Protein AF-A0A8T2NBW8-F1 (afdb_monomer_lite)

Radius of gyration: 39.58 Å; chains: 1; bounding box: 135×112×109 Å

Structure (mmCIF, N/CA/C/O backbone):
data_AF-A0A8T2NBW8-F1
#
_entry.id   AF-A0A8T2NBW8-F1
#
loop_
_atom_site.group_PDB
_atom_site.id
_atom_site.type_symbol
_atom_site.label_atom_id
_atom_site.label_alt_id
_atom_site.label_comp_id
_atom_site.label_asym_id
_atom_site.label_entity_id
_atom_site.label_seq_id
_atom_site.pdbx_PDB_ins_code
_atom_site.Cartn_x
_atom_site.Cartn_y
_atom_site.Cartn_z
_atom_site.occupancy
_atom_site.B_iso_or_equiv
_atom_site.auth_seq_id
_atom_site.auth_comp_id
_atom_site.auth_asym_id
_atom_site.auth_atom_id
_atom_site.pdbx_PDB_model_num
ATOM 1 N N . MET A 1 1 ? -21.745 1.350 -0.524 1.00 61.09 1 MET A N 1
ATOM 2 C CA . MET A 1 1 ? -22.174 0.102 0.147 1.00 61.09 1 MET A CA 1
ATOM 3 C C . MET A 1 1 ? -22.804 0.370 1.512 1.00 61.09 1 MET A C 1
ATOM 5 O O . MET A 1 1 ? -23.989 0.115 1.633 1.00 61.09 1 MET A O 1
ATOM 9 N N . HIS A 1 2 ? -22.099 0.935 2.504 1.00 76.44 2 HIS A N 1
ATOM 10 C CA . HIS A 1 2 ? -22.668 1.180 3.848 1.00 76.44 2 HIS A CA 1
ATOM 11 C C . HIS A 1 2 ? -23.956 2.030 3.849 1.00 76.44 2 HIS A C 1
ATOM 13 O O . HIS A 1 2 ? -24.942 1.649 4.474 1.00 76.44 2 HIS A O 1
ATOM 19 N N . ASP A 1 3 ? -23.962 3.146 3.118 1.00 80.81 3 ASP A N 1
ATOM 20 C CA . ASP A 1 3 ? -25.103 4.080 3.075 1.00 80.81 3 ASP A CA 1
ATOM 21 C C . ASP A 1 3 ? -26.305 3.464 2.346 1.00 80.81 3 ASP A C 1
ATOM 23 O O . ASP A 1 3 ? -27.450 3.616 2.765 1.00 80.81 3 ASP A O 1
ATOM 27 N N . LEU A 1 4 ? -26.030 2.677 1.301 1.00 83.75 4 LEU A N 1
ATOM 28 C CA . LEU A 1 4 ? -27.041 1.910 0.577 1.00 83.75 4 LEU A CA 1
ATOM 29 C C . LEU A 1 4 ? -27.655 0.824 1.468 1.00 83.75 4 LEU A C 1
ATOM 31 O O . LEU A 1 4 ? -28.872 0.702 1.511 1.00 83.75 4 LEU A O 1
ATOM 35 N N . PHE A 1 5 ? -26.831 0.087 2.222 1.00 83.81 5 PHE A N 1
ATOM 36 C CA . PHE A 1 5 ? -27.301 -0.918 3.177 1.00 83.81 5 PHE A CA 1
ATOM 37 C C . PHE A 1 5 ? -28.220 -0.301 4.234 1.00 83.81 5 PHE A C 1
ATOM 39 O O . PHE A 1 5 ? -29.317 -0.805 4.441 1.00 83.81 5 PHE A O 1
ATOM 46 N N . HIS A 1 6 ? -27.823 0.810 4.866 1.00 81.75 6 HIS A N 1
ATOM 47 C CA . HIS A 1 6 ? -28.651 1.470 5.883 1.00 81.75 6 HIS A CA 1
ATOM 48 C C . HIS A 1 6 ? -29.961 2.005 5.301 1.00 81.75 6 HIS A C 1
ATOM 50 O O . HIS A 1 6 ? -31.013 1.833 5.913 1.00 81.75 6 HIS A O 1
ATOM 56 N N . SER A 1 7 ? -29.914 2.575 4.095 1.00 82.50 7 SER A N 1
ATOM 57 C CA . SER A 1 7 ? -31.115 3.032 3.389 1.00 82.50 7 SER A CA 1
ATOM 58 C C . SER A 1 7 ? -32.060 1.874 3.082 1.00 82.50 7 SER A C 1
ATOM 60 O O . SER A 1 7 ? -33.239 1.938 3.406 1.00 82.50 7 SER A O 1
ATOM 62 N N . ALA A 1 8 ? -31.536 0.784 2.518 1.00 83.62 8 ALA A N 1
ATOM 63 C CA . ALA A 1 8 ? -32.305 -0.402 2.159 1.00 83.62 8 ALA A CA 1
ATOM 64 C C . ALA A 1 8 ? -32.822 -1.172 3.388 1.00 83.62 8 ALA A C 1
ATOM 66 O O . ALA A 1 8 ? -33.899 -1.766 3.333 1.00 83.62 8 ALA A O 1
ATOM 67 N N . LYS A 1 9 ? -32.104 -1.130 4.520 1.00 84.44 9 LYS A N 1
ATOM 68 C CA . LYS A 1 9 ? -32.497 -1.791 5.775 1.00 84.44 9 LYS A CA 1
ATOM 69 C C . LYS A 1 9 ? -33.814 -1.240 6.323 1.00 84.44 9 LYS A C 1
ATOM 71 O O . LYS A 1 9 ? -34.640 -2.028 6.774 1.00 84.44 9 LYS A O 1
ATOM 76 N N . VAL A 1 10 ? -34.059 0.071 6.205 1.00 81.75 10 VAL A N 1
ATOM 77 C CA . VAL A 1 10 ? -35.344 0.704 6.584 1.00 81.75 10 VAL A CA 1
ATOM 78 C C . VAL A 1 10 ? -36.518 0.099 5.807 1.00 81.75 10 VAL A C 1
ATOM 80 O O . VAL A 1 10 ? -37.615 -0.048 6.339 1.00 81.75 10 VAL A O 1
ATOM 83 N N . PHE A 1 11 ? -36.275 -0.314 4.565 1.00 81.88 11 PHE A N 1
ATOM 84 C CA . PHE A 1 11 ? -37.281 -0.908 3.689 1.00 81.88 11 PHE A CA 1
ATOM 85 C C . PHE A 1 11 ? -37.303 -2.441 3.727 1.00 81.88 11 PHE A C 1
ATOM 87 O O . PHE A 1 11 ? -38.035 -3.048 2.953 1.00 81.88 11 PHE A O 1
ATOM 94 N N . LYS A 1 12 ? -36.526 -3.076 4.620 1.00 83.88 12 LYS A N 1
ATOM 95 C CA . LYS A 1 12 ? -36.319 -4.538 4.670 1.00 83.88 12 LYS A CA 1
ATOM 96 C C . LYS A 1 12 ? -35.780 -5.127 3.355 1.00 83.88 12 LYS A C 1
ATOM 98 O O . LYS A 1 12 ? -35.958 -6.308 3.083 1.00 83.88 12 LYS A O 1
ATOM 103 N N . TRP A 1 13 ? -35.091 -4.315 2.554 1.00 84.94 13 TRP A N 1
ATOM 104 C CA . TRP A 1 13 ? -34.434 -4.727 1.304 1.00 84.94 13 TRP A CA 1
ATOM 105 C C . TRP A 1 13 ? -32.957 -5.077 1.497 1.00 84.94 13 TRP A C 1
ATOM 107 O O . TRP A 1 13 ? -32.244 -5.363 0.540 1.00 84.94 13 TRP A O 1
ATOM 117 N N . ALA A 1 14 ? -32.483 -5.034 2.738 1.00 84.62 14 ALA A N 1
ATOM 118 C CA . ALA A 1 14 ? -31.152 -5.464 3.111 1.00 84.62 14 ALA A CA 1
ATOM 119 C C . ALA A 1 14 ? -31.247 -6.557 4.173 1.00 84.62 14 ALA A C 1
ATOM 121 O O . ALA A 1 14 ? -31.994 -6.428 5.145 1.00 84.62 14 ALA A O 1
ATOM 122 N N . VAL A 1 15 ? -30.447 -7.604 3.995 1.00 79.94 15 VAL A N 1
ATOM 123 C CA . VAL A 1 15 ? -30.277 -8.689 4.961 1.00 79.94 15 VAL A CA 1
ATOM 124 C C . VAL A 1 15 ? -28.878 -8.585 5.554 1.00 79.94 15 VAL A C 1
ATOM 126 O O . VAL A 1 15 ? -27.898 -8.378 4.838 1.00 79.94 15 VAL A O 1
ATOM 129 N N . GLU A 1 16 ? -28.788 -8.695 6.876 1.00 77.25 16 GLU A N 1
ATOM 130 C CA . GLU A 1 16 ? -27.517 -8.759 7.594 1.00 77.25 16 GLU A CA 1
ATOM 131 C C . GLU A 1 16 ? -27.131 -10.229 7.765 1.00 77.25 16 GLU A C 1
ATOM 133 O O . GLU A 1 16 ? -27.825 -10.992 8.440 1.00 77.25 16 GLU A O 1
ATOM 138 N N . MET A 1 17 ? -26.040 -10.632 7.119 1.00 69.38 17 MET A N 1
ATOM 139 C CA . MET A 1 17 ? -25.481 -11.973 7.275 1.00 69.38 17 MET A CA 1
ATOM 140 C C . MET A 1 17 ? -24.903 -12.107 8.689 1.00 69.38 17 MET A C 1
ATOM 142 O O . MET A 1 17 ? -24.119 -11.261 9.115 1.00 69.38 17 MET A O 1
ATOM 146 N N . ARG A 1 18 ? -25.297 -13.156 9.423 1.00 59.78 18 ARG A N 1
ATOM 147 C CA . ARG A 1 18 ? -24.882 -13.363 10.825 1.00 59.78 18 ARG A CA 1
ATOM 148 C C . ARG A 1 18 ? -23.520 -14.035 10.971 1.00 5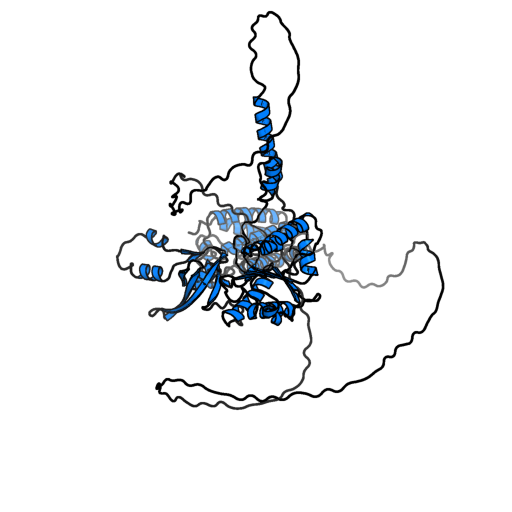9.78 18 ARG A C 1
ATOM 150 O O . ARG A 1 18 ? -22.861 -13.841 11.985 1.00 59.78 18 ARG A O 1
ATOM 157 N N . THR A 1 19 ? -23.112 -14.822 9.983 1.00 58.66 19 THR A N 1
ATOM 158 C CA . THR A 1 19 ? -21.882 -15.612 10.027 1.00 58.66 19 THR A CA 1
ATOM 159 C C . THR A 1 19 ? -20.944 -15.196 8.905 1.00 58.66 19 THR A C 1
ATOM 161 O O . THR A 1 19 ? -21.347 -14.996 7.756 1.00 58.66 19 THR A O 1
ATOM 164 N N . ASN A 1 20 ? -19.670 -15.044 9.254 1.00 58.78 20 ASN A N 1
ATOM 165 C CA . ASN A 1 20 ? -18.609 -14.850 8.285 1.00 58.78 20 ASN A CA 1
ATOM 166 C C . ASN A 1 20 ? -18.087 -16.235 7.884 1.00 58.78 20 ASN A C 1
ATOM 168 O O . ASN A 1 20 ? -17.329 -16.834 8.635 1.00 58.78 20 ASN A O 1
ATOM 172 N N . HIS A 1 21 ? -18.496 -16.745 6.722 1.00 58.62 21 HIS A N 1
ATOM 173 C CA . HIS A 1 21 ? -18.096 -18.060 6.188 1.00 58.62 21 HIS A CA 1
ATOM 174 C C . HIS A 1 21 ? -16.607 -18.150 5.785 1.00 58.62 21 HIS A C 1
ATOM 176 O O . HIS A 1 21 ? -16.237 -19.039 5.030 1.00 58.62 21 HIS A O 1
ATOM 182 N N . ARG A 1 22 ? -15.770 -17.197 6.216 1.00 67.62 22 ARG A N 1
ATOM 183 C CA . ARG A 1 22 ? -14.395 -17.000 5.727 1.00 67.62 22 ARG A CA 1
ATOM 184 C C . ARG A 1 22 ? -13.308 -17.498 6.680 1.00 67.62 22 ARG A C 1
ATOM 186 O O . ARG A 1 22 ? -12.169 -17.612 6.255 1.00 67.62 22 ARG A O 1
ATOM 193 N N . ALA A 1 23 ? -13.628 -17.756 7.947 1.00 77.12 23 ALA A N 1
ATOM 194 C CA . ALA A 1 23 ? -12.656 -18.236 8.928 1.00 77.12 23 ALA A CA 1
ATOM 195 C C . ALA A 1 23 ? -13.002 -19.661 9.368 1.00 77.12 23 ALA A C 1
ATOM 197 O O . ALA A 1 23 ? -14.162 -19.952 9.659 1.00 77.12 23 ALA A O 1
ATOM 198 N N . GLU A 1 24 ? -11.986 -20.519 9.430 1.00 84.44 24 GLU A N 1
ATOM 199 C CA . GLU A 1 24 ? -12.087 -21.900 9.912 1.00 84.44 24 GLU A CA 1
ATOM 200 C C . GLU A 1 24 ? -12.125 -21.947 11.449 1.00 84.44 24 GLU A C 1
ATOM 202 O O . GLU A 1 24 ? -12.728 -22.846 12.030 1.00 84.44 24 GLU A O 1
ATOM 207 N N . SER A 1 25 ? -11.541 -20.944 12.119 1.00 87.25 25 SER A N 1
ATOM 208 C CA . SER A 1 25 ? -11.565 -20.820 13.582 1.00 87.25 25 SER A CA 1
ATOM 209 C C . SER A 1 25 ? -12.805 -20.076 14.089 1.00 87.25 25 SER A C 1
ATOM 211 O O . SER A 1 25 ? -13.038 -18.901 13.780 1.00 87.25 25 SER A O 1
ATOM 213 N N . GLU A 1 26 ? -13.565 -20.736 14.967 1.00 89.25 26 GLU A N 1
ATOM 214 C CA . GLU A 1 26 ? -14.693 -20.130 15.682 1.00 89.25 26 GLU A CA 1
ATOM 215 C C . GLU A 1 26 ? -14.242 -18.945 16.558 1.00 89.25 26 GLU A C 1
ATOM 217 O O . GLU A 1 26 ? -14.968 -17.957 16.692 1.00 89.25 26 GLU A O 1
ATOM 222 N N . LEU A 1 27 ? -13.026 -19.004 17.114 1.00 92.31 27 LEU A N 1
ATOM 223 C CA . LEU A 1 27 ? -12.465 -17.941 17.948 1.00 92.31 27 LEU A CA 1
ATOM 224 C C . LEU A 1 27 ? -12.235 -16.657 17.142 1.00 92.31 27 LEU A C 1
ATOM 226 O O . LEU A 1 27 ? -12.611 -15.571 17.592 1.00 92.31 27 LEU A O 1
ATOM 230 N N . ILE A 1 28 ? -11.709 -16.776 15.916 1.00 93.62 28 ILE A N 1
ATOM 231 C CA . ILE A 1 28 ? -11.565 -15.646 14.983 1.00 93.62 28 ILE A CA 1
ATOM 232 C C . ILE A 1 28 ? -12.935 -15.009 14.713 1.00 93.62 28 ILE A C 1
ATOM 234 O O . ILE A 1 28 ? -13.079 -13.784 14.783 1.00 93.62 28 ILE A O 1
ATOM 238 N N . VAL A 1 29 ? -13.964 -15.823 14.450 1.00 91.81 29 VAL A N 1
ATOM 239 C CA . VAL A 1 29 ? -15.329 -15.338 14.181 1.00 91.81 29 VAL A CA 1
ATOM 240 C C . VAL A 1 29 ? -15.923 -14.630 15.404 1.00 91.81 29 VAL A C 1
ATOM 242 O O . VAL A 1 29 ? -16.459 -13.524 15.271 1.00 91.81 29 VAL A O 1
ATOM 245 N N . LYS A 1 30 ? -15.795 -15.220 16.600 1.00 92.81 30 LYS A N 1
ATOM 246 C CA . LYS A 1 30 ? -16.266 -14.634 17.867 1.00 92.81 30 LYS A CA 1
ATOM 247 C C . LYS A 1 30 ? -15.578 -13.301 18.153 1.00 92.81 30 LYS A C 1
ATOM 249 O O . LYS A 1 30 ? -16.259 -12.310 18.423 1.00 92.81 30 LYS A O 1
ATOM 254 N N . ASN A 1 31 ? -14.254 -13.232 18.023 1.00 94.81 31 ASN A N 1
ATOM 255 C CA . ASN A 1 31 ? -13.513 -11.990 18.230 1.00 94.81 31 ASN A CA 1
ATOM 256 C C . ASN A 1 31 ? -13.845 -10.932 17.180 1.00 94.81 31 ASN A C 1
ATOM 258 O O . ASN A 1 31 ? -14.018 -9.769 17.535 1.00 94.81 31 ASN A O 1
ATOM 262 N N . ALA A 1 32 ? -14.025 -11.301 15.911 1.00 93.38 32 ALA A N 1
ATOM 263 C CA . ALA A 1 32 ? -14.490 -10.365 14.891 1.00 93.38 32 ALA A CA 1
ATOM 264 C C . ALA A 1 32 ? -15.862 -9.762 15.253 1.00 93.38 32 ALA A C 1
ATOM 266 O O . ALA A 1 32 ? -16.064 -8.551 15.122 1.00 93.38 32 ALA A O 1
ATOM 267 N N . ALA A 1 33 ? -16.795 -10.575 15.760 1.00 91.50 33 ALA A N 1
ATOM 268 C CA . ALA A 1 33 ? -18.088 -10.089 16.240 1.00 91.50 33 ALA A CA 1
ATOM 269 C C . ALA A 1 33 ? -17.931 -9.125 17.429 1.00 91.50 33 ALA A C 1
ATOM 271 O O . ALA A 1 33 ? -18.494 -8.027 17.390 1.00 91.50 33 ALA A O 1
ATOM 272 N N . LYS A 1 34 ? -17.099 -9.475 18.426 1.00 93.44 34 LYS A N 1
ATOM 273 C CA . LYS A 1 34 ? -16.772 -8.592 19.560 1.00 93.44 34 LYS A CA 1
ATOM 274 C C . LYS A 1 34 ? -16.175 -7.268 19.091 1.00 93.44 34 LYS A C 1
ATOM 276 O O . LYS A 1 34 ? -16.628 -6.217 19.526 1.00 93.44 34 LYS A O 1
ATOM 281 N N . ILE A 1 35 ? -15.218 -7.288 18.161 1.00 94.12 35 ILE A N 1
ATOM 282 C CA . ILE A 1 35 ? -14.610 -6.077 17.586 1.00 94.12 35 ILE A CA 1
ATOM 283 C C . ILE A 1 35 ? -15.679 -5.184 16.947 1.00 94.12 35 ILE A C 1
ATOM 285 O O . ILE A 1 35 ? -15.682 -3.972 17.163 1.00 94.12 35 ILE A O 1
ATOM 289 N N . SER A 1 36 ? -16.615 -5.764 16.189 1.00 91.25 36 SER A N 1
ATOM 290 C CA . SER A 1 36 ? -17.703 -4.991 15.586 1.00 91.25 36 SER A CA 1
ATOM 291 C C . SER A 1 36 ? -18.650 -4.392 16.632 1.00 91.25 36 SER A C 1
ATOM 293 O O . SER A 1 36 ? -19.055 -3.235 16.498 1.00 91.25 36 SER A O 1
ATOM 295 N N . GLU A 1 37 ? -18.995 -5.141 17.683 1.00 91.31 37 GLU A N 1
ATOM 296 C CA . GLU A 1 37 ? -19.820 -4.647 18.792 1.00 91.31 37 GLU A CA 1
ATOM 297 C C . GLU A 1 37 ? -19.116 -3.523 19.565 1.00 91.31 37 GLU A C 1
ATOM 299 O O . GLU A 1 37 ? -19.725 -2.484 19.837 1.00 91.31 37 GLU A O 1
ATOM 304 N N . MET A 1 38 ? -17.828 -3.689 19.874 1.00 91.44 38 MET A N 1
ATOM 305 C CA . MET A 1 38 ? -17.004 -2.673 20.531 1.00 91.44 38 MET A CA 1
ATOM 306 C C . MET A 1 38 ? -16.923 -1.403 19.692 1.00 91.44 38 MET A C 1
ATOM 308 O O . MET A 1 38 ? -17.158 -0.320 20.214 1.00 91.44 38 MET A O 1
ATOM 312 N N . GLY A 1 39 ? -16.707 -1.521 18.382 1.00 88.12 39 GLY A N 1
ATOM 313 C CA . GLY A 1 39 ? -16.694 -0.376 17.474 1.00 88.12 39 GLY A CA 1
ATOM 314 C C . GLY A 1 39 ? -18.015 0.396 17.416 1.00 88.12 39 GLY A C 1
ATOM 315 O O . GLY A 1 39 ? -18.032 1.628 17.353 1.00 88.12 39 GLY A O 1
ATOM 316 N N . LYS A 1 40 ? -19.147 -0.320 17.481 1.00 87.06 40 LYS A N 1
ATOM 317 C CA . LYS A 1 40 ? -20.496 0.273 17.504 1.00 87.06 40 LYS A CA 1
ATOM 318 C C . LYS A 1 40 ? -20.818 0.923 18.855 1.00 87.06 40 LYS A C 1
ATOM 320 O O . LYS A 1 40 ? -21.363 2.024 18.888 1.00 87.06 40 LYS A O 1
ATOM 325 N N . SER A 1 41 ? -20.490 0.250 19.958 1.00 89.94 41 SER A N 1
ATOM 326 C CA . SER A 1 41 ? -20.800 0.692 21.328 1.00 89.94 41 SER A CA 1
ATOM 327 C C . SER A 1 41 ? -19.776 1.667 21.913 1.00 89.94 41 SER A C 1
ATOM 329 O O . SER A 1 41 ? -20.100 2.397 22.850 1.00 89.94 41 SER A O 1
ATOM 331 N N . ARG A 1 42 ? -18.562 1.698 21.353 1.00 86.00 42 ARG A N 1
ATOM 332 C CA . ARG A 1 42 ? -17.379 2.429 21.838 1.00 86.00 42 ARG A CA 1
ATOM 333 C C . ARG A 1 42 ? -16.991 2.066 23.266 1.00 86.00 42 ARG A C 1
ATOM 335 O O . ARG A 1 42 ? -16.559 2.919 24.034 1.00 86.00 42 ARG A O 1
ATOM 342 N N . ARG A 1 43 ? -17.203 0.807 23.638 1.00 88.69 43 ARG A N 1
ATOM 343 C CA . ARG A 1 43 ? -16.806 0.273 24.939 1.00 88.69 43 ARG A CA 1
ATOM 344 C C . ARG A 1 43 ? -15.810 -0.837 24.707 1.00 88.69 43 ARG A C 1
ATOM 346 O O . ARG A 1 43 ? -16.168 -1.859 24.125 1.00 88.69 43 ARG A O 1
ATOM 353 N N . PHE A 1 44 ? -14.582 -0.627 25.161 1.00 89.81 44 PHE A N 1
ATOM 354 C CA . PHE A 1 44 ? -13.580 -1.670 25.108 1.00 89.81 44 PHE A CA 1
ATOM 355 C C . PHE A 1 44 ? -13.959 -2.834 26.027 1.00 89.81 44 PHE A C 1
ATOM 357 O O . PHE A 1 44 ? -14.395 -2.651 27.165 1.00 89.81 44 PHE A O 1
ATOM 364 N N . ARG A 1 45 ? -13.783 -4.040 25.503 1.00 89.00 45 ARG A N 1
ATOM 365 C CA . ARG A 1 45 ? -13.861 -5.320 26.197 1.00 89.00 45 ARG A CA 1
ATOM 366 C C . ARG A 1 45 ? -12.639 -6.129 25.775 1.00 89.00 45 ARG A C 1
ATOM 368 O O . ARG A 1 45 ? -12.122 -5.942 24.675 1.00 89.00 45 ARG A O 1
ATOM 375 N N . SER A 1 46 ? -12.183 -7.029 26.633 1.00 89.25 46 SER A N 1
ATOM 376 C CA . SER A 1 46 ? -11.096 -7.934 26.270 1.00 89.25 46 SER A CA 1
ATOM 377 C C . SER A 1 46 ? -11.520 -8.856 25.120 1.00 89.25 46 SER A C 1
ATOM 379 O O . SER A 1 46 ? -12.660 -9.333 25.064 1.00 89.25 46 SER A O 1
ATOM 381 N N . LEU A 1 47 ? -10.592 -9.086 24.193 1.00 93.94 47 LEU A N 1
ATOM 382 C CA . LEU A 1 47 ? -10.693 -10.171 23.220 1.00 93.94 47 LEU A CA 1
ATOM 383 C C . LEU A 1 47 ? -10.245 -11.476 23.876 1.00 93.94 47 LEU A C 1
ATOM 385 O O . LEU A 1 47 ? -9.488 -11.455 24.847 1.00 93.94 47 LEU A O 1
ATOM 389 N N . ASP A 1 48 ? -10.719 -12.593 23.337 1.00 95.19 48 ASP A N 1
ATOM 390 C CA . ASP A 1 48 ? -10.310 -13.915 23.805 1.00 95.19 48 ASP A CA 1
ATOM 391 C C . ASP A 1 48 ? -9.088 -14.344 22.990 1.00 95.19 48 ASP A C 1
ATOM 393 O O . ASP A 1 48 ? -9.159 -14.397 21.764 1.00 95.19 48 ASP A O 1
ATOM 397 N N . PHE A 1 49 ? -7.966 -14.621 23.641 1.00 94.56 49 PHE A N 1
ATOM 398 C CA . PHE A 1 49 ? -6.745 -15.065 22.970 1.00 94.56 49 PHE A CA 1
ATOM 399 C C . PHE A 1 49 ? -6.399 -16.477 23.422 1.00 94.56 49 PHE A C 1
ATOM 401 O O . PHE A 1 49 ? -6.502 -16.772 24.612 1.00 94.56 49 PHE A O 1
ATOM 408 N N . ASP A 1 50 ? -5.937 -17.309 22.490 1.00 92.88 50 ASP A N 1
ATOM 409 C CA . ASP A 1 50 ? -5.353 -18.615 22.814 1.00 92.88 50 ASP A CA 1
ATOM 410 C C . ASP A 1 50 ? -4.061 -18.426 23.620 1.00 92.88 50 ASP A C 1
ATOM 412 O O . ASP A 1 50 ? -3.780 -19.159 24.564 1.00 92.88 50 ASP A O 1
ATOM 416 N N . ALA A 1 51 ? -3.300 -17.380 23.282 1.00 91.44 51 ALA A N 1
ATOM 417 C CA . ALA A 1 51 ? -2.098 -16.989 23.998 1.00 91.44 51 ALA A CA 1
ATOM 418 C C . ALA A 1 51 ? -1.852 -15.477 23.921 1.00 91.44 51 ALA A C 1
ATOM 420 O O . ALA A 1 51 ? -2.095 -14.831 22.896 1.00 91.44 51 ALA A O 1
ATOM 421 N N . ILE A 1 52 ? -1.300 -14.931 25.006 1.00 92.50 52 ILE A N 1
ATOM 422 C CA . ILE A 1 52 ? -0.745 -13.577 25.066 1.00 92.50 52 ILE A CA 1
ATOM 423 C C . ILE A 1 52 ? 0.748 -13.712 25.359 1.00 92.50 52 ILE A C 1
ATOM 425 O O . ILE A 1 52 ? 1.138 -14.134 26.446 1.00 92.50 52 ILE A O 1
ATOM 429 N N . VAL A 1 53 ? 1.580 -13.354 24.387 1.00 90.94 53 VAL A N 1
ATOM 430 C CA . VAL A 1 53 ? 3.039 -13.475 24.456 1.00 90.94 53 VAL A CA 1
ATOM 431 C C . VAL A 1 53 ? 3.634 -12.084 24.591 1.00 90.94 53 VAL A C 1
ATOM 433 O O . VAL A 1 53 ? 3.411 -11.224 23.742 1.00 90.94 53 VAL A O 1
ATOM 436 N N . LYS A 1 54 ? 4.377 -11.842 25.670 1.00 90.12 54 LYS A N 1
ATOM 437 C CA . LYS A 1 54 ? 5.017 -10.547 25.921 1.00 90.12 54 LYS A CA 1
ATOM 438 C C . LYS A 1 54 ? 6.339 -10.468 25.165 1.00 90.12 54 LYS A C 1
ATOM 440 O O . LYS A 1 54 ? 7.192 -11.333 25.334 1.00 90.12 54 LYS A O 1
ATOM 445 N N . ALA A 1 55 ? 6.532 -9.423 24.367 1.00 83.12 55 ALA A N 1
ATOM 446 C CA . ALA A 1 55 ? 7.841 -9.137 23.789 1.00 83.12 55 ALA A CA 1
ATOM 447 C C . ALA A 1 55 ? 8.831 -8.696 24.893 1.00 83.12 55 ALA A C 1
ATOM 449 O O . ALA A 1 55 ? 8.408 -8.005 25.824 1.00 83.12 55 ALA A O 1
ATOM 450 N N . PRO A 1 56 ? 10.123 -9.083 24.833 1.00 67.19 56 PRO A N 1
ATOM 451 C CA . PRO A 1 56 ? 10.800 -9.794 23.743 1.00 67.19 56 PRO A CA 1
ATOM 452 C C . PRO A 1 56 ? 10.835 -11.331 23.876 1.00 67.19 56 PRO A C 1
ATOM 454 O O . PRO A 1 56 ? 11.461 -11.969 23.036 1.00 67.19 56 PRO A O 1
ATOM 457 N N . ASP A 1 57 ? 10.160 -11.948 24.857 1.00 68.75 57 ASP A N 1
ATOM 458 C CA . ASP A 1 57 ? 10.146 -13.415 25.106 1.00 68.75 57 ASP A CA 1
ATOM 459 C C . ASP A 1 57 ? 9.306 -14.206 24.075 1.00 68.75 57 ASP A C 1
ATOM 461 O O . ASP A 1 57 ? 8.562 -15.145 24.352 1.00 68.75 57 ASP A O 1
ATOM 465 N N . VAL A 1 58 ? 9.411 -13.780 22.824 1.00 64.81 58 VAL A N 1
ATOM 466 C CA . VAL A 1 58 ? 8.750 -14.340 21.652 1.00 64.81 58 VAL A CA 1
ATOM 467 C C . VAL A 1 58 ? 9.499 -15.599 21.177 1.00 64.81 58 VAL A C 1
ATOM 469 O O . VAL A 1 58 ? 8.942 -16.419 20.459 1.00 64.81 58 VAL A O 1
ATOM 472 N N . SER A 1 59 ? 10.732 -15.823 21.639 1.00 63.25 59 SER A N 1
ATOM 473 C CA . SER A 1 59 ? 11.518 -17.039 21.373 1.00 63.25 59 SER A CA 1
ATOM 474 C C . SER A 1 59 ? 10.886 -18.311 21.954 1.00 63.25 59 SER A C 1
ATOM 476 O O . SER A 1 59 ? 11.116 -19.405 21.444 1.00 63.25 59 SER A O 1
ATOM 478 N N . SER A 1 60 ? 10.046 -18.171 22.983 1.00 65.88 60 SER A N 1
ATOM 479 C CA . SER A 1 60 ? 9.305 -19.272 23.612 1.00 65.88 60 SER A CA 1
ATOM 480 C C . SER A 1 60 ? 7.992 -19.615 22.882 1.00 65.88 60 SER A C 1
ATOM 482 O O . SER A 1 60 ? 7.256 -20.500 23.324 1.00 65.88 60 SER A O 1
ATOM 484 N N . LEU A 1 61 ? 7.684 -18.949 21.753 1.00 71.44 61 LEU A N 1
ATOM 485 C CA . LEU A 1 61 ? 6.448 -19.141 20.979 1.00 71.44 61 LEU A CA 1
ATOM 486 C C . LEU A 1 61 ? 6.193 -20.598 20.603 1.00 71.44 61 LEU A C 1
ATOM 488 O O . LEU A 1 61 ? 5.061 -21.047 20.718 1.00 71.44 61 LEU A O 1
ATOM 492 N N . SER A 1 62 ? 7.212 -21.339 20.161 1.00 66.75 62 SER A N 1
ATOM 493 C CA . SER A 1 62 ? 7.029 -22.732 19.728 1.00 66.75 62 SER A CA 1
ATOM 494 C C . SER A 1 62 ? 6.655 -23.677 20.876 1.00 66.75 62 SER A C 1
ATOM 496 O O . SER A 1 62 ? 6.118 -24.747 20.622 1.00 66.75 62 SER A O 1
ATOM 498 N N . THR A 1 63 ? 6.932 -23.290 22.124 1.00 71.12 63 THR A N 1
ATOM 499 C CA . THR A 1 63 ? 6.557 -24.057 23.322 1.00 71.12 63 THR A CA 1
ATOM 500 C C . THR A 1 63 ? 5.193 -23.624 23.860 1.00 71.12 63 THR A C 1
ATOM 502 O O . THR A 1 63 ? 4.471 -24.435 24.432 1.00 71.12 63 THR A O 1
ATOM 505 N N . LEU A 1 64 ? 4.848 -22.342 23.700 1.00 73.50 64 LEU A N 1
ATOM 506 C CA . LEU A 1 64 ? 3.592 -21.760 24.185 1.00 73.50 64 LEU A CA 1
ATOM 507 C C . LEU A 1 64 ? 2.421 -21.959 23.221 1.00 73.50 64 LEU A C 1
ATOM 509 O O . LEU A 1 64 ? 1.275 -21.985 23.661 1.00 73.50 64 LEU A O 1
ATOM 513 N N . LEU A 1 65 ? 2.697 -22.051 21.920 1.00 80.44 65 LEU A N 1
ATOM 514 C CA . LEU A 1 65 ? 1.683 -22.187 20.886 1.00 80.44 65 LEU A CA 1
ATOM 515 C C . LEU A 1 65 ? 1.583 -23.627 20.415 1.00 80.44 65 LEU A C 1
ATOM 517 O O . LEU A 1 65 ? 2.553 -24.228 19.959 1.00 80.44 65 LEU A O 1
ATOM 521 N N . THR A 1 66 ? 0.367 -24.137 20.460 1.00 77.19 66 THR A N 1
ATOM 522 C CA . THR A 1 66 ? -0.030 -25.380 19.815 1.00 77.19 66 THR A CA 1
ATOM 523 C C . THR A 1 66 ? -0.428 -25.120 18.357 1.00 77.19 66 THR A C 1
ATOM 525 O O . THR A 1 66 ? -0.738 -23.989 17.969 1.00 77.19 66 THR A O 1
ATOM 528 N N . ASP A 1 67 ? -0.444 -26.160 17.520 1.00 75.75 67 ASP A N 1
ATOM 529 C CA . ASP A 1 67 ? -0.817 -26.020 16.104 1.00 75.75 67 ASP A CA 1
ATOM 530 C C . ASP A 1 67 ? -2.272 -25.551 15.901 1.00 75.75 67 ASP A C 1
ATOM 532 O O . ASP A 1 67 ? -2.582 -24.936 14.881 1.00 75.75 67 ASP A O 1
ATOM 536 N N . ASP A 1 68 ? -3.151 -25.757 16.882 1.00 83.56 68 ASP A N 1
ATOM 537 C CA . ASP A 1 68 ? -4.544 -25.296 16.898 1.00 83.56 68 ASP A CA 1
ATOM 538 C C . ASP A 1 68 ? -4.725 -23.860 17.424 1.00 83.56 68 ASP A C 1
ATOM 540 O O . ASP A 1 68 ? -5.808 -23.292 17.280 1.00 83.56 68 ASP A O 1
ATOM 544 N N . SER A 1 69 ? -3.671 -23.227 17.957 1.00 90.25 69 SER A N 1
ATOM 545 C CA . SER A 1 69 ? -3.723 -21.821 18.371 1.00 90.25 69 SER A CA 1
ATOM 546 C C . SER A 1 69 ? -4.033 -20.930 17.163 1.00 90.25 69 SER A C 1
ATOM 548 O O . SER A 1 69 ? -3.264 -20.862 16.201 1.00 90.25 69 SER A O 1
ATOM 550 N N . SER A 1 70 ? -5.158 -20.226 17.205 1.00 92.88 70 SER A N 1
ATOM 551 C CA . SER A 1 70 ? -5.747 -19.503 16.075 1.00 92.88 70 SER A CA 1
ATOM 552 C C . SER A 1 70 ? -5.788 -17.987 16.276 1.00 92.88 70 SER A C 1
ATOM 554 O O . SER A 1 70 ? -5.785 -17.245 15.294 1.00 92.88 70 SER A O 1
ATOM 556 N N . PHE A 1 71 ? -5.792 -17.494 17.517 1.00 95.31 71 PHE A N 1
ATOM 557 C CA . PHE A 1 71 ? -5.865 -16.064 17.812 1.00 95.31 71 PHE A CA 1
ATOM 558 C C . PHE A 1 71 ? -4.901 -15.661 18.930 1.00 95.31 71 PHE A C 1
ATOM 560 O O . PHE A 1 71 ? -5.134 -15.938 20.105 1.00 95.31 71 PHE A O 1
ATOM 567 N N . ILE A 1 72 ? -3.804 -14.997 18.564 1.00 95.62 72 ILE A N 1
ATOM 568 C CA . ILE A 1 72 ? -2.645 -14.789 19.443 1.00 95.62 72 ILE A CA 1
ATOM 569 C C . ILE A 1 72 ? -2.315 -13.299 19.536 1.00 95.62 72 ILE A C 1
ATOM 571 O O . ILE A 1 72 ? -2.231 -12.608 18.517 1.00 95.62 72 ILE A O 1
ATOM 575 N N . HIS A 1 73 ? -2.087 -12.797 20.751 1.00 96.06 73 HIS A N 1
ATOM 576 C CA . HIS A 1 73 ? -1.626 -11.425 20.983 1.00 96.06 73 HIS A CA 1
ATOM 577 C C . HIS A 1 73 ? -0.135 -11.415 21.302 1.00 96.06 73 HIS A C 1
ATOM 579 O O . HIS A 1 73 ? 0.295 -11.978 22.302 1.00 96.06 73 HIS A O 1
ATOM 585 N N . ILE A 1 74 ? 0.651 -10.735 20.478 1.00 95.69 74 ILE A N 1
ATOM 586 C CA . ILE A 1 74 ? 2.028 -10.361 20.785 1.00 95.69 74 ILE A CA 1
ATOM 587 C C . ILE A 1 74 ? 1.994 -8.974 21.427 1.00 95.69 74 ILE A C 1
ATOM 589 O O . ILE A 1 74 ? 1.809 -7.958 20.748 1.00 95.69 74 ILE A O 1
ATOM 593 N N . LEU A 1 75 ? 2.104 -8.953 22.752 1.00 95.19 75 LEU A N 1
ATOM 594 C CA . LEU A 1 75 ? 2.004 -7.752 23.566 1.00 95.19 75 LEU A CA 1
ATOM 595 C C . LEU A 1 75 ? 3.358 -7.041 23.618 1.00 95.19 75 LEU A C 1
ATOM 597 O O . LEU A 1 75 ? 4.320 -7.557 24.191 1.00 95.19 75 LEU A O 1
ATOM 601 N N . LEU A 1 76 ? 3.410 -5.847 23.035 1.00 95.06 76 LEU A N 1
ATOM 602 C CA . LEU A 1 76 ? 4.557 -4.947 23.130 1.00 95.06 76 LEU A CA 1
ATOM 603 C C . LEU A 1 76 ? 4.559 -4.212 24.484 1.00 95.06 76 LEU A C 1
ATOM 605 O O . LEU A 1 76 ? 3.484 -4.001 25.062 1.00 95.06 76 LEU A O 1
ATOM 609 N N . PRO A 1 77 ? 5.738 -3.817 25.001 1.00 92.69 77 PRO A N 1
ATOM 610 C CA . PRO A 1 77 ? 5.831 -3.013 26.219 1.00 92.69 77 PRO A CA 1
ATOM 611 C C . PRO A 1 77 ? 5.081 -1.680 26.068 1.00 92.69 77 PRO A C 1
ATOM 613 O O . PRO A 1 77 ? 4.950 -1.156 24.965 1.00 92.69 77 PRO A O 1
ATOM 616 N N . SER A 1 78 ? 4.586 -1.116 27.176 1.00 88.31 78 SER A N 1
ATOM 617 C CA . SER A 1 78 ? 3.779 0.118 27.149 1.00 88.31 78 SER A CA 1
ATOM 618 C C . SER A 1 78 ? 4.506 1.294 26.485 1.00 88.31 78 SER A C 1
ATOM 620 O O . SER A 1 78 ? 3.907 2.013 25.686 1.00 88.31 78 SER A O 1
ATOM 622 N N . GLU A 1 79 ? 5.802 1.442 26.765 1.00 86.62 79 GLU A N 1
ATOM 623 C CA . GLU A 1 79 ? 6.691 2.433 26.150 1.00 86.62 79 GLU A CA 1
ATOM 624 C C . GLU A 1 79 ? 7.403 1.830 24.930 1.00 86.62 79 GLU A C 1
ATOM 626 O O . GLU A 1 79 ? 8.623 1.686 24.917 1.00 86.62 79 GLU A O 1
ATOM 631 N N . GLU A 1 80 ? 6.635 1.412 23.917 1.00 85.88 80 GLU A N 1
ATOM 632 C CA . GLU A 1 80 ? 7.216 0.724 22.759 1.00 85.88 80 GLU A CA 1
ATOM 633 C C . GLU A 1 80 ? 8.166 1.626 21.949 1.00 85.88 80 GLU A C 1
ATOM 635 O O . GLU A 1 80 ? 7.825 2.746 21.521 1.00 85.88 80 GLU A O 1
ATOM 640 N N . THR A 1 81 ? 9.334 1.072 21.650 1.00 87.88 81 THR A N 1
ATOM 641 C CA . THR A 1 81 ? 10.297 1.603 20.688 1.00 87.88 81 THR A CA 1
ATOM 642 C C . THR A 1 81 ? 10.137 0.919 19.327 1.00 87.88 81 THR A C 1
ATOM 644 O O . THR A 1 81 ? 9.522 -0.143 19.207 1.00 87.88 81 THR A O 1
ATOM 647 N N . ASP A 1 82 ? 10.684 1.529 18.268 1.00 87.56 82 ASP A N 1
ATOM 648 C CA . ASP A 1 82 ? 10.722 0.878 16.950 1.00 87.56 82 ASP A CA 1
ATOM 649 C C . ASP A 1 82 ? 11.540 -0.439 17.020 1.00 87.56 82 ASP A C 1
ATOM 651 O O . ASP A 1 82 ? 11.220 -1.389 16.305 1.00 87.56 82 ASP A O 1
ATOM 655 N N . ASP A 1 83 ? 12.520 -0.536 17.931 1.00 90.38 83 ASP A N 1
ATOM 656 C CA . ASP A 1 83 ? 13.340 -1.736 18.147 1.00 90.38 83 ASP A CA 1
ATOM 657 C C . ASP A 1 83 ? 12.536 -2.897 18.751 1.00 90.38 83 ASP A C 1
ATOM 659 O O . ASP A 1 83 ? 12.678 -4.030 18.290 1.00 90.38 83 ASP A O 1
ATOM 663 N N . ASP A 1 84 ? 11.629 -2.629 19.698 1.00 92.19 84 ASP A N 1
ATOM 664 C CA . ASP A 1 84 ? 10.765 -3.661 20.297 1.00 92.19 84 ASP A CA 1
ATOM 665 C C . ASP A 1 84 ? 9.868 -4.329 19.247 1.00 92.19 84 ASP A C 1
ATOM 667 O O . ASP A 1 84 ? 9.710 -5.552 19.217 1.00 92.19 84 ASP A O 1
ATOM 671 N N . LEU A 1 85 ? 9.288 -3.523 18.351 1.00 93.56 85 LEU A N 1
ATOM 672 C CA . LEU A 1 85 ? 8.455 -4.019 17.257 1.00 93.56 85 LEU A CA 1
ATOM 673 C C . LEU A 1 85 ? 9.282 -4.833 16.257 1.00 93.56 85 LEU A C 1
ATOM 675 O O . LEU A 1 85 ? 8.852 -5.898 15.810 1.00 93.56 85 LEU A O 1
ATOM 679 N N . VAL A 1 86 ? 10.456 -4.325 15.887 1.00 94.69 86 VAL A N 1
ATOM 680 C CA . VAL A 1 86 ? 11.371 -5.011 14.975 1.00 94.69 86 VAL A CA 1
ATOM 681 C C . VAL A 1 86 ? 11.787 -6.367 15.553 1.00 94.69 86 VAL A C 1
ATOM 683 O O . VAL A 1 86 ? 11.754 -7.368 14.835 1.00 94.69 86 VAL A O 1
ATOM 686 N N . GLU A 1 87 ? 12.118 -6.420 16.840 1.00 93.56 87 GLU A N 1
ATOM 687 C CA . GLU A 1 87 ? 12.526 -7.643 17.526 1.00 93.56 87 GLU A CA 1
ATOM 688 C C . GLU 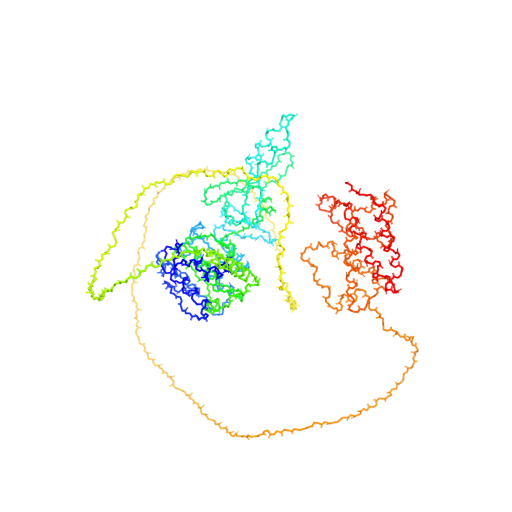A 1 87 ? 11.374 -8.648 17.653 1.00 93.56 87 GLU A C 1
ATOM 690 O O . GLU A 1 87 ? 11.533 -9.823 17.320 1.00 93.56 87 GLU A O 1
ATOM 695 N N . ALA A 1 88 ? 10.170 -8.187 18.006 1.00 94.19 88 ALA A N 1
ATOM 696 C CA . ALA A 1 88 ? 8.977 -9.031 18.021 1.00 94.19 88 ALA A CA 1
ATOM 697 C C . ALA A 1 88 ? 8.704 -9.674 16.648 1.00 94.19 88 ALA A C 1
ATOM 699 O O . ALA A 1 88 ? 8.372 -10.858 16.567 1.00 94.19 88 ALA A O 1
ATOM 700 N N . ILE A 1 89 ? 8.885 -8.922 15.557 1.00 95.69 89 ILE A N 1
ATOM 701 C CA . ILE A 1 89 ? 8.710 -9.438 14.193 1.00 95.69 89 ILE A CA 1
ATOM 702 C C . ILE A 1 89 ? 9.805 -10.440 13.823 1.00 95.69 89 ILE A C 1
ATOM 704 O O . ILE A 1 89 ? 9.489 -11.468 13.227 1.00 95.69 89 ILE A O 1
ATOM 708 N N . ARG A 1 90 ? 11.072 -10.188 14.177 1.00 94.44 90 ARG A N 1
ATOM 709 C CA . ARG A 1 90 ? 12.164 -11.148 13.933 1.00 94.44 90 ARG A CA 1
ATOM 710 C C . ARG A 1 90 ? 11.912 -12.474 14.639 1.00 94.44 90 ARG A C 1
ATOM 712 O O . ARG A 1 90 ? 12.035 -13.524 14.012 1.00 94.44 90 ARG A O 1
ATOM 719 N N . ASN A 1 91 ? 11.492 -12.422 15.898 1.00 92.06 91 ASN A N 1
ATOM 720 C CA . ASN A 1 91 ? 11.213 -13.622 16.679 1.00 92.06 91 ASN A CA 1
ATOM 721 C C . ASN A 1 91 ? 9.994 -14.387 16.149 1.00 92.06 91 ASN A C 1
ATOM 723 O O . ASN A 1 91 ? 10.032 -15.618 16.068 1.00 92.06 91 ASN A O 1
ATOM 727 N N . LEU A 1 92 ? 8.953 -13.676 15.694 1.00 93.62 92 LEU A N 1
ATOM 728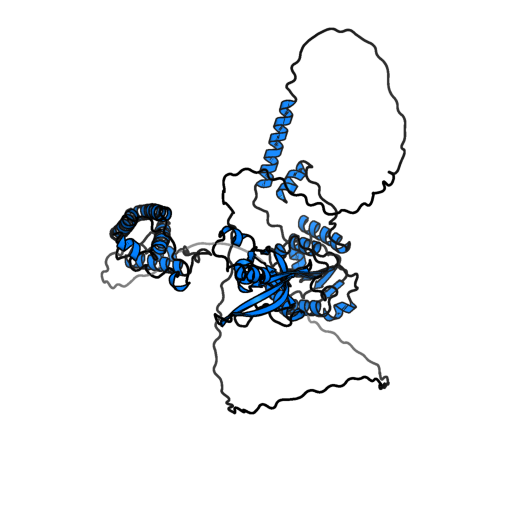 C CA . LEU A 1 92 ? 7.833 -14.289 14.978 1.00 93.62 92 LEU A CA 1
ATOM 729 C C . LEU A 1 92 ? 8.295 -14.993 13.698 1.00 93.62 92 LEU A C 1
ATOM 731 O O . LEU A 1 92 ? 7.969 -16.157 13.498 1.00 93.62 92 LEU A O 1
ATOM 735 N N . LEU A 1 93 ? 9.064 -14.317 12.842 1.00 94.50 93 LEU A N 1
ATOM 736 C CA . LEU A 1 93 ? 9.571 -14.904 11.598 1.00 94.50 93 LEU A CA 1
ATOM 737 C C . LEU A 1 93 ? 10.422 -16.157 11.863 1.00 94.50 93 LEU A C 1
ATOM 739 O O . LEU A 1 93 ? 10.323 -17.134 11.129 1.00 94.50 93 LEU A O 1
ATOM 743 N N . ALA A 1 94 ? 11.217 -16.157 12.936 1.00 91.06 94 ALA A N 1
ATOM 744 C CA . ALA A 1 94 ? 12.085 -17.276 13.286 1.00 91.06 94 ALA A CA 1
ATOM 745 C C . ALA A 1 94 ? 11.334 -18.525 13.783 1.00 91.06 94 ALA A C 1
ATOM 747 O O . ALA A 1 94 ? 11.769 -19.643 13.509 1.00 91.06 94 ALA A O 1
ATOM 748 N N . SER A 1 95 ? 10.241 -18.356 14.536 1.00 86.44 95 SER A N 1
ATOM 749 C CA . SER A 1 95 ? 9.688 -19.442 15.367 1.00 86.44 95 SER A CA 1
ATOM 750 C C . SER A 1 95 ? 8.167 -19.612 15.316 1.00 86.44 95 SER A C 1
ATOM 752 O O . SER A 1 95 ? 7.659 -20.661 15.724 1.00 86.44 95 SER A O 1
ATOM 754 N N . ALA A 1 96 ? 7.421 -18.626 14.809 1.00 89.88 96 ALA A N 1
ATOM 755 C CA . ALA A 1 96 ? 5.967 -18.663 14.855 1.00 89.88 96 ALA A CA 1
ATOM 756 C C . ALA A 1 96 ? 5.392 -19.699 13.878 1.00 89.88 96 ALA A C 1
ATOM 758 O O . ALA A 1 96 ? 5.743 -19.719 12.688 1.00 89.88 96 ALA A O 1
ATOM 759 N N . PRO A 1 97 ? 4.455 -20.542 14.338 1.00 90.88 97 PRO A N 1
ATOM 760 C CA . PRO A 1 97 ? 3.801 -21.489 13.459 1.00 90.88 97 PRO A CA 1
ATOM 761 C C . PRO A 1 97 ? 2.996 -20.740 12.383 1.00 90.88 97 PRO A C 1
ATOM 763 O O . PRO A 1 97 ? 2.364 -19.711 12.624 1.00 90.88 97 PRO A O 1
ATOM 766 N N . GLY A 1 98 ? 2.980 -21.280 11.164 1.00 90.75 98 GLY A N 1
ATOM 767 C CA . GLY A 1 98 ? 2.258 -20.687 10.031 1.00 90.75 98 GLY A CA 1
ATOM 768 C C . GLY A 1 98 ? 2.983 -19.542 9.313 1.00 90.75 98 GLY A C 1
ATOM 769 O O . GLY A 1 98 ? 2.453 -19.052 8.325 1.00 90.75 98 GLY A O 1
ATOM 770 N N . LEU A 1 99 ? 4.190 -19.141 9.745 1.00 93.56 99 LEU A N 1
ATOM 771 C CA . LEU A 1 99 ? 5.023 -18.149 9.034 1.00 93.56 99 LEU A CA 1
ATOM 772 C C . LEU A 1 99 ? 6.197 -18.753 8.251 1.00 93.56 99 LEU A C 1
ATOM 774 O O . LEU A 1 99 ? 6.880 -18.034 7.523 1.00 93.56 99 LEU A O 1
ATOM 778 N N . LYS A 1 100 ? 6.428 -20.067 8.365 1.00 91.25 100 LYS A N 1
ATOM 779 C CA . LYS A 1 100 ? 7.473 -20.769 7.599 1.00 91.25 100 LYS A CA 1
ATOM 780 C C . LYS A 1 100 ? 7.198 -20.736 6.098 1.00 91.25 100 LYS A C 1
ATOM 782 O O . LYS A 1 100 ? 8.120 -20.560 5.309 1.00 91.25 100 LYS A O 1
ATOM 787 N N . ASP A 1 101 ? 5.932 -20.903 5.719 1.00 91.62 101 ASP A N 1
ATOM 788 C CA . ASP A 1 101 ? 5.507 -20.806 4.331 1.00 91.62 101 ASP A CA 1
ATOM 789 C C . ASP A 1 101 ? 4.989 -19.395 4.023 1.00 91.62 101 ASP A C 1
ATOM 791 O O . ASP A 1 101 ? 4.025 -18.881 4.595 1.00 91.62 101 ASP A O 1
ATOM 795 N N . VAL A 1 102 ? 5.665 -18.756 3.078 1.00 91.75 102 VAL A N 1
ATOM 796 C CA . VAL A 1 102 ? 5.381 -17.400 2.615 1.00 91.75 102 VAL A CA 1
ATOM 797 C C . VAL A 1 102 ? 4.149 -17.313 1.720 1.00 91.75 102 VAL A C 1
ATOM 799 O O . VAL A 1 102 ? 3.615 -16.217 1.498 1.00 91.75 102 VAL A O 1
ATOM 802 N N . ARG A 1 103 ? 3.713 -18.446 1.157 1.00 93.88 103 ARG A N 1
ATOM 803 C CA . ARG A 1 103 ? 2.526 -18.517 0.305 1.00 93.88 103 ARG A CA 1
ATOM 804 C C . ARG A 1 103 ? 1.258 -18.434 1.147 1.00 93.88 103 ARG A C 1
ATOM 806 O O . ARG A 1 103 ? 0.355 -17.686 0.780 1.00 93.88 103 ARG A O 1
ATOM 813 N N . THR A 1 104 ? 1.243 -19.095 2.300 1.00 94.56 104 THR A N 1
ATOM 814 C CA . THR A 1 104 ? 0.086 -19.192 3.207 1.00 94.56 104 THR A CA 1
ATOM 815 C C . THR A 1 104 ? 0.011 -18.074 4.249 1.00 94.56 104 THR A C 1
ATOM 817 O O . THR A 1 104 ? -0.996 -17.955 4.952 1.00 94.56 104 THR A O 1
ATOM 820 N N . SER A 1 105 ? 1.032 -17.214 4.330 1.00 96.56 105 SER A N 1
ATOM 821 C CA . SER A 1 105 ? 1.107 -16.128 5.308 1.00 96.56 105 SER A CA 1
ATOM 822 C C . SER A 1 105 ? 1.148 -14.725 4.694 1.00 96.56 105 SER A C 1
ATOM 824 O O . SER A 1 105 ? 1.640 -14.490 3.581 1.00 96.56 105 SER A O 1
ATOM 826 N N . GLN A 1 106 ? 0.621 -13.749 5.438 1.00 97.75 106 GLN A N 1
ATOM 827 C CA . GLN A 1 106 ? 0.681 -12.340 5.060 1.00 97.75 106 GLN A CA 1
ATOM 828 C C . GLN A 1 106 ? 0.786 -11.420 6.280 1.00 97.75 106 GLN A C 1
ATOM 830 O O . GLN A 1 106 ? -0.079 -11.407 7.158 1.00 97.75 106 GLN A O 1
ATOM 835 N N . PHE A 1 107 ? 1.791 -10.541 6.263 1.00 98.38 107 PHE A N 1
ATOM 836 C CA . PHE A 1 107 ? 1.841 -9.402 7.174 1.00 98.38 107 PHE A CA 1
ATOM 837 C C . PHE A 1 107 ? 0.949 -8.268 6.672 1.00 98.38 107 PHE A C 1
ATOM 839 O O . PHE A 1 107 ? 0.977 -7.906 5.488 1.00 98.38 107 PHE A O 1
ATOM 846 N N . ILE A 1 108 ? 0.203 -7.660 7.589 1.00 98.06 108 ILE A N 1
ATOM 847 C CA . ILE A 1 108 ? -0.677 -6.527 7.334 1.00 98.06 108 ILE A CA 1
ATOM 848 C C . ILE A 1 108 ? -0.405 -5.422 8.352 1.00 98.06 108 ILE A C 1
ATOM 850 O O . ILE A 1 108 ? -0.282 -5.658 9.549 1.00 98.06 108 ILE A O 1
ATOM 854 N N . THR A 1 109 ? -0.385 -4.177 7.888 1.00 97.44 109 THR A N 1
ATOM 855 C CA . THR A 1 109 ? -0.347 -3.002 8.767 1.00 97.44 109 THR A CA 1
ATOM 856 C C . THR A 1 109 ? -1.249 -1.887 8.246 1.00 97.44 109 THR A C 1
ATOM 858 O O . THR A 1 109 ? -1.720 -1.908 7.108 1.00 97.44 109 THR A O 1
ATOM 861 N N . TYR A 1 110 ? -1.517 -0.882 9.073 1.00 96.12 110 TYR A N 1
ATOM 862 C CA . TYR A 1 110 ? -2.283 0.288 8.657 1.00 96.12 110 TYR A CA 1
ATOM 863 C C . TYR A 1 110 ? -1.462 1.260 7.789 1.00 96.12 110 TYR A C 1
ATOM 865 O O . TYR A 1 110 ? -1.979 1.810 6.813 1.00 96.12 110 TYR A O 1
ATOM 873 N N . THR A 1 111 ? -0.178 1.463 8.106 1.00 94.81 111 THR A N 1
ATOM 874 C CA . THR A 1 111 ? 0.635 2.537 7.507 1.00 94.81 111 THR A CA 1
ATOM 875 C C . THR A 1 111 ? 1.605 2.036 6.440 1.00 94.81 111 THR A C 1
ATOM 877 O O . THR A 1 111 ? 2.111 0.918 6.495 1.00 94.81 111 THR A O 1
ATOM 880 N N . ARG A 1 112 ? 1.938 2.899 5.473 1.00 93.94 112 ARG A N 1
ATOM 881 C CA . ARG A 1 112 ? 2.974 2.585 4.474 1.00 93.94 112 ARG A CA 1
ATOM 882 C C . ARG A 1 112 ? 4.372 2.481 5.089 1.00 93.94 112 ARG A C 1
ATOM 884 O O . ARG A 1 112 ? 5.115 1.608 4.672 1.00 93.94 112 ARG A O 1
ATOM 891 N N . LYS A 1 113 ? 4.702 3.311 6.090 1.00 93.81 113 LYS A N 1
ATOM 892 C CA . LYS A 1 113 ? 6.004 3.261 6.785 1.00 93.81 113 LYS A CA 1
ATOM 893 C C . LYS A 1 113 ? 6.214 1.902 7.459 1.00 93.81 113 LYS A C 1
ATOM 895 O O . LYS A 1 113 ? 7.239 1.272 7.235 1.00 93.81 113 LYS A O 1
ATOM 900 N N . GLY A 1 114 ? 5.215 1.428 8.212 1.00 94.50 114 GLY A N 1
ATOM 901 C CA . GLY A 1 114 ? 5.262 0.088 8.803 1.00 94.50 114 GLY A CA 1
ATOM 902 C C . GLY A 1 114 ? 5.399 -0.991 7.728 1.00 94.50 114 GLY A C 1
ATOM 903 O O . GLY A 1 114 ? 6.198 -1.903 7.863 1.00 94.50 114 GLY A O 1
ATOM 904 N N . CYS A 1 115 ? 4.690 -0.841 6.608 1.00 96.00 115 CYS A N 1
ATOM 905 C CA . CYS A 1 115 ? 4.746 -1.798 5.510 1.00 96.00 115 CYS A CA 1
ATOM 906 C C . CYS A 1 115 ? 6.146 -1.881 4.883 1.00 96.00 115 CYS A C 1
ATOM 908 O O . CYS A 1 115 ? 6.596 -2.977 4.571 1.00 96.00 115 CYS A O 1
ATOM 910 N N . GLU A 1 116 ? 6.839 -0.754 4.700 1.00 95.62 116 GLU A N 1
ATOM 911 C CA . GLU A 1 116 ? 8.216 -0.725 4.186 1.00 95.62 116 GLU A CA 1
ATOM 912 C C . GLU A 1 116 ? 9.194 -1.400 5.157 1.00 95.62 116 GLU A C 1
ATOM 914 O O . GLU A 1 116 ? 9.916 -2.300 4.743 1.00 95.62 116 GLU A O 1
ATOM 919 N N . MET A 1 117 ? 9.135 -1.057 6.448 1.00 96.25 117 MET A N 1
ATOM 920 C CA . MET A 1 117 ? 9.983 -1.660 7.484 1.00 96.25 117 MET A CA 1
ATOM 921 C C . MET A 1 117 ? 9.800 -3.183 7.577 1.00 96.25 117 MET A C 1
ATOM 923 O O . MET A 1 117 ? 10.772 -3.930 7.608 1.00 96.25 117 MET A O 1
ATOM 927 N N . ILE A 1 118 ? 8.553 -3.665 7.592 1.00 97.75 118 ILE A N 1
ATOM 928 C CA . ILE A 1 118 ? 8.275 -5.106 7.680 1.00 97.75 118 ILE A CA 1
ATOM 929 C C . ILE A 1 118 ? 8.693 -5.816 6.391 1.00 97.75 118 ILE A C 1
ATOM 931 O O . ILE A 1 118 ? 9.210 -6.929 6.454 1.00 97.75 118 ILE A O 1
ATOM 935 N N . ASN A 1 119 ? 8.511 -5.180 5.227 1.00 98.06 119 ASN A N 1
ATOM 936 C CA . ASN A 1 119 ? 9.028 -5.716 3.971 1.00 98.06 119 ASN A CA 1
ATOM 937 C C . ASN A 1 119 ? 10.551 -5.880 4.019 1.00 98.06 119 ASN A C 1
ATOM 939 O O . ASN A 1 119 ? 11.021 -6.915 3.567 1.00 98.06 119 ASN A O 1
ATOM 943 N N . ASP A 1 120 ? 11.302 -4.933 4.591 1.00 97.25 120 ASP A N 1
ATOM 944 C CA . ASP A 1 120 ? 12.755 -5.066 4.779 1.00 97.25 120 ASP A CA 1
ATOM 945 C C . ASP A 1 120 ? 13.127 -6.259 5.669 1.00 97.25 120 ASP A C 1
ATOM 947 O O . ASP A 1 120 ? 13.979 -7.061 5.287 1.00 97.25 120 ASP A O 1
ATOM 951 N N . LEU A 1 121 ? 12.451 -6.429 6.810 1.00 97.75 121 LEU A N 1
ATOM 952 C CA . LEU A 1 121 ? 12.693 -7.560 7.716 1.00 97.75 121 LEU A CA 1
ATOM 953 C C . LEU A 1 121 ? 12.372 -8.908 7.061 1.00 97.75 121 LEU A C 1
ATOM 955 O O . LEU A 1 121 ? 13.166 -9.842 7.141 1.00 97.75 121 LEU A O 1
ATOM 959 N N . CYS A 1 122 ? 11.229 -9.002 6.380 1.00 97.88 122 CYS A N 1
ATOM 960 C CA . CYS A 1 122 ? 10.820 -10.225 5.695 1.00 97.88 122 CYS A CA 1
ATOM 961 C C . CYS A 1 122 ? 11.731 -10.539 4.507 1.00 97.88 122 CYS A C 1
ATOM 963 O O . CYS A 1 122 ? 12.086 -11.691 4.303 1.00 97.88 122 CYS A O 1
ATOM 965 N N . CYS A 1 123 ? 12.142 -9.526 3.743 1.00 97.38 123 CYS A N 1
ATOM 966 C CA . CYS A 1 123 ? 13.071 -9.695 2.629 1.00 97.38 123 CYS A CA 1
ATOM 967 C C . CYS A 1 123 ? 14.409 -10.250 3.123 1.00 97.38 123 CYS A C 1
ATOM 969 O O . CYS A 1 123 ? 14.923 -11.218 2.563 1.00 97.38 123 CYS A O 1
ATOM 971 N N . LYS A 1 124 ? 14.917 -9.716 4.243 1.00 96.94 124 LYS A N 1
ATOM 972 C CA . LYS A 1 124 ? 16.142 -10.228 4.855 1.00 96.94 124 LYS A CA 1
ATOM 973 C C . LYS A 1 124 ? 15.974 -11.653 5.382 1.00 96.94 124 LYS A C 1
ATOM 975 O O . LYS A 1 124 ? 16.908 -12.435 5.298 1.00 96.94 124 LYS A O 1
ATOM 980 N N . HIS A 1 125 ? 14.800 -12.002 5.899 1.00 96.81 125 HIS A N 1
ATOM 981 C CA . HIS A 1 125 ? 14.538 -13.337 6.432 1.00 96.81 125 HIS A CA 1
ATOM 982 C C . HIS A 1 125 ? 14.324 -14.401 5.336 1.00 96.81 125 HIS A C 1
ATOM 984 O O . HIS A 1 125 ? 14.910 -15.477 5.406 1.00 96.81 125 HIS A O 1
ATOM 990 N N . TYR A 1 126 ? 13.511 -14.116 4.314 1.00 96.31 126 TYR A N 1
ATOM 991 C CA . TYR A 1 126 ? 13.106 -15.101 3.300 1.00 96.31 126 TYR A CA 1
ATOM 992 C C . TYR A 1 126 ? 14.005 -15.131 2.051 1.00 96.31 126 TYR A C 1
ATOM 994 O O . TYR A 1 126 ? 14.151 -16.198 1.436 1.00 96.31 126 TYR A O 1
ATOM 1002 N N . SER A 1 127 ? 14.604 -13.989 1.689 1.00 95.62 127 SER A N 1
ATOM 1003 C CA . SER A 1 127 ? 15.446 -13.816 0.491 1.00 95.62 127 SER A CA 1
ATOM 1004 C C . SER A 1 127 ? 16.911 -13.469 0.806 1.00 95.62 127 SER A C 1
ATOM 1006 O O . SER A 1 127 ? 17.711 -13.367 -0.114 1.00 95.62 127 SER A O 1
ATOM 1008 N N . ASP A 1 128 ? 17.284 -13.279 2.078 1.00 95.94 128 ASP A N 1
ATOM 1009 C CA . ASP A 1 128 ? 18.640 -12.916 2.538 1.00 95.94 128 ASP A CA 1
ATOM 1010 C C . ASP A 1 128 ? 19.203 -11.565 2.028 1.00 95.94 128 ASP A C 1
ATOM 1012 O O . ASP A 1 128 ? 20.381 -11.247 2.209 1.00 95.94 128 ASP A O 1
ATOM 1016 N N . HIS A 1 129 ? 18.353 -10.678 1.502 1.00 95.81 129 HIS A N 1
ATOM 1017 C CA . HIS A 1 129 ? 18.752 -9.330 1.075 1.00 95.81 129 HIS A CA 1
ATOM 1018 C C . HIS A 1 129 ? 17.804 -8.233 1.581 1.00 95.81 129 HIS A C 1
ATOM 1020 O O . HIS A 1 129 ? 16.721 -8.488 2.101 1.00 95.81 129 HIS A O 1
ATOM 1026 N N . ILE A 1 130 ? 18.228 -6.976 1.445 1.00 94.75 130 ILE A N 1
ATOM 1027 C CA . ILE A 1 130 ? 17.439 -5.785 1.801 1.00 94.75 130 ILE A CA 1
ATOM 1028 C C . ILE A 1 130 ? 16.586 -5.321 0.613 1.00 94.75 130 ILE A C 1
ATOM 1030 O O . ILE A 1 130 ? 16.971 -5.526 -0.539 1.00 94.75 130 ILE A O 1
ATOM 1034 N N . THR A 1 131 ? 15.449 -4.652 0.848 1.00 96.12 131 THR A N 1
ATOM 1035 C CA . THR A 1 131 ? 14.571 -4.242 -0.271 1.00 96.12 131 THR A CA 1
ATOM 1036 C C . THR A 1 131 ? 15.110 -3.045 -1.044 1.00 96.12 131 THR A C 1
ATOM 1038 O O . THR A 1 131 ? 14.645 -2.760 -2.155 1.00 96.12 131 THR A O 1
ATOM 1041 N N . ARG A 1 132 ? 16.069 -2.305 -0.472 1.00 95.44 132 ARG A N 1
ATOM 1042 C CA . ARG A 1 132 ? 16.652 -1.099 -1.063 1.00 95.44 132 ARG A CA 1
ATOM 1043 C C . ARG A 1 132 ? 18.163 -1.055 -0.901 1.00 95.44 132 ARG A C 1
ATOM 1045 O O . ARG A 1 132 ? 18.666 -1.335 0.174 1.00 95.44 132 ARG A O 1
ATOM 1052 N N . ASP A 1 133 ? 18.858 -0.622 -1.947 1.00 94.12 133 ASP A N 1
ATOM 1053 C CA . ASP A 1 133 ? 20.301 -0.380 -1.905 1.00 94.12 133 ASP A CA 1
ATOM 1054 C C . ASP A 1 133 ? 20.662 0.917 -1.149 1.00 94.12 133 ASP A C 1
ATOM 1056 O O . ASP A 1 133 ? 19.798 1.715 -0.765 1.00 94.12 133 ASP A O 1
ATOM 1060 N N . ASP A 1 134 ? 21.964 1.155 -0.990 1.00 93.19 134 ASP A N 1
ATOM 1061 C CA . ASP A 1 134 ? 22.576 2.380 -0.451 1.00 93.19 134 ASP A CA 1
ATOM 1062 C C . ASP A 1 134 ? 22.062 3.667 -1.130 1.00 93.19 134 ASP A C 1
ATOM 1064 O O . ASP A 1 134 ? 22.000 4.741 -0.529 1.00 93.19 134 ASP A O 1
ATOM 1068 N N . ARG A 1 135 ? 21.606 3.555 -2.382 1.00 94.12 135 ARG A N 1
ATOM 1069 C CA . ARG A 1 135 ? 21.034 4.643 -3.190 1.00 94.12 135 ARG A CA 1
ATOM 1070 C C . ARG A 1 135 ? 19.509 4.732 -3.094 1.00 94.12 135 ARG A C 1
ATOM 1072 O O . ARG A 1 135 ? 18.887 5.445 -3.888 1.00 94.12 135 ARG A O 1
ATOM 1079 N N . LYS A 1 136 ? 18.885 4.036 -2.138 1.00 92.19 136 LYS A N 1
ATOM 1080 C CA . LYS A 1 136 ? 17.428 3.966 -1.912 1.00 92.19 136 LYS A CA 1
ATOM 1081 C C . LYS A 1 136 ? 16.639 3.405 -3.103 1.00 92.19 136 LYS A C 1
ATOM 1083 O O . LYS A 1 136 ? 15.420 3.621 -3.192 1.00 92.19 136 LYS A O 1
ATOM 1088 N N . ARG A 1 137 ? 17.297 2.708 -4.033 1.00 93.25 137 ARG A N 1
ATOM 1089 C CA . ARG A 1 137 ? 16.671 2.043 -5.182 1.00 93.25 137 ARG A CA 1
ATOM 1090 C C . ARG A 1 137 ? 16.234 0.651 -4.767 1.00 93.25 137 ARG A C 1
ATOM 1092 O O . ARG A 1 137 ? 16.931 -0.024 -4.030 1.00 93.25 137 ARG A O 1
ATOM 1099 N N . PHE A 1 138 ? 15.085 0.224 -5.273 1.00 95.06 138 PHE A N 1
ATOM 1100 C CA . PHE A 1 138 ? 14.549 -1.091 -4.945 1.00 95.06 138 PHE A CA 1
ATOM 1101 C C . PHE A 1 138 ? 15.383 -2.200 -5.584 1.00 95.06 138 PHE A C 1
ATOM 1103 O O . PHE A 1 138 ? 15.617 -2.156 -6.798 1.00 95.06 138 PHE A O 1
ATOM 1110 N N . VAL A 1 139 ? 15.762 -3.176 -4.769 1.00 96.56 139 VAL A N 1
ATOM 1111 C CA . VAL A 1 139 ? 16.478 -4.394 -5.148 1.00 96.56 139 VAL A CA 1
ATOM 1112 C C . VAL A 1 139 ? 15.463 -5.524 -5.185 1.00 96.56 139 VAL A C 1
ATOM 1114 O O . VAL A 1 139 ? 14.740 -5.722 -4.222 1.00 96.56 139 VAL A O 1
ATOM 1117 N N . PHE A 1 140 ? 15.363 -6.202 -6.320 1.00 97.56 140 PHE A N 1
ATOM 1118 C CA . PHE A 1 140 ? 14.440 -7.318 -6.517 1.00 97.56 140 PHE A CA 1
ATOM 1119 C C . PHE A 1 140 ? 15.265 -8.517 -6.929 1.00 97.56 140 PHE A C 1
ATOM 1121 O O . PHE A 1 140 ? 16.021 -8.372 -7.889 1.00 97.56 140 PHE A O 1
ATOM 1128 N N . GLU A 1 141 ? 15.121 -9.648 -6.260 1.00 97.12 141 GLU A N 1
ATOM 1129 C CA . GLU A 1 141 ? 15.904 -10.855 -6.539 1.00 97.12 141 GLU A CA 1
ATOM 1130 C C . GLU A 1 141 ? 14.994 -12.086 -6.627 1.00 97.12 141 GLU A C 1
ATOM 1132 O O . GLU A 1 141 ? 13.820 -12.020 -6.246 1.00 97.12 141 GLU A O 1
ATOM 1137 N N . PRO A 1 142 ? 15.478 -13.213 -7.180 1.00 97.31 142 PRO A N 1
ATOM 1138 C CA . PRO A 1 142 ? 14.753 -14.472 -7.088 1.00 97.31 142 PRO A CA 1
ATOM 1139 C C . PRO A 1 142 ? 14.358 -14.788 -5.639 1.00 97.31 142 PRO A C 1
ATOM 1141 O O . PRO A 1 142 ? 15.119 -14.518 -4.716 1.00 97.31 142 PRO A O 1
ATOM 1144 N N . ARG A 1 143 ? 13.187 -15.408 -5.465 1.00 96.12 143 ARG A N 1
ATOM 1145 C CA . ARG A 1 143 ? 12.476 -15.702 -4.204 1.00 96.12 143 ARG A CA 1
ATOM 1146 C C . ARG A 1 143 ? 11.702 -14.534 -3.592 1.00 96.12 143 ARG A C 1
ATOM 1148 O O . ARG A 1 143 ? 10.913 -14.766 -2.678 1.00 96.12 143 ARG A O 1
ATOM 1155 N N . ASP A 1 144 ? 11.821 -13.321 -4.128 1.00 98.12 144 ASP A N 1
ATOM 1156 C CA . ASP A 1 144 ? 11.040 -12.191 -3.629 1.00 98.12 144 ASP A CA 1
ATOM 1157 C C . ASP A 1 144 ? 9.540 -12.331 -3.889 1.00 98.12 144 ASP A C 1
ATOM 1159 O O . ASP A 1 144 ? 9.099 -12.525 -5.025 1.00 98.12 144 ASP A O 1
ATOM 1163 N N . LYS A 1 145 ? 8.747 -12.103 -2.836 1.00 97.94 145 LYS A N 1
ATOM 1164 C CA . LYS A 1 145 ? 7.303 -11.865 -2.925 1.00 97.94 145 LYS A CA 1
ATOM 1165 C C . LYS A 1 145 ? 7.048 -10.409 -3.304 1.00 97.94 145 LYS A C 1
ATOM 1167 O O . LYS A 1 145 ? 7.347 -9.484 -2.541 1.00 97.94 145 LYS A O 1
ATOM 1172 N N . VAL A 1 146 ? 6.456 -10.188 -4.471 1.00 97.88 146 VAL A N 1
ATOM 1173 C CA . VAL A 1 146 ? 6.212 -8.862 -5.052 1.00 97.88 146 VAL A CA 1
ATOM 1174 C C . VAL A 1 146 ? 4.749 -8.660 -5.437 1.00 97.88 146 VAL A C 1
ATOM 1176 O O . VAL A 1 146 ? 3.970 -9.599 -5.560 1.00 97.88 146 VAL A O 1
ATOM 1179 N N . CYS A 1 147 ? 4.357 -7.403 -5.628 1.00 97.06 147 CYS A N 1
ATOM 1180 C CA . CYS A 1 147 ? 3.055 -7.035 -6.165 1.00 97.06 147 CYS A CA 1
ATOM 1181 C C . CYS A 1 147 ? 3.144 -5.863 -7.141 1.00 97.06 147 CYS A C 1
ATOM 1183 O O . CYS A 1 147 ? 4.036 -5.009 -7.060 1.00 97.06 147 CYS A O 1
ATOM 1185 N N . CYS A 1 148 ? 2.167 -5.788 -8.041 1.00 96.06 148 CYS A N 1
ATOM 1186 C CA . CYS A 1 148 ? 1.952 -4.613 -8.877 1.00 96.06 148 CYS A CA 1
ATOM 1187 C C . CYS A 1 148 ? 1.108 -3.586 -8.113 1.00 96.06 148 CYS A C 1
ATOM 1189 O O . CYS A 1 148 ? 0.042 -3.918 -7.607 1.00 96.06 148 CYS A O 1
ATOM 1191 N N . THR A 1 149 ? 1.544 -2.324 -8.055 1.00 94.62 149 THR A N 1
ATOM 1192 C CA . THR A 1 149 ? 0.760 -1.240 -7.413 1.00 94.62 149 THR A CA 1
ATOM 1193 C C . THR A 1 149 ? -0.020 -0.388 -8.415 1.00 94.62 149 THR A C 1
ATOM 1195 O O . THR A 1 149 ? -0.709 0.567 -8.049 1.00 94.62 149 THR A O 1
ATOM 1198 N N . LYS A 1 150 ? 0.105 -0.714 -9.703 1.00 95.56 150 LYS A N 1
ATOM 1199 C CA . LYS A 1 150 ? -0.643 -0.128 -10.808 1.00 95.56 150 LYS A CA 1
ATOM 1200 C C . LYS A 1 150 ? -0.913 -1.221 -11.837 1.00 95.56 150 LYS A C 1
ATOM 1202 O O . LYS A 1 150 ? -0.009 -1.984 -12.157 1.00 95.56 150 LYS A O 1
ATOM 1207 N N . SER A 1 151 ? -2.131 -1.266 -12.373 1.00 95.88 151 SER A N 1
ATOM 1208 C CA . SER A 1 151 ? -2.433 -2.153 -13.496 1.00 95.88 151 SER A CA 1
ATOM 1209 C C . SER A 1 151 ? -1.647 -1.707 -14.729 1.00 95.88 151 SER A C 1
ATOM 1211 O O . SER A 1 151 ? -1.658 -0.520 -15.073 1.00 95.88 151 SER A O 1
ATOM 1213 N N . GLY A 1 152 ? -0.966 -2.638 -15.383 1.00 94.62 152 GLY A N 1
ATOM 1214 C CA . GLY A 1 152 ? -0.100 -2.351 -16.518 1.00 94.62 152 GLY A CA 1
ATOM 1215 C C . GLY A 1 152 ? -0.142 -3.457 -17.559 1.00 94.62 152 GLY A C 1
ATOM 1216 O O . GLY A 1 152 ? -0.464 -4.600 -17.253 1.00 94.62 152 GLY A O 1
ATOM 1217 N N . TYR A 1 153 ? 0.178 -3.086 -18.795 1.00 94.12 153 TYR A N 1
ATOM 1218 C CA . TYR A 1 153 ? 0.305 -4.013 -19.911 1.00 94.12 153 TYR A CA 1
ATOM 1219 C C . TYR A 1 153 ? 1.783 -4.258 -20.186 1.00 94.12 153 TYR A C 1
ATOM 1221 O O . TYR A 1 153 ? 2.547 -3.299 -20.347 1.00 94.12 153 TYR A O 1
ATOM 1229 N N . VAL A 1 154 ? 2.170 -5.523 -20.231 1.00 93.62 154 VAL A N 1
ATOM 1230 C CA . VAL A 1 154 ? 3.546 -5.980 -20.418 1.00 93.62 154 VAL A CA 1
ATOM 1231 C C . VAL A 1 154 ? 3.607 -7.008 -21.540 1.00 93.62 154 VAL A C 1
ATOM 1233 O O . VAL A 1 154 ? 2.592 -7.593 -21.899 1.00 93.62 154 VAL A O 1
ATOM 1236 N N . ILE A 1 155 ? 4.778 -7.186 -22.137 1.00 91.94 155 ILE A N 1
ATOM 1237 C CA . ILE A 1 155 ? 4.996 -8.187 -23.183 1.00 91.94 155 ILE A CA 1
ATOM 1238 C C . ILE A 1 155 ? 5.803 -9.315 -22.547 1.00 91.94 155 ILE A C 1
ATOM 1240 O O . ILE A 1 155 ? 6.812 -9.042 -21.891 1.00 91.94 155 ILE A O 1
ATOM 1244 N N . ASP A 1 156 ? 5.338 -10.551 -22.714 1.00 92.06 156 ASP A N 1
ATOM 1245 C CA . ASP A 1 156 ? 6.108 -11.726 -22.316 1.00 92.06 156 ASP A CA 1
ATOM 1246 C C . ASP A 1 156 ? 7.310 -11.903 -23.259 1.00 92.06 156 ASP A C 1
ATOM 1248 O O . ASP A 1 156 ? 7.180 -11.738 -24.473 1.00 92.06 156 ASP A O 1
ATOM 1252 N N . ARG A 1 157 ? 8.480 -12.240 -22.712 1.00 90.31 157 ARG A N 1
ATOM 1253 C CA . ARG A 1 157 ? 9.728 -12.478 -23.448 1.00 90.31 157 ARG A CA 1
ATOM 1254 C C . ARG A 1 157 ? 9.589 -13.535 -24.545 1.00 90.31 157 ARG A C 1
ATOM 1256 O O . ARG A 1 157 ? 10.212 -13.372 -25.591 1.00 90.31 157 ARG A O 1
ATOM 1263 N N . GLU A 1 158 ? 8.834 -14.609 -24.332 1.00 86.75 158 GLU A N 1
ATOM 1264 C CA . GLU A 1 158 ? 8.633 -15.642 -25.359 1.00 86.75 158 GLU A CA 1
ATOM 1265 C C . GLU A 1 158 ? 7.871 -15.067 -26.552 1.00 86.75 158 GLU A C 1
ATOM 1267 O O . GLU A 1 158 ? 8.314 -15.174 -27.697 1.00 86.75 158 GLU A O 1
ATOM 1272 N N . LYS A 1 159 ? 6.811 -14.313 -26.262 1.00 86.31 159 LYS A N 1
ATOM 1273 C CA . LYS A 1 159 ? 6.001 -13.642 -27.277 1.00 86.31 159 LYS A CA 1
ATOM 1274 C C . LYS A 1 159 ? 6.750 -12.485 -27.960 1.00 86.31 159 LYS A C 1
ATOM 1276 O O . LYS A 1 159 ? 6.560 -12.237 -29.150 1.00 86.31 159 LYS A O 1
ATOM 1281 N N . GLU A 1 160 ? 7.639 -11.790 -27.239 1.00 83.12 160 GLU A N 1
ATOM 1282 C CA . GLU A 1 160 ? 8.557 -10.785 -27.807 1.00 83.12 160 GLU A CA 1
ATOM 1283 C C . GLU A 1 160 ? 9.448 -11.442 -28.878 1.00 83.12 160 GLU A C 1
ATOM 1285 O O . GLU A 1 160 ? 9.510 -10.950 -30.006 1.00 83.12 160 GLU A O 1
ATOM 1290 N N . LYS A 1 161 ? 10.046 -12.604 -28.577 1.00 82.19 161 LYS A N 1
ATOM 1291 C CA . LYS A 1 161 ? 10.915 -13.350 -29.507 1.00 82.19 161 LYS A CA 1
ATOM 1292 C C . LYS A 1 161 ? 10.179 -13.887 -30.733 1.00 82.19 161 LYS A C 1
ATOM 1294 O O . LYS A 1 161 ? 10.738 -13.859 -31.827 1.00 82.19 161 LYS A O 1
ATOM 1299 N N . GLU A 1 162 ? 8.951 -14.372 -30.577 1.00 81.12 162 GLU A N 1
ATOM 1300 C CA . GLU A 1 162 ? 8.116 -14.801 -31.709 1.00 81.12 162 GLU A CA 1
ATOM 1301 C C . GLU A 1 162 ? 7.813 -13.634 -32.650 1.00 81.12 162 GLU A C 1
ATOM 1303 O O . GLU A 1 162 ? 7.961 -13.756 -33.867 1.00 81.12 162 GLU A O 1
ATOM 1308 N N . SER A 1 163 ? 7.479 -12.469 -32.085 1.00 72.06 163 SER A N 1
ATOM 1309 C CA . SER A 1 163 ? 7.201 -11.276 -32.881 1.00 72.06 163 SER A CA 1
ATOM 1310 C C . SER A 1 163 ? 8.423 -10.806 -33.678 1.00 72.06 163 SER A C 1
ATOM 1312 O O . SER A 1 163 ? 8.279 -10.446 -34.845 1.00 72.06 163 SER A O 1
ATOM 1314 N N . GLU A 1 164 ? 9.631 -10.884 -33.107 1.00 71.12 164 GLU A N 1
ATOM 1315 C CA . GLU A 1 164 ? 10.880 -10.515 -33.789 1.00 71.12 164 GLU A CA 1
ATOM 1316 C C . GLU A 1 164 ? 11.236 -11.473 -34.941 1.00 71.12 164 GLU A C 1
ATOM 1318 O O . GLU A 1 164 ? 11.809 -11.032 -35.933 1.00 71.12 164 GLU A O 1
ATOM 1323 N N . ARG A 1 165 ? 10.862 -12.758 -34.851 1.00 68.69 165 ARG A N 1
ATOM 1324 C CA . ARG A 1 165 ? 11.109 -13.766 -35.904 1.00 68.69 165 ARG A CA 1
ATOM 1325 C C . ARG A 1 165 ? 10.139 -13.686 -37.085 1.00 68.69 165 ARG A C 1
ATOM 1327 O O . ARG A 1 165 ? 10.435 -14.222 -38.142 1.00 68.69 165 ARG A O 1
ATOM 1334 N N . SER A 1 166 ? 8.987 -13.043 -36.911 1.00 63.22 166 SER A N 1
ATOM 1335 C CA . SER A 1 166 ? 7.921 -12.974 -37.928 1.00 63.22 166 SER A CA 1
ATOM 1336 C C . SER A 1 166 ? 8.028 -11.789 -38.904 1.00 63.22 166 SER A C 1
ATOM 1338 O O . SER A 1 166 ? 7.099 -11.542 -39.666 1.00 63.22 166 SER A O 1
ATOM 1340 N N . CYS A 1 167 ? 9.128 -11.028 -38.877 1.00 50.25 167 CYS A N 1
ATOM 1341 C CA . CYS A 1 167 ? 9.252 -9.741 -39.578 1.00 50.25 167 CYS A CA 1
ATOM 1342 C C . CYS A 1 167 ? 9.947 -9.795 -40.955 1.00 50.25 167 CYS A C 1
ATOM 1344 O O . CYS A 1 167 ? 10.294 -8.733 -41.466 1.00 50.25 167 CYS A O 1
ATOM 1346 N N . ASP A 1 168 ? 10.157 -10.973 -41.547 1.00 53.38 168 ASP A N 1
ATOM 1347 C CA . ASP A 1 168 ? 10.869 -11.107 -42.833 1.00 53.38 168 ASP A CA 1
ATOM 1348 C C . ASP A 1 168 ? 9.944 -11.126 -44.072 1.00 53.38 168 ASP A C 1
ATOM 1350 O O . ASP A 1 168 ? 10.432 -11.309 -45.184 1.00 53.38 168 ASP A O 1
ATOM 1354 N N . ASP A 1 169 ? 8.630 -10.913 -43.911 1.00 53.47 169 ASP A N 1
ATOM 1355 C CA . ASP A 1 169 ? 7.675 -10.841 -45.030 1.00 53.47 169 ASP A CA 1
ATOM 1356 C C . ASP A 1 169 ? 7.147 -9.406 -45.225 1.00 53.47 169 ASP A C 1
ATOM 1358 O O . ASP A 1 169 ? 6.601 -8.782 -44.306 1.00 53.47 169 ASP A O 1
ATOM 1362 N N . ASP A 1 170 ? 7.363 -8.872 -46.428 1.00 51.81 170 ASP A N 1
ATOM 1363 C CA . ASP A 1 170 ? 7.316 -7.453 -46.821 1.00 51.81 170 ASP A CA 1
ATOM 1364 C C . ASP A 1 170 ? 5.884 -6.907 -47.006 1.00 51.81 170 ASP A C 1
ATOM 1366 O O . ASP A 1 170 ? 5.546 -6.240 -47.984 1.00 51.81 170 ASP A O 1
ATOM 1370 N N . GLY A 1 171 ? 4.992 -7.200 -46.056 1.00 60.22 171 GLY A N 1
ATOM 1371 C CA . GLY A 1 171 ? 3.628 -6.684 -46.106 1.00 60.22 171 GLY A CA 1
ATOM 1372 C C . GLY A 1 171 ? 2.692 -7.254 -45.051 1.00 60.22 171 GLY A C 1
ATOM 1373 O O . GLY A 1 171 ? 1.882 -8.124 -45.349 1.00 60.22 171 GLY A O 1
ATOM 1374 N N . CYS A 1 172 ? 2.701 -6.724 -43.823 1.00 43.72 172 CYS A N 1
ATOM 1375 C CA . CYS A 1 172 ? 1.588 -6.984 -42.908 1.00 43.72 172 CYS A CA 1
ATOM 1376 C C . CYS A 1 172 ? 1.284 -5.817 -41.960 1.00 43.72 172 CYS A C 1
ATOM 1378 O O . CYS A 1 172 ? 2.030 -5.493 -41.038 1.00 43.72 172 CYS A O 1
ATOM 1380 N N . ASP A 1 173 ? 0.117 -5.234 -42.223 1.00 46.56 173 ASP A N 1
ATOM 1381 C CA . ASP A 1 173 ? -0.805 -4.496 -41.364 1.00 46.56 173 ASP A CA 1
ATOM 1382 C C . ASP A 1 173 ? -0.410 -4.332 -39.874 1.00 46.56 173 ASP A C 1
ATOM 1384 O O . ASP A 1 173 ? -0.351 -5.278 -39.080 1.00 46.56 173 ASP A O 1
ATOM 1388 N N . THR A 1 174 ? -0.202 -3.074 -39.474 1.00 50.12 174 THR A N 1
ATOM 1389 C CA . THR A 1 174 ? 0.191 -2.633 -38.120 1.00 50.12 174 THR A CA 1
ATOM 1390 C C . THR A 1 174 ? -0.847 -2.929 -37.029 1.00 50.12 174 THR A C 1
ATOM 1392 O O . THR A 1 174 ? -0.566 -2.753 -35.838 1.00 50.12 174 THR A O 1
ATOM 1395 N N . THR A 1 175 ? -2.030 -3.420 -37.397 1.00 49.09 175 THR A N 1
ATOM 1396 C CA . THR A 1 175 ? -3.118 -3.764 -36.475 1.00 49.09 175 THR A CA 1
ATOM 1397 C C . THR A 1 175 ? -2.879 -5.061 -35.687 1.00 49.09 175 THR A C 1
ATOM 1399 O O . THR A 1 175 ? -3.267 -5.117 -34.518 1.00 49.09 175 THR A O 1
ATOM 1402 N N . LYS A 1 176 ? -2.139 -6.049 -36.220 1.00 47.69 176 LYS A N 1
ATOM 1403 C CA . LYS A 1 176 ? -1.857 -7.328 -35.519 1.00 47.69 176 LYS A CA 1
ATOM 1404 C C . LYS A 1 176 ? -0.850 -7.222 -34.361 1.00 47.69 176 LYS A C 1
ATOM 1406 O O . LYS A 1 176 ? -0.830 -8.067 -33.473 1.00 47.69 176 LYS A O 1
ATOM 1411 N N . LYS A 1 177 ? -0.050 -6.149 -34.286 1.00 49.19 177 LYS A N 1
ATOM 1412 C CA . LYS A 1 177 ? 0.935 -5.939 -33.197 1.00 49.19 177 LYS A CA 1
ATOM 1413 C C . LYS A 1 177 ? 0.308 -5.560 -31.844 1.00 49.19 177 LYS A C 1
ATOM 1415 O O . LYS A 1 177 ? 1.020 -5.483 -30.841 1.00 49.19 177 LYS A O 1
ATOM 1420 N N . ARG A 1 178 ? -1.000 -5.273 -31.792 1.00 50.72 178 ARG A N 1
ATOM 1421 C CA . ARG A 1 178 ? -1.690 -4.819 -30.569 1.00 50.72 178 ARG A CA 1
ATOM 1422 C C . ARG A 1 178 ? -2.133 -5.945 -29.627 1.00 50.72 178 ARG A C 1
ATOM 1424 O O . ARG A 1 178 ? -2.372 -5.643 -28.461 1.00 50.72 178 ARG A O 1
ATOM 1431 N N . GLU A 1 179 ? -2.193 -7.199 -30.072 1.00 56.84 179 GLU A N 1
ATOM 1432 C CA . GLU A 1 179 ? -2.824 -8.290 -29.300 1.00 56.84 179 GLU A CA 1
ATOM 1433 C C . GLU A 1 179 ? -1.908 -8.994 -28.286 1.00 56.84 179 GLU A C 1
ATOM 1435 O O . GLU A 1 179 ? -2.380 -9.730 -27.425 1.00 56.84 179 GLU A O 1
ATOM 1440 N N . VAL A 1 180 ? -0.603 -8.727 -28.300 1.00 73.62 180 VAL A N 1
ATOM 1441 C CA . VAL A 1 180 ? 0.378 -9.513 -27.532 1.00 73.62 180 VAL A CA 1
ATOM 1442 C C . VAL A 1 180 ? 0.815 -8.794 -26.251 1.00 73.62 180 VAL A C 1
ATOM 1444 O O . VAL A 1 180 ? 2.002 -8.640 -25.968 1.00 73.62 180 VAL A O 1
ATOM 1447 N N . LYS A 1 181 ? -0.137 -8.263 -25.480 1.00 86.50 181 LYS A N 1
ATOM 1448 C CA . LYS A 1 181 ? 0.171 -7.652 -24.180 1.00 86.50 181 LYS A CA 1
ATOM 1449 C C . LYS A 1 181 ? -0.613 -8.311 -23.067 1.00 86.50 181 LYS A C 1
ATOM 1451 O O . LYS A 1 181 ? -1.838 -8.308 -23.064 1.00 86.50 181 LYS A O 1
ATOM 1456 N N . GLU A 1 182 ? 0.118 -8.799 -22.083 1.00 90.12 182 GLU A N 1
ATOM 1457 C CA . GLU A 1 182 ? -0.429 -9.357 -20.865 1.00 90.12 182 GLU A CA 1
ATOM 1458 C C . GLU A 1 182 ? -0.730 -8.251 -19.860 1.00 90.12 182 GLU A C 1
ATOM 1460 O O . GLU A 1 182 ? 0.049 -7.309 -19.687 1.00 90.12 182 GLU A O 1
ATOM 1465 N N . ARG A 1 183 ? -1.892 -8.331 -19.213 1.00 94.00 183 ARG A N 1
ATOM 1466 C CA . ARG A 1 183 ? -2.327 -7.332 -18.240 1.00 94.00 183 ARG A CA 1
ATOM 1467 C C . ARG A 1 183 ? -2.023 -7.823 -16.832 1.00 94.00 183 ARG A C 1
ATOM 1469 O O . ARG A 1 183 ? -2.739 -8.669 -16.313 1.00 94.00 183 ARG A O 1
ATOM 1476 N N . LEU A 1 184 ? -1.048 -7.199 -16.181 1.00 95.25 184 LEU A N 1
ATOM 1477 C CA . LEU A 1 184 ? -0.808 -7.394 -14.753 1.00 95.25 184 LEU A CA 1
ATOM 1478 C C . LEU A 1 184 ? -1.696 -6.434 -13.964 1.00 95.25 184 LEU A C 1
ATOM 1480 O O . LEU A 1 184 ? -1.696 -5.221 -14.214 1.00 95.25 184 LEU A O 1
ATOM 1484 N N . CYS A 1 185 ? -2.480 -6.962 -13.028 1.00 94.75 185 CYS A N 1
ATOM 1485 C CA . CYS A 1 185 ? -3.458 -6.176 -12.281 1.00 94.75 185 CYS A CA 1
ATOM 1486 C C . CYS A 1 185 ? -2.871 -5.578 -10.995 1.00 94.75 185 CYS A C 1
ATOM 1488 O O . CYS A 1 185 ? -2.000 -6.151 -10.343 1.00 94.75 185 CYS A O 1
ATOM 1490 N N . ASN A 1 186 ? -3.380 -4.407 -10.599 1.00 95.44 186 ASN A N 1
ATOM 1491 C CA . ASN A 1 186 ? -3.059 -3.817 -9.302 1.00 95.44 186 ASN A CA 1
ATOM 1492 C C . ASN A 1 186 ? -3.450 -4.769 -8.159 1.00 95.44 186 ASN A C 1
ATOM 1494 O O . ASN A 1 186 ? -4.594 -5.208 -8.081 1.00 95.44 186 ASN A O 1
ATOM 1498 N N . GLY A 1 187 ? -2.510 -5.037 -7.258 1.00 92.56 187 GLY A N 1
ATOM 1499 C CA . GLY A 1 187 ? -2.693 -5.888 -6.091 1.00 92.56 187 GLY A CA 1
ATOM 1500 C C . GLY A 1 187 ? -2.445 -7.378 -6.325 1.00 92.56 187 GLY A C 1
ATOM 1501 O O . GLY A 1 187 ? -2.473 -8.112 -5.335 1.00 92.56 187 GLY A O 1
ATOM 1502 N N . GLN A 1 188 ? -2.179 -7.803 -7.569 1.00 94.06 188 GLN A N 1
ATOM 1503 C CA . GLN A 1 188 ? -1.781 -9.175 -7.896 1.00 94.06 188 GLN A CA 1
ATOM 1504 C C . GLN A 1 188 ? -0.392 -9.473 -7.318 1.00 94.06 188 GLN A C 1
ATOM 1506 O O . GLN A 1 188 ? 0.491 -8.606 -7.348 1.00 94.06 188 GLN A O 1
ATOM 1511 N N . ILE A 1 189 ? -0.241 -10.673 -6.754 1.00 95.94 189 ILE A N 1
ATOM 1512 C CA . ILE A 1 189 ? 0.961 -11.141 -6.059 1.00 95.94 189 ILE A CA 1
ATOM 1513 C C . ILE A 1 189 ? 1.716 -12.102 -6.964 1.00 95.94 189 ILE A C 1
ATOM 1515 O O . ILE A 1 189 ? 1.100 -12.947 -7.605 1.00 95.94 189 ILE A O 1
ATOM 1519 N N . PHE A 1 190 ? 3.036 -11.967 -6.970 1.00 97.62 190 PHE A N 1
ATOM 1520 C CA . PHE A 1 190 ? 3.943 -12.848 -7.686 1.00 97.62 190 PHE A CA 1
ATOM 1521 C C . PHE A 1 190 ? 5.154 -13.182 -6.819 1.00 97.62 190 PHE A C 1
ATOM 1523 O O . PHE A 1 190 ? 5.540 -12.400 -5.946 1.00 97.62 190 PHE A O 1
ATOM 1530 N N . PHE A 1 191 ? 5.787 -14.303 -7.120 1.00 98.00 191 PHE A N 1
ATOM 1531 C CA . PHE A 1 191 ? 7.106 -14.694 -6.661 1.00 98.00 191 PHE A CA 1
ATOM 1532 C C . PHE A 1 191 ? 8.073 -14.574 -7.835 1.00 98.00 191 PHE A C 1
ATOM 1534 O O . PHE A 1 191 ? 7.786 -15.046 -8.934 1.00 98.00 191 PHE A O 1
ATOM 1541 N N . ILE A 1 192 ? 9.213 -13.918 -7.627 1.00 98.12 192 ILE A N 1
ATOM 1542 C CA . ILE A 1 192 ? 10.260 -13.872 -8.650 1.00 98.12 192 ILE A CA 1
ATOM 1543 C C . ILE A 1 192 ? 10.949 -15.236 -8.661 1.00 98.12 192 ILE A C 1
ATOM 1545 O O . ILE A 1 192 ? 11.600 -15.603 -7.688 1.00 98.12 192 ILE A O 1
ATOM 1549 N N . THR A 1 193 ? 10.840 -15.995 -9.745 1.00 97.56 193 THR A N 1
ATOM 1550 C CA . THR A 1 193 ? 11.469 -17.322 -9.850 1.00 97.56 193 THR A CA 1
ATOM 1551 C C . THR A 1 193 ? 12.848 -17.249 -10.494 1.00 97.56 193 THR A C 1
ATOM 1553 O O . THR A 1 193 ? 13.747 -17.996 -10.107 1.00 97.56 193 THR A O 1
ATOM 1556 N N . LYS A 1 194 ? 13.050 -16.337 -11.455 1.00 97.38 194 LYS A N 1
ATOM 1557 C CA . LYS A 1 194 ? 14.330 -16.154 -12.161 1.00 97.38 194 LYS A CA 1
ATOM 1558 C C . LYS A 1 194 ? 14.607 -14.689 -12.477 1.00 97.38 194 LYS A C 1
ATOM 1560 O O . LYS A 1 194 ? 13.693 -13.921 -12.772 1.00 97.38 194 LYS A O 1
ATOM 1565 N N . ASP A 1 195 ? 15.889 -14.337 -12.504 1.00 96.94 195 ASP A N 1
ATOM 1566 C CA . ASP A 1 195 ? 16.396 -13.051 -12.987 1.00 96.94 195 ASP A CA 1
ATOM 1567 C C . ASP A 1 195 ? 17.404 -13.293 -14.111 1.00 96.94 195 ASP A C 1
ATOM 1569 O O . ASP A 1 195 ? 18.465 -13.883 -13.909 1.00 96.94 195 ASP A O 1
ATOM 1573 N N . VAL A 1 196 ? 17.046 -12.873 -15.322 1.00 94.75 196 VAL A N 1
ATOM 1574 C CA . VAL A 1 196 ? 17.812 -13.136 -16.539 1.00 94.75 196 VAL A CA 1
ATOM 1575 C C . VAL A 1 196 ? 18.274 -11.813 -17.126 1.00 94.75 196 VAL A C 1
ATOM 1577 O O . VAL A 1 196 ? 17.467 -10.967 -17.512 1.00 94.75 196 VAL A O 1
ATOM 1580 N N . THR A 1 197 ? 19.588 -11.638 -17.256 1.00 94.81 197 THR A N 1
ATOM 1581 C CA . THR A 1 197 ? 20.163 -10.505 -17.989 1.00 94.81 197 THR A CA 1
ATOM 1582 C C . THR A 1 197 ? 20.691 -10.972 -19.337 1.00 94.81 197 THR A C 1
ATOM 1584 O O . THR A 1 197 ? 21.678 -11.695 -19.415 1.00 94.81 197 THR A O 1
ATOM 1587 N N . GLU A 1 198 ? 20.052 -10.519 -20.409 1.00 91.88 198 GLU A N 1
ATOM 1588 C CA . GLU A 1 198 ? 20.501 -10.745 -21.779 1.00 91.88 198 GLU A CA 1
ATOM 1589 C C . GLU A 1 198 ? 21.358 -9.572 -22.259 1.00 91.88 198 GLU A C 1
ATOM 1591 O O . GLU A 1 198 ? 21.093 -8.408 -21.938 1.00 91.88 198 GLU A O 1
ATOM 1596 N N . ILE A 1 199 ? 22.378 -9.868 -23.061 1.00 89.38 199 ILE A N 1
ATOM 1597 C CA . ILE A 1 199 ? 23.181 -8.861 -23.753 1.00 89.38 199 ILE A CA 1
ATOM 1598 C C . ILE A 1 199 ? 22.842 -8.954 -25.233 1.00 89.38 199 ILE A C 1
ATOM 1600 O O . ILE A 1 199 ? 23.083 -9.973 -25.872 1.00 89.38 199 ILE A O 1
ATOM 1604 N N . ASP A 1 200 ? 22.282 -7.880 -25.775 1.00 83.00 200 ASP A N 1
ATOM 1605 C CA . ASP A 1 200 ? 22.037 -7.763 -27.207 1.00 83.00 200 ASP A CA 1
ATOM 1606 C C . ASP A 1 200 ? 23.384 -7.767 -27.947 1.00 83.00 200 ASP A C 1
ATOM 1608 O O . ASP A 1 200 ? 24.206 -6.872 -27.748 1.00 83.00 200 ASP A O 1
ATOM 1612 N N . VAL A 1 201 ? 23.618 -8.780 -28.784 1.00 83.25 201 VAL A N 1
ATOM 1613 C CA . VAL A 1 201 ? 24.897 -8.982 -29.487 1.00 83.25 201 VAL A CA 1
ATOM 1614 C C . VAL A 1 201 ? 25.215 -7.814 -30.425 1.00 83.25 201 VAL A C 1
ATOM 1616 O O . VAL A 1 201 ? 26.375 -7.426 -30.556 1.00 83.25 201 VAL A O 1
ATOM 1619 N N . ARG A 1 202 ? 24.191 -7.206 -31.041 1.00 81.56 202 ARG A N 1
ATOM 1620 C CA . ARG A 1 202 ? 24.354 -6.112 -32.008 1.00 81.56 202 ARG A CA 1
ATOM 1621 C C . ARG A 1 202 ? 24.567 -4.776 -31.310 1.00 81.56 202 ARG A C 1
ATOM 1623 O O . ARG A 1 202 ? 25.440 -4.006 -31.696 1.00 81.56 202 ARG A O 1
ATOM 1630 N N . THR A 1 203 ? 23.776 -4.483 -30.278 1.00 84.62 203 THR A N 1
ATOM 1631 C CA . THR A 1 203 ? 23.801 -3.166 -29.616 1.00 84.62 203 THR A CA 1
ATOM 1632 C C . THR A 1 203 ? 24.648 -3.123 -28.345 1.00 84.62 203 THR A C 1
ATOM 1634 O O . THR A 1 203 ? 24.825 -2.047 -27.771 1.00 84.62 203 THR A O 1
ATOM 1637 N N . ARG A 1 204 ? 25.142 -4.277 -27.873 1.00 85.12 204 ARG A N 1
ATOM 1638 C CA . 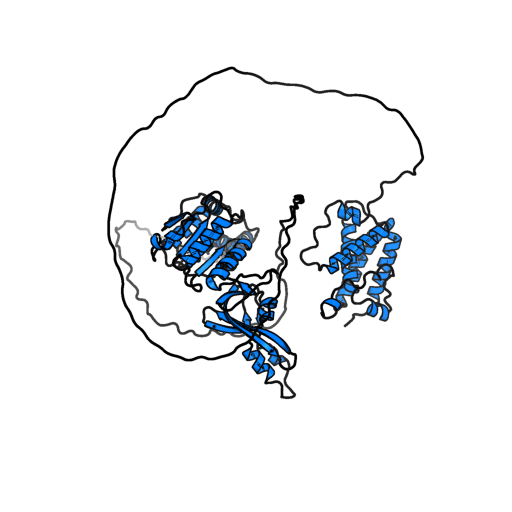ARG A 1 204 ? 25.793 -4.492 -26.564 1.00 85.12 204 ARG A CA 1
ATOM 1639 C C . ARG A 1 204 ? 24.965 -4.007 -25.367 1.00 85.12 204 ARG A C 1
ATOM 1641 O O . ARG A 1 204 ? 25.483 -3.855 -24.259 1.00 85.12 204 ARG A O 1
ATOM 1648 N N . LYS A 1 205 ? 23.667 -3.744 -25.558 1.00 88.81 205 LYS A N 1
ATOM 1649 C CA . LYS A 1 205 ? 22.777 -3.272 -24.494 1.00 88.81 205 LYS A CA 1
ATOM 1650 C C . LYS A 1 205 ? 22.352 -4.445 -23.625 1.00 88.81 205 LYS A C 1
ATOM 1652 O O . LYS A 1 205 ? 21.847 -5.446 -24.124 1.00 88.81 205 LYS A O 1
ATOM 1657 N N . LYS A 1 206 ? 22.489 -4.276 -22.312 1.00 92.31 206 LYS A N 1
ATOM 1658 C CA . LYS A 1 206 ? 21.990 -5.235 -21.324 1.00 92.31 206 LYS A CA 1
ATOM 1659 C C . LYS A 1 206 ? 20.490 -5.029 -21.100 1.00 92.31 206 LYS A C 1
ATOM 1661 O O . LYS A 1 206 ? 20.046 -3.900 -20.861 1.00 92.31 206 LYS A O 1
ATOM 1666 N N . ARG A 1 207 ? 19.705 -6.102 -21.164 1.00 93.44 207 ARG A N 1
ATOM 1667 C CA . ARG A 1 207 ? 18.273 -6.130 -20.842 1.00 93.44 207 ARG A CA 1
ATOM 1668 C C . ARG A 1 207 ? 18.045 -7.124 -19.708 1.00 93.44 207 ARG A C 1
ATOM 1670 O O . ARG A 1 207 ? 18.419 -8.280 -19.823 1.00 93.44 207 ARG A O 1
ATOM 1677 N N . ARG A 1 208 ? 17.434 -6.656 -18.621 1.00 96.12 208 ARG A N 1
ATOM 1678 C CA . ARG A 1 208 ? 17.067 -7.480 -17.464 1.00 96.12 208 ARG A CA 1
ATOM 1679 C C . ARG A 1 208 ? 15.602 -7.899 -17.563 1.00 96.12 208 ARG A C 1
ATOM 1681 O O . ARG A 1 208 ? 14.744 -7.032 -17.766 1.00 96.12 208 ARG A O 1
ATOM 1688 N N . TYR A 1 209 ? 15.339 -9.183 -17.382 1.00 97.19 209 TYR A N 1
ATOM 1689 C CA . TYR A 1 209 ? 14.031 -9.826 -17.389 1.00 97.19 209 TYR A CA 1
ATOM 1690 C C . TYR A 1 209 ? 13.831 -10.575 -16.074 1.00 97.19 209 TYR A C 1
ATOM 1692 O O . TYR A 1 209 ? 14.773 -11.168 -15.561 1.00 97.19 209 TYR A O 1
ATOM 1700 N N . LEU A 1 210 ? 12.610 -10.549 -15.551 1.00 98.06 210 LEU A N 1
ATOM 1701 C CA . LEU A 1 210 ? 12.215 -11.318 -14.379 1.00 98.06 210 LEU A CA 1
ATOM 1702 C C . LEU A 1 210 ? 11.128 -12.311 -14.782 1.00 98.06 210 LEU A C 1
ATOM 1704 O O . LEU A 1 210 ? 10.172 -11.923 -15.453 1.00 98.06 210 LEU A O 1
ATOM 1708 N N . GLU A 1 211 ? 11.281 -13.563 -14.370 1.00 97.88 211 GLU A N 1
ATOM 1709 C CA . GLU A 1 211 ? 10.221 -14.571 -14.427 1.00 97.88 211 GLU A CA 1
ATOM 1710 C C . GLU A 1 211 ? 9.392 -14.439 -13.144 1.00 97.88 211 GLU A C 1
ATOM 1712 O O . GLU A 1 211 ? 9.939 -14.477 -12.039 1.00 97.88 211 GLU A O 1
ATOM 1717 N N . LEU A 1 212 ? 8.096 -14.182 -13.304 1.00 97.69 212 LEU A N 1
ATOM 1718 C CA . LEU A 1 212 ? 7.129 -14.006 -12.227 1.00 97.69 212 LEU A CA 1
ATOM 1719 C C . LEU A 1 212 ? 6.175 -15.195 -12.223 1.00 97.69 212 LEU A C 1
ATOM 1721 O O . LEU A 1 212 ? 5.609 -15.509 -13.265 1.00 97.69 212 LEU A O 1
ATOM 1725 N N . GLU A 1 213 ? 5.972 -15.806 -11.063 1.00 97.31 213 GLU A N 1
ATOM 1726 C CA . GLU A 1 213 ? 5.014 -16.891 -10.842 1.00 97.31 213 GLU A CA 1
ATOM 1727 C C . GLU A 1 213 ? 3.958 -16.446 -9.829 1.00 97.31 213 GLU A C 1
ATOM 1729 O O . GLU A 1 213 ? 4.307 -15.886 -8.790 1.00 97.31 213 GLU A O 1
ATOM 1734 N N . ASP A 1 214 ? 2.676 -16.657 -10.106 1.00 94.69 214 ASP A N 1
ATOM 1735 C CA . ASP A 1 214 ? 1.613 -16.362 -9.144 1.00 94.69 214 ASP A CA 1
ATOM 1736 C C . ASP A 1 214 ? 1.251 -17.573 -8.257 1.00 94.69 214 ASP A C 1
ATOM 1738 O O . ASP A 1 214 ? 2.019 -18.526 -8.092 1.00 94.69 214 ASP A O 1
ATOM 1742 N N . TYR A 1 215 ? 0.108 -17.489 -7.575 1.00 90.06 215 TYR A N 1
ATOM 1743 C CA . TYR A 1 215 ? -0.397 -18.569 -6.727 1.00 90.06 215 TYR A CA 1
ATOM 1744 C C . TYR A 1 215 ? -1.009 -19.723 -7.522 1.00 90.06 215 TYR A C 1
ATOM 1746 O O . TYR A 1 215 ? -1.003 -20.842 -7.021 1.00 90.06 215 TYR A O 1
ATOM 1754 N N . ASP A 1 216 ? -1.475 -19.457 -8.743 1.00 90.88 216 ASP A N 1
ATOM 1755 C CA . ASP A 1 216 ? -2.055 -20.446 -9.654 1.00 90.88 216 ASP A CA 1
ATOM 1756 C C . ASP A 1 216 ? -0.966 -21.087 -10.538 1.00 90.88 216 ASP A C 1
ATOM 1758 O O . ASP A 1 216 ? -1.262 -21.669 -11.580 1.00 90.88 216 ASP A O 1
ATOM 1762 N N . GLU A 1 217 ? 0.306 -20.930 -10.144 1.00 91.31 217 GLU A N 1
ATOM 1763 C CA . GLU A 1 217 ? 1.503 -21.411 -10.847 1.00 91.31 217 GLU A CA 1
ATOM 1764 C C . GLU A 1 217 ? 1.636 -20.871 -12.282 1.00 91.31 217 GLU A C 1
ATOM 1766 O O . GLU A 1 217 ? 2.430 -21.368 -13.086 1.00 91.31 217 GLU A O 1
ATOM 1771 N N . SER A 1 218 ? 0.901 -19.804 -12.608 1.00 92.31 218 SER A N 1
ATOM 1772 C CA . SER A 1 218 ? 0.999 -19.138 -13.899 1.00 92.31 218 SER A CA 1
ATOM 1773 C C . SER A 1 218 ? 2.276 -18.313 -13.941 1.00 92.31 218 SER A C 1
ATOM 1775 O O . SER A 1 218 ? 2.570 -17.538 -13.025 1.00 92.31 218 SER A O 1
ATOM 1777 N N . ARG A 1 219 ? 3.051 -18.485 -15.016 1.00 95.19 219 ARG A N 1
ATOM 1778 C CA . ARG A 1 219 ? 4.357 -17.846 -15.187 1.00 95.19 219 ARG A CA 1
ATOM 1779 C C . ARG A 1 219 ? 4.347 -16.855 -16.334 1.00 95.19 219 ARG A C 1
ATOM 1781 O O . ARG A 1 219 ? 3.856 -17.161 -17.415 1.00 95.19 219 ARG A O 1
ATOM 1788 N N . VAL A 1 220 ? 4.963 -15.702 -16.101 1.00 94.88 220 VAL A N 1
ATOM 1789 C CA . VAL A 1 220 ? 5.178 -14.672 -17.119 1.00 94.88 220 VAL A CA 1
ATOM 1790 C C . VAL A 1 220 ? 6.601 -14.136 -17.012 1.00 94.88 220 VAL A C 1
ATOM 1792 O O . VAL A 1 220 ? 7.065 -13.768 -15.929 1.00 94.88 220 VAL A O 1
ATOM 1795 N N . THR A 1 221 ? 7.325 -14.078 -18.130 1.00 96.75 221 THR A N 1
ATOM 1796 C CA . THR A 1 221 ? 8.689 -13.528 -18.153 1.00 96.75 221 THR A CA 1
ATOM 1797 C C . THR A 1 221 ? 8.682 -12.127 -18.730 1.00 96.75 221 THR A C 1
ATOM 1799 O O . THR A 1 221 ? 8.500 -11.933 -19.927 1.00 96.75 221 THR A O 1
ATOM 1802 N N . VAL A 1 222 ? 8.938 -11.123 -17.894 1.00 95.88 222 VAL A N 1
ATOM 1803 C CA . VAL A 1 222 ? 8.724 -9.717 -18.251 1.00 95.88 222 VAL A CA 1
ATOM 1804 C C . VAL A 1 222 ? 9.993 -8.898 -18.089 1.00 95.88 222 VAL A C 1
ATOM 1806 O O . VAL A 1 222 ? 10.773 -9.064 -17.150 1.00 95.88 222 VAL A O 1
ATOM 1809 N N . ARG A 1 223 ? 10.189 -7.924 -18.979 1.00 95.56 223 ARG A N 1
ATOM 1810 C CA . ARG A 1 223 ? 11.269 -6.946 -18.855 1.00 95.56 223 ARG A CA 1
ATOM 1811 C C . ARG A 1 223 ? 11.152 -6.153 -17.548 1.00 95.56 223 ARG A C 1
ATOM 1813 O O . ARG A 1 223 ? 10.164 -5.459 -17.301 1.00 95.56 223 ARG A O 1
ATOM 1820 N N . PHE A 1 224 ? 12.226 -6.128 -16.756 1.00 96.56 224 PHE A N 1
ATOM 1821 C CA . PHE A 1 224 ? 12.259 -5.453 -15.451 1.00 96.56 224 PHE A CA 1
ATOM 1822 C C . PHE A 1 224 ? 11.877 -3.967 -15.527 1.00 96.56 224 PHE A C 1
ATOM 1824 O O . PHE A 1 224 ? 11.203 -3.427 -14.646 1.00 96.56 224 PHE A O 1
ATOM 1831 N N . ARG A 1 225 ? 12.293 -3.289 -16.604 1.00 95.06 225 ARG A N 1
ATOM 1832 C CA . ARG A 1 225 ? 11.955 -1.880 -16.830 1.00 95.06 225 ARG A CA 1
ATOM 1833 C C . ARG A 1 225 ? 10.442 -1.667 -16.870 1.00 95.06 225 ARG A C 1
ATOM 1835 O O . ARG A 1 225 ? 9.975 -0.719 -16.245 1.00 95.06 225 ARG A O 1
ATOM 1842 N N . ASP A 1 226 ? 9.702 -2.550 -17.531 1.00 94.62 226 ASP A N 1
ATOM 1843 C CA . ASP A 1 226 ? 8.261 -2.399 -17.736 1.00 94.62 226 ASP A CA 1
ATOM 1844 C C . ASP A 1 226 ? 7.491 -2.705 -16.448 1.00 94.62 226 ASP A C 1
ATOM 1846 O O . ASP A 1 226 ? 6.588 -1.954 -16.077 1.00 94.62 226 ASP A O 1
ATOM 1850 N N . LEU A 1 227 ? 7.943 -3.696 -15.671 1.00 96.12 227 LEU A N 1
ATOM 1851 C CA . LEU A 1 227 ? 7.439 -3.945 -14.313 1.00 96.12 227 LEU A CA 1
ATOM 1852 C C . LEU A 1 227 ? 7.589 -2.708 -13.411 1.00 96.12 227 LEU A C 1
ATOM 1854 O O . LEU A 1 227 ? 6.696 -2.366 -12.629 1.00 96.12 227 LEU A O 1
ATOM 1858 N N . ARG A 1 228 ? 8.704 -1.980 -13.539 1.00 95.19 228 ARG A N 1
ATOM 1859 C CA . ARG A 1 228 ? 8.974 -0.764 -12.759 1.00 95.19 228 ARG A CA 1
ATOM 1860 C C . ARG A 1 228 ? 8.187 0.450 -13.242 1.00 95.19 228 ARG A C 1
ATOM 1862 O O . ARG A 1 228 ? 7.680 1.201 -12.407 1.00 95.19 228 ARG A O 1
ATOM 1869 N N . THR A 1 229 ? 8.097 0.675 -14.552 1.00 94.00 229 THR A N 1
ATOM 1870 C CA . THR A 1 229 ? 7.471 1.885 -15.109 1.00 94.00 229 THR A CA 1
ATOM 1871 C C . THR A 1 229 ? 5.965 1.751 -15.278 1.00 94.00 229 THR A C 1
ATOM 1873 O O . THR A 1 229 ? 5.231 2.675 -14.923 1.00 94.00 229 THR A O 1
ATOM 1876 N N . SER A 1 230 ? 5.504 0.615 -15.800 1.00 93.69 230 SER A N 1
ATOM 1877 C CA . SER A 1 230 ? 4.103 0.384 -16.156 1.00 93.69 230 SER A CA 1
ATOM 1878 C C . SER A 1 230 ? 3.310 -0.130 -14.957 1.00 93.69 230 SER A C 1
ATOM 1880 O O . SER A 1 230 ? 2.263 0.436 -14.642 1.00 93.69 230 SER A O 1
ATOM 1882 N N . CYS A 1 231 ? 3.846 -1.123 -14.239 1.00 95.56 231 CYS A N 1
ATOM 1883 C CA . CYS A 1 231 ? 3.132 -1.804 -13.149 1.00 95.56 231 CYS A CA 1
ATOM 1884 C C . CYS A 1 231 ? 3.484 -1.292 -11.740 1.00 95.56 231 CYS A C 1
ATOM 1886 O O . CYS A 1 231 ? 2.802 -1.602 -10.760 1.00 95.56 231 CYS A O 1
ATOM 1888 N N . ARG A 1 232 ? 4.548 -0.481 -11.620 1.00 95.81 232 ARG A N 1
ATOM 1889 C CA . ARG A 1 232 ? 5.075 0.035 -10.343 1.00 95.81 232 ARG A CA 1
ATOM 1890 C C . ARG A 1 232 ? 5.282 -1.078 -9.308 1.00 95.81 232 ARG A C 1
ATOM 1892 O O . ARG A 1 232 ? 4.787 -0.985 -8.184 1.00 95.81 232 ARG A O 1
ATOM 1899 N N . MET A 1 233 ? 5.998 -2.126 -9.703 1.00 96.62 233 MET A N 1
ATOM 1900 C CA . MET A 1 233 ? 6.265 -3.287 -8.852 1.00 96.62 233 MET A CA 1
ATOM 1901 C C . MET A 1 233 ? 6.960 -2.914 -7.523 1.00 96.62 233 MET A C 1
ATOM 1903 O O . MET A 1 233 ? 7.845 -2.041 -7.498 1.00 96.62 233 MET A O 1
ATOM 1907 N N . ARG A 1 234 ? 6.546 -3.573 -6.431 1.00 97.00 234 ARG A N 1
ATOM 1908 C CA . ARG A 1 234 ? 7.025 -3.426 -5.039 1.00 97.00 234 ARG A CA 1
ATOM 1909 C C . ARG A 1 234 ? 7.110 -4.790 -4.346 1.00 97.00 234 ARG A C 1
ATOM 1911 O O . ARG A 1 234 ? 6.373 -5.686 -4.736 1.00 97.00 234 ARG A O 1
ATOM 1918 N N . HIS A 1 235 ? 7.916 -4.914 -3.291 1.00 98.06 235 HIS A N 1
ATOM 1919 C CA . HIS A 1 235 ? 7.832 -6.038 -2.346 1.00 98.06 235 HIS A CA 1
ATOM 1920 C C . HIS A 1 235 ? 6.463 -6.088 -1.668 1.00 98.06 235 HIS A C 1
ATOM 1922 O O . HIS A 1 235 ? 5.817 -5.053 -1.476 1.00 98.06 235 HIS A O 1
ATOM 1928 N N . ALA A 1 236 ? 6.017 -7.299 -1.354 1.00 97.56 236 ALA A N 1
ATOM 1929 C CA . ALA A 1 236 ? 4.670 -7.578 -0.868 1.00 97.56 236 ALA A CA 1
ATOM 1930 C C . ALA A 1 236 ? 4.630 -8.581 0.297 1.00 97.56 236 ALA A C 1
ATOM 1932 O O . ALA A 1 236 ? 3.564 -9.119 0.605 1.00 97.56 236 ALA A O 1
ATOM 1933 N N . TRP A 1 237 ? 5.760 -8.807 0.972 1.00 97.81 237 TRP A N 1
ATOM 1934 C CA . TRP A 1 237 ? 5.817 -9.563 2.227 1.00 97.81 237 TRP A CA 1
ATOM 1935 C C . TRP A 1 237 ? 4.861 -8.989 3.278 1.00 97.81 237 TRP A C 1
ATOM 1937 O O . TRP A 1 237 ? 4.124 -9.717 3.940 1.00 97.81 237 TRP A O 1
ATOM 1947 N N . CYS A 1 238 ? 4.812 -7.659 3.352 1.00 98.00 238 CYS A N 1
ATOM 1948 C CA . CYS A 1 238 ? 3.819 -6.895 4.082 1.00 98.00 238 CYS A CA 1
ATOM 1949 C C . CYS A 1 238 ? 2.974 -6.057 3.121 1.00 98.00 238 CYS A C 1
ATOM 1951 O O . CYS A 1 238 ? 3.484 -5.503 2.141 1.00 98.00 238 CYS A O 1
ATOM 1953 N N . ARG A 1 239 ? 1.680 -5.922 3.427 1.00 97.44 239 ARG A N 1
ATOM 1954 C CA . ARG A 1 239 ? 0.743 -5.055 2.706 1.00 97.44 239 ARG A CA 1
ATOM 1955 C C . ARG A 1 239 ? -0.001 -4.144 3.668 1.00 97.44 239 ARG A C 1
ATOM 1957 O O . ARG A 1 239 ? -0.203 -4.451 4.839 1.00 97.44 239 ARG A O 1
ATOM 1964 N N . THR A 1 240 ? -0.474 -3.011 3.159 1.00 96.88 240 THR A N 1
ATOM 1965 C CA . THR A 1 240 ? -1.417 -2.207 3.943 1.00 96.88 240 THR A CA 1
ATOM 1966 C C . THR A 1 240 ? -2.786 -2.876 3.979 1.00 96.88 240 THR A C 1
ATOM 1968 O O . THR A 1 240 ? -3.184 -3.514 2.999 1.00 96.88 240 THR A O 1
ATOM 1971 N N . ILE A 1 241 ? -3.542 -2.663 5.057 1.00 95.88 241 ILE A N 1
ATOM 1972 C CA . ILE A 1 241 ? -4.908 -3.185 5.197 1.00 95.88 241 ILE A CA 1
ATOM 1973 C C . ILE A 1 241 ? -5.801 -2.798 4.008 1.00 95.88 241 ILE A C 1
ATOM 1975 O O . ILE A 1 241 ? -6.546 -3.622 3.491 1.00 95.88 241 ILE A O 1
ATOM 1979 N N . HIS A 1 242 ? -5.642 -1.574 3.500 1.00 93.50 242 HIS A N 1
ATOM 1980 C CA . HIS A 1 242 ? -6.363 -1.059 2.336 1.00 93.50 242 HIS A CA 1
ATOM 1981 C C . HIS A 1 242 ? -6.065 -1.857 1.066 1.00 93.50 242 HIS A C 1
ATOM 1983 O O . HIS A 1 242 ? -6.962 -2.174 0.294 1.00 93.50 242 HIS A O 1
ATOM 1989 N N . THR A 1 243 ? -4.792 -2.190 0.844 1.00 94.31 243 THR A N 1
ATOM 1990 C CA . THR A 1 243 ? -4.374 -2.947 -0.339 1.00 94.31 243 THR A CA 1
ATOM 1991 C C . THR A 1 243 ? -4.668 -4.434 -0.226 1.00 94.31 243 THR A C 1
ATOM 1993 O O . THR A 1 243 ? -4.693 -5.094 -1.255 1.00 94.31 243 THR A O 1
ATOM 1996 N N . PHE A 1 244 ? -4.853 -4.970 0.981 1.00 94.62 244 PHE A N 1
ATOM 1997 C CA . PHE A 1 244 ? -5.177 -6.383 1.200 1.00 94.62 244 PHE A CA 1
ATOM 1998 C C . PHE A 1 244 ? -6.692 -6.649 1.238 1.00 94.62 244 PHE A C 1
ATOM 2000 O O . PHE A 1 244 ? -7.144 -7.769 1.469 1.00 94.62 244 PHE A O 1
ATOM 2007 N N . GLN A 1 245 ? -7.510 -5.621 1.011 1.00 88.44 245 GLN A N 1
ATOM 2008 C CA . GLN A 1 245 ? -8.954 -5.774 0.999 1.00 88.44 245 GLN A CA 1
ATOM 2009 C C . GLN A 1 245 ? -9.392 -6.684 -0.157 1.00 88.44 245 GLN A C 1
ATOM 2011 O O . GLN A 1 245 ? -9.104 -6.416 -1.318 1.00 88.44 245 GLN A O 1
ATOM 2016 N N . GLY A 1 246 ? -10.137 -7.737 0.178 1.00 87.44 246 GLY A N 1
ATOM 2017 C CA . GLY A 1 246 ? -10.623 -8.735 -0.776 1.00 87.44 246 GLY A CA 1
ATOM 2018 C C . GLY A 1 246 ? -9.747 -9.986 -0.870 1.00 87.44 246 GLY A C 1
ATOM 2019 O O . GLY A 1 246 ? -10.250 -11.005 -1.323 1.00 87.44 246 GLY A O 1
ATOM 2020 N N . SER A 1 247 ? -8.503 -9.935 -0.388 1.00 91.56 247 SER A N 1
ATOM 2021 C CA . SER A 1 247 ? -7.609 -11.096 -0.277 1.00 91.56 247 SER A CA 1
ATOM 2022 C C . SER A 1 247 ? -7.805 -11.819 1.058 1.00 91.56 247 SER A C 1
ATOM 2024 O O . SER A 1 247 ? -8.441 -11.272 1.956 1.00 91.56 247 SER A O 1
ATOM 2026 N N . GLU A 1 248 ? -7.274 -13.028 1.196 1.00 93.88 248 GLU A N 1
ATOM 2027 C CA . GLU A 1 248 ? -7.257 -13.826 2.432 1.00 93.88 248 GLU A CA 1
ATOM 2028 C C . GLU A 1 248 ? -5.936 -14.600 2.496 1.00 93.88 248 GLU A C 1
ATOM 2030 O O . GLU A 1 248 ? -5.263 -14.749 1.474 1.00 93.88 248 GLU A O 1
ATOM 2035 N N . ALA A 1 249 ? -5.544 -15.041 3.689 1.00 95.25 249 ALA A N 1
ATOM 2036 C CA . ALA A 1 249 ? -4.421 -15.954 3.877 1.00 95.25 249 ALA A CA 1
ATOM 2037 C C . ALA A 1 249 ? -4.704 -16.882 5.062 1.00 95.25 249 ALA A C 1
ATOM 2039 O O . ALA A 1 249 ? -5.490 -16.538 5.950 1.00 95.25 249 ALA A O 1
ATOM 2040 N N . GLU A 1 250 ? -4.039 -18.035 5.106 1.00 95.25 250 GLU A N 1
ATOM 2041 C CA . GLU A 1 250 ? -4.197 -18.962 6.226 1.00 95.25 250 GLU A CA 1
ATOM 2042 C C . GLU A 1 250 ? -3.739 -18.317 7.535 1.00 95.25 250 GLU A C 1
ATOM 2044 O O . GLU A 1 250 ? -4.467 -18.355 8.529 1.00 95.25 250 GLU A O 1
ATOM 2049 N N . THR A 1 251 ? -2.571 -17.665 7.503 1.00 96.62 251 THR A N 1
ATOM 2050 C CA . THR A 1 251 ? -1.981 -16.966 8.649 1.00 96.62 251 THR A CA 1
ATOM 2051 C C . THR A 1 251 ? -1.840 -15.470 8.375 1.00 96.62 251 THR A C 1
ATOM 2053 O O . THR A 1 251 ? -1.125 -15.046 7.466 1.00 96.62 251 THR A O 1
ATOM 2056 N N . ILE A 1 252 ? -2.478 -14.645 9.205 1.00 97.50 252 ILE A N 1
ATOM 2057 C CA . ILE A 1 252 ? -2.329 -13.187 9.183 1.00 97.50 252 ILE A CA 1
ATOM 2058 C C . ILE A 1 252 ? -1.511 -12.717 10.376 1.00 97.50 252 ILE A C 1
ATOM 2060 O O . ILE A 1 252 ? -1.780 -13.099 11.509 1.00 97.50 252 ILE A O 1
ATOM 2064 N N . VAL A 1 253 ? -0.567 -11.812 10.129 1.00 98.31 253 VAL A N 1
ATOM 2065 C CA . VAL A 1 253 ? 0.088 -11.033 11.185 1.00 98.31 253 VAL A CA 1
ATOM 2066 C C . VAL A 1 253 ? -0.310 -9.580 11.027 1.00 98.31 253 VAL A C 1
ATOM 2068 O O . VAL A 1 253 ? 0.066 -8.929 10.053 1.00 98.31 253 VAL A O 1
ATOM 2071 N N . TYR A 1 254 ? -1.083 -9.061 11.971 1.00 98.38 254 TYR A N 1
ATOM 2072 C CA . TYR A 1 254 ? -1.557 -7.691 11.953 1.00 98.38 254 TYR A CA 1
ATOM 2073 C C . TYR A 1 254 ? -0.831 -6.828 12.979 1.00 98.38 254 TYR A C 1
ATOM 2075 O O . TYR A 1 254 ? -0.956 -7.038 14.183 1.00 98.38 254 TYR A O 1
ATOM 2083 N N . VAL A 1 255 ? -0.123 -5.810 12.495 1.00 97.75 255 VAL A N 1
ATOM 2084 C CA . VAL A 1 255 ? 0.533 -4.811 13.346 1.00 97.75 255 VAL A CA 1
ATOM 2085 C C . VAL A 1 255 ? -0.388 -3.609 13.520 1.00 97.75 255 VAL A C 1
ATOM 2087 O O . VAL A 1 255 ? -0.666 -2.878 12.555 1.00 97.75 255 VAL A O 1
ATOM 2090 N N . VAL A 1 256 ? -0.859 -3.395 14.749 1.00 96.06 256 VAL A N 1
ATOM 2091 C CA . VAL A 1 256 ? -1.652 -2.216 15.114 1.00 96.06 256 VAL A CA 1
ATOM 2092 C C . VAL A 1 256 ? -0.708 -1.018 15.184 1.00 96.06 256 VAL A C 1
ATOM 2094 O O . VAL A 1 256 ? 0.347 -1.086 15.797 1.00 96.06 256 VAL A O 1
ATOM 2097 N N . GLY A 1 257 ? -1.032 0.072 14.491 1.00 87.38 257 GLY A N 1
ATOM 2098 C CA . GLY A 1 257 ? -0.161 1.239 14.407 1.00 87.38 257 GLY A CA 1
ATOM 2099 C C . GLY A 1 257 ? -0.543 2.334 15.401 1.00 87.38 257 GLY A C 1
ATOM 2100 O O . GLY A 1 257 ? -1.683 2.435 15.845 1.00 87.38 257 GLY A O 1
ATOM 2101 N N . LYS A 1 258 ? 0.390 3.261 15.644 1.00 86.56 258 LYS A N 1
ATOM 2102 C CA . LYS A 1 258 ? 0.186 4.480 16.458 1.00 86.56 258 LYS A CA 1
ATOM 2103 C C . LYS A 1 258 ? -0.730 5.539 15.803 1.00 86.56 258 LYS A C 1
ATOM 2105 O O . LYS A 1 258 ? -0.743 6.692 16.223 1.00 86.56 258 LYS A O 1
ATOM 2110 N N . SER A 1 259 ? -1.450 5.217 14.723 1.00 84.94 259 SER A N 1
ATOM 2111 C CA . SER A 1 259 ? -2.189 6.228 13.954 1.00 84.94 259 SER A CA 1
ATOM 2112 C C . SER A 1 259 ? -3.550 6.537 14.571 1.00 84.94 259 SER A C 1
ATOM 2114 O O . SER A 1 259 ? -4.389 5.653 14.694 1.00 84.94 259 SER A O 1
ATOM 2116 N N . SER A 1 260 ? -3.830 7.818 14.826 1.00 82.44 260 SER A N 1
ATOM 2117 C CA . SER A 1 260 ? -5.144 8.292 15.294 1.00 82.44 260 SER A CA 1
ATOM 2118 C C . SER A 1 260 ? -6.290 8.038 14.306 1.00 82.44 260 SER A C 1
ATOM 2120 O O . SER A 1 260 ? -7.459 8.065 14.683 1.00 82.44 260 SER A O 1
ATOM 2122 N N . ASN A 1 261 ? -5.977 7.776 13.036 1.00 86.31 261 ASN A N 1
ATOM 2123 C CA . ASN A 1 261 ? -6.974 7.458 12.014 1.00 86.31 261 ASN A CA 1
ATOM 2124 C C . ASN A 1 261 ? -7.304 5.961 11.952 1.00 86.31 261 ASN A C 1
ATOM 2126 O O . ASN A 1 261 ? -8.224 5.572 11.231 1.00 86.31 261 ASN A O 1
ATOM 2130 N N . GLN A 1 262 ? -6.566 5.121 12.680 1.00 92.06 262 GLN A N 1
ATOM 2131 C CA . GLN A 1 262 ? -6.843 3.698 12.773 1.00 92.06 262 GLN A CA 1
ATOM 2132 C C . GLN A 1 262 ? -7.986 3.458 13.765 1.00 92.06 262 GLN A C 1
ATOM 2134 O O . GLN A 1 262 ? -7.900 3.819 14.932 1.00 92.06 262 GLN A O 1
ATOM 2139 N N . ASN A 1 263 ? -9.062 2.846 13.281 1.00 93.44 263 ASN A N 1
ATOM 2140 C CA . ASN A 1 263 ? -10.227 2.451 14.060 1.00 93.44 263 ASN A CA 1
ATOM 2141 C C . ASN A 1 263 ? -10.490 0.937 13.991 1.00 93.44 263 ASN A C 1
ATOM 2143 O O . ASN A 1 263 ? -9.809 0.183 13.283 1.00 93.44 263 ASN A O 1
ATOM 2147 N N . TRP A 1 264 ? -11.531 0.513 14.703 1.00 94.50 264 TRP A N 1
ATOM 2148 C CA . TRP A 1 264 ? -11.942 -0.877 14.859 1.00 94.50 264 TRP A CA 1
ATOM 2149 C C . TRP A 1 264 ? -12.206 -1.582 13.525 1.00 94.50 264 TRP A C 1
ATOM 2151 O O . TRP A 1 264 ? -12.001 -2.790 13.436 1.00 94.50 264 TRP A O 1
ATOM 2161 N N . ARG A 1 265 ? -12.608 -0.864 12.461 1.00 93.81 265 ARG A N 1
ATOM 2162 C CA . ARG A 1 265 ? -12.866 -1.477 11.146 1.00 93.81 265 ARG A CA 1
ATOM 2163 C C . ARG A 1 265 ? -11.607 -2.059 10.534 1.00 93.81 265 ARG A C 1
ATOM 2165 O O . ARG A 1 265 ? -11.694 -3.081 9.860 1.00 93.81 265 ARG A O 1
ATOM 2172 N N . TYR A 1 266 ? -10.448 -1.440 10.747 1.00 95.19 266 TYR A N 1
ATOM 2173 C CA . TYR A 1 266 ? -9.193 -1.975 10.219 1.00 95.19 266 TYR A CA 1
ATOM 2174 C C . TYR A 1 266 ? -8.761 -3.222 10.976 1.00 95.19 266 TYR A C 1
ATOM 2176 O O . TYR A 1 266 ? -8.314 -4.170 10.339 1.00 95.19 266 TYR A O 1
ATOM 2184 N N . VAL A 1 267 ? -8.959 -3.251 12.297 1.00 95.50 267 VAL A N 1
ATOM 2185 C CA . VAL A 1 267 ? -8.670 -4.446 13.098 1.00 95.50 267 VAL A CA 1
ATOM 2186 C C . VAL A 1 267 ? -9.647 -5.567 12.751 1.00 95.50 267 VAL A C 1
ATOM 2188 O O . VAL A 1 267 ? -9.220 -6.673 12.454 1.00 95.50 267 VAL A O 1
ATOM 2191 N N . TYR A 1 268 ? -10.944 -5.262 12.660 1.00 95.31 268 TYR A N 1
ATOM 2192 C CA . TYR A 1 268 ? -11.971 -6.187 12.178 1.00 95.31 268 TYR A CA 1
ATOM 2193 C C . TYR A 1 268 ? -11.609 -6.756 10.806 1.00 95.31 268 TYR A C 1
ATOM 2195 O O . TYR A 1 268 ? -11.654 -7.965 10.590 1.00 95.31 268 TYR A O 1
ATOM 2203 N N . THR A 1 269 ? -11.222 -5.880 9.875 1.00 94.75 269 THR A N 1
ATOM 2204 C CA . THR A 1 269 ? -10.829 -6.303 8.533 1.00 94.75 269 THR A CA 1
ATOM 2205 C C . THR A 1 269 ? -9.596 -7.188 8.609 1.00 94.75 269 THR A C 1
ATOM 2207 O O . THR A 1 269 ? -9.601 -8.218 7.970 1.00 94.75 269 THR A O 1
ATOM 2210 N N . ALA A 1 270 ? -8.571 -6.865 9.397 1.00 95.62 270 ALA A N 1
ATOM 2211 C CA . ALA A 1 270 ? -7.381 -7.709 9.496 1.00 95.62 270 ALA A CA 1
ATOM 2212 C C . ALA A 1 270 ? -7.695 -9.097 10.078 1.00 95.62 270 ALA A C 1
ATOM 2214 O O . ALA A 1 270 ? -7.287 -10.104 9.509 1.00 95.62 270 ALA A O 1
ATOM 2215 N N . VAL A 1 271 ? -8.481 -9.146 11.157 1.00 95.19 271 VAL A N 1
ATOM 2216 C CA . VAL A 1 271 ? -8.895 -10.391 11.820 1.00 95.19 271 VAL A CA 1
ATOM 2217 C C . VAL A 1 271 ? -9.706 -11.280 10.882 1.00 95.19 271 VAL A C 1
ATOM 2219 O O . VAL A 1 271 ? -9.428 -12.463 10.753 1.00 95.19 271 VAL A O 1
ATOM 2222 N N . THR A 1 272 ? -10.670 -10.707 10.160 1.00 93.81 272 THR A N 1
ATOM 2223 C CA . THR A 1 272 ? -11.536 -11.464 9.236 1.00 93.81 272 THR A CA 1
ATOM 2224 C C . THR A 1 272 ? -10.843 -11.934 7.956 1.00 93.81 272 THR A C 1
ATOM 2226 O O . THR A 1 272 ? -11.485 -12.578 7.130 1.00 93.81 272 THR A O 1
ATOM 2229 N N . ARG A 1 273 ? -9.563 -11.594 7.766 1.00 94.00 273 ARG A N 1
ATOM 2230 C CA . ARG A 1 273 ? -8.758 -11.990 6.601 1.00 94.00 273 ARG A CA 1
ATOM 2231 C C . ARG A 1 273 ? -7.870 -13.202 6.874 1.00 94.00 273 ARG A C 1
ATOM 2233 O O . ARG A 1 273 ? -7.307 -13.730 5.918 1.00 94.00 273 ARG A O 1
ATOM 2240 N N . GLY A 1 274 ? -7.731 -13.600 8.140 1.00 95.12 274 GLY A N 1
ATOM 2241 C CA . GLY A 1 274 ? -7.071 -14.840 8.533 1.00 95.12 274 GLY A CA 1
ATOM 2242 C C . GLY A 1 274 ? -8.061 -15.993 8.536 1.00 95.12 274 GLY A C 1
ATOM 2243 O O . GLY A 1 274 ? -9.119 -15.891 9.156 1.00 95.12 274 GLY A O 1
ATOM 2244 N N . GLN A 1 275 ? -7.718 -17.071 7.836 1.00 93.50 275 GLN A N 1
ATOM 2245 C CA . GLN A 1 275 ? -8.573 -18.255 7.749 1.00 93.50 275 GLN A CA 1
ATOM 2246 C C . GLN A 1 275 ? -8.345 -19.187 8.942 1.00 93.50 275 GLN A C 1
ATOM 2248 O O . GLN A 1 275 ? -9.307 -19.578 9.602 1.00 93.50 275 GLN A O 1
ATOM 2253 N N . LYS A 1 276 ? -7.077 -19.482 9.256 1.00 93.88 276 LYS A N 1
ATOM 2254 C CA . LYS A 1 276 ? -6.680 -20.425 10.313 1.00 93.88 276 LYS A CA 1
ATOM 2255 C C . LYS A 1 276 ? -6.099 -19.721 11.529 1.00 93.88 276 LYS A C 1
ATOM 2257 O O . LYS A 1 276 ? -6.435 -20.075 12.655 1.00 93.88 276 LYS A O 1
ATOM 2262 N N . ARG A 1 277 ? -5.241 -18.718 11.310 1.00 95.06 277 ARG A N 1
ATOM 2263 C CA . ARG A 1 277 ? -4.482 -18.068 12.383 1.00 95.06 277 ARG A CA 1
ATOM 2264 C C . ARG A 1 277 ? -4.353 -16.560 12.204 1.00 95.06 277 ARG A C 1
ATOM 2266 O O . ARG A 1 277 ? -4.122 -16.061 11.103 1.00 95.06 277 ARG A O 1
ATOM 2273 N N . VAL A 1 278 ? -4.449 -15.828 13.311 1.00 97.00 278 VAL A N 1
ATOM 2274 C CA . VAL A 1 278 ? -4.227 -14.383 13.388 1.00 97.00 278 VAL A CA 1
ATOM 2275 C C . VAL A 1 278 ? -3.314 -14.061 14.566 1.00 97.00 278 VAL A C 1
ATOM 2277 O O . VAL A 1 278 ? -3.640 -14.338 15.718 1.00 97.00 278 VAL A O 1
ATOM 2280 N N . TYR A 1 279 ? -2.200 -13.401 14.268 1.00 97.69 279 TYR A N 1
ATOM 2281 C CA . TYR A 1 279 ? -1.356 -12.718 15.239 1.00 97.69 279 TYR A CA 1
ATOM 2282 C C . TYR A 1 279 ? -1.707 -11.234 15.254 1.00 97.69 279 TYR A C 1
ATOM 2284 O O . TYR A 1 279 ? -1.724 -10.589 14.205 1.00 97.69 279 TYR A O 1
ATOM 2292 N N . ILE A 1 280 ? -1.944 -10.671 16.433 1.00 97.75 280 ILE A N 1
ATOM 2293 C CA . ILE A 1 280 ? -2.046 -9.224 16.637 1.00 97.75 280 ILE A CA 1
ATOM 2294 C C . ILE A 1 280 ? -0.776 -8.769 17.344 1.00 97.75 280 ILE A C 1
ATOM 2296 O O . ILE A 1 280 ? -0.462 -9.300 18.399 1.00 97.75 280 ILE A O 1
ATOM 2300 N N . ILE A 1 281 ? -0.060 -7.792 16.791 1.00 97.25 281 ILE A N 1
ATOM 2301 C CA . ILE A 1 281 ? 1.090 -7.153 17.446 1.00 97.25 281 ILE A CA 1
ATOM 2302 C C . ILE A 1 281 ? 0.694 -5.731 17.832 1.00 97.25 281 ILE A C 1
ATOM 2304 O O . ILE A 1 281 ? 0.325 -4.943 16.953 1.00 97.25 281 ILE A O 1
ATOM 2308 N N . SER A 1 282 ? 0.742 -5.411 19.126 1.00 96.38 282 SER A N 1
ATOM 2309 C CA . SER A 1 282 ? 0.426 -4.070 19.636 1.00 96.38 282 SER A CA 1
ATOM 2310 C C . SER A 1 282 ? 0.793 -3.909 21.109 1.00 96.38 282 SER A C 1
ATOM 2312 O O . SER A 1 282 ? 0.878 -4.901 21.837 1.00 96.38 282 SER A O 1
ATOM 2314 N N . THR A 1 283 ? 0.845 -2.668 21.599 1.00 95.44 283 THR A N 1
ATOM 2315 C CA . THR A 1 283 ? 0.601 -2.420 23.032 1.00 95.44 283 THR A CA 1
ATOM 2316 C C . THR A 1 283 ? -0.880 -2.618 23.375 1.00 95.44 283 THR A C 1
ATOM 2318 O O . THR A 1 283 ? -1.750 -2.620 22.491 1.00 95.44 283 THR A O 1
ATOM 2321 N N . GLU A 1 284 ? -1.201 -2.764 24.662 1.00 93.25 284 GLU A N 1
ATOM 2322 C CA . GLU A 1 284 ? -2.599 -2.812 25.114 1.00 93.25 284 GLU A CA 1
ATOM 2323 C C . GLU A 1 284 ? -3.337 -1.504 24.780 1.00 93.25 284 GLU A C 1
ATOM 2325 O O . GLU A 1 284 ? -4.445 -1.519 24.238 1.00 93.25 284 GLU A O 1
ATOM 2330 N N . ASP A 1 285 ? -2.680 -0.367 25.014 1.00 93.19 285 ASP A N 1
ATOM 2331 C CA . ASP A 1 285 ? -3.219 0.967 24.753 1.00 93.19 285 ASP A CA 1
ATOM 2332 C C . ASP A 1 285 ? -3.538 1.204 23.282 1.00 93.19 285 ASP A C 1
ATOM 2334 O O . ASP A 1 285 ? -4.549 1.827 22.958 1.00 93.19 285 ASP A O 1
ATOM 2338 N N . GLN A 1 286 ? -2.689 0.731 22.372 1.00 94.50 286 GLN A N 1
ATOM 2339 C CA . GLN A 1 286 ? -2.925 0.869 20.937 1.00 94.50 286 GLN A CA 1
ATOM 2340 C C . GLN A 1 286 ? -4.150 0.089 20.487 1.00 94.50 286 GLN A C 1
ATOM 2342 O O . GLN A 1 286 ? -4.981 0.623 19.748 1.00 94.50 286 GLN A O 1
ATOM 2347 N N . LEU A 1 287 ? -4.274 -1.161 20.940 1.00 94.38 287 LEU A N 1
ATOM 2348 C CA . LEU A 1 287 ? -5.419 -1.994 20.606 1.00 94.38 287 LEU A CA 1
ATOM 2349 C C . LEU A 1 287 ? -6.700 -1.385 21.177 1.00 94.38 287 LEU A C 1
ATOM 2351 O O . LEU A 1 287 ? -7.673 -1.218 20.442 1.00 94.38 287 LEU A O 1
ATOM 2355 N N . ARG A 1 288 ? -6.675 -0.964 22.447 1.00 93.81 288 ARG A N 1
ATOM 2356 C CA . ARG A 1 288 ? -7.784 -0.265 23.108 1.00 93.81 288 ARG A CA 1
ATOM 2357 C C . ARG A 1 288 ? -8.198 0.992 22.346 1.00 93.81 288 ARG A C 1
ATOM 2359 O O . ARG A 1 288 ? -9.359 1.112 21.958 1.00 93.81 288 ARG A O 1
ATOM 2366 N N . LYS A 1 289 ? -7.247 1.884 22.046 1.00 93.00 289 LYS A N 1
ATOM 2367 C CA . LYS A 1 289 ? -7.493 3.122 21.286 1.00 93.00 289 LYS A CA 1
ATOM 2368 C C . LYS A 1 289 ? -8.090 2.824 19.915 1.00 93.00 289 LYS A C 1
ATOM 2370 O O . LYS A 1 289 ? -9.070 3.458 19.541 1.00 93.00 289 LYS A O 1
ATOM 2375 N N . ALA A 1 290 ? -7.561 1.841 19.185 1.00 93.50 290 ALA A N 1
ATOM 2376 C CA . ALA A 1 290 ? -8.105 1.458 17.885 1.00 93.50 290 ALA A CA 1
ATOM 2377 C C . ALA A 1 290 ? -9.560 0.962 17.990 1.00 93.50 290 ALA A C 1
ATOM 2379 O O . ALA A 1 290 ? -10.374 1.293 17.129 1.00 93.50 290 ALA A O 1
ATOM 2380 N N . MET A 1 291 ? -9.912 0.212 19.040 1.00 92.94 291 MET A N 1
ATOM 2381 C CA . MET A 1 291 ? -11.281 -0.276 19.266 1.00 92.94 291 MET A CA 1
ATOM 2382 C C . MET A 1 291 ? -12.268 0.835 19.629 1.00 92.94 291 MET A C 1
ATOM 23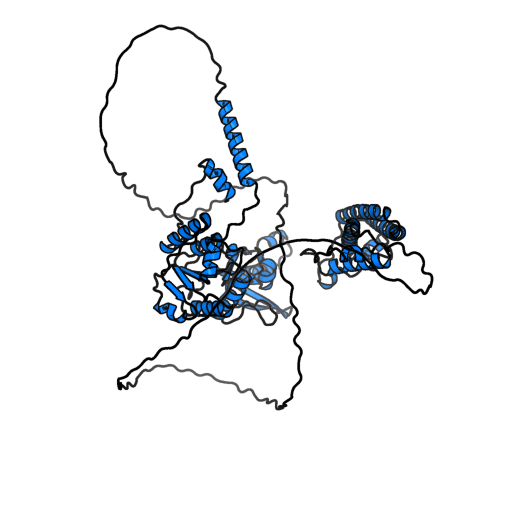84 O O . MET A 1 291 ? -13.416 0.810 19.187 1.00 92.94 291 MET A O 1
ATOM 2388 N N . GLU A 1 292 ? -11.833 1.808 20.426 1.00 91.31 292 GLU A N 1
ATOM 2389 C CA . GLU A 1 292 ? -12.674 2.915 20.898 1.00 91.31 292 GLU A CA 1
ATOM 2390 C C . GLU A 1 292 ? -12.793 4.053 19.871 1.00 91.31 292 GLU A C 1
ATOM 2392 O O . GLU A 1 292 ? -13.734 4.857 19.923 1.00 91.31 292 GLU A O 1
ATOM 2397 N N . GLN A 1 293 ? -11.863 4.117 18.914 1.00 90.69 293 GLN A N 1
ATOM 2398 C CA . GLN A 1 293 ? -11.796 5.189 17.933 1.00 90.69 293 GLN A CA 1
ATOM 2399 C C . GLN A 1 293 ? -13.039 5.232 17.042 1.00 90.69 293 GLN A C 1
ATOM 2401 O O . GLN A 1 293 ? -13.492 4.233 16.474 1.00 90.69 293 GLN A O 1
ATOM 2406 N N . ARG A 1 294 ? -13.580 6.444 16.873 1.00 85.69 294 ARG A N 1
ATOM 2407 C CA . ARG A 1 294 ? -14.771 6.665 16.051 1.00 85.69 294 ARG A CA 1
ATOM 2408 C C . ARG A 1 294 ? -14.474 6.437 14.575 1.00 85.69 294 ARG A C 1
ATOM 2410 O O . ARG A 1 294 ? -13.470 6.897 14.034 1.00 85.69 294 ARG A O 1
ATOM 2417 N N . ASP A 1 295 ? -15.441 5.832 13.900 1.00 83.00 295 ASP A N 1
ATOM 2418 C CA . ASP A 1 295 ? -15.457 5.815 12.446 1.00 83.00 295 ASP A CA 1
ATOM 2419 C C . ASP A 1 295 ? -15.580 7.232 11.890 1.00 83.00 295 ASP A C 1
ATOM 2421 O O . ASP A 1 295 ? -16.415 8.027 12.335 1.00 83.00 295 ASP A O 1
ATOM 2425 N N . HIS A 1 296 ? -14.782 7.527 10.865 1.00 82.44 296 HIS A N 1
ATOM 2426 C CA . HIS A 1 296 ? -14.928 8.764 10.118 1.00 82.44 296 HIS A CA 1
ATOM 2427 C C . HIS A 1 296 ? -16.276 8.760 9.386 1.00 82.44 296 HIS A C 1
ATOM 2429 O O . HIS A 1 296 ? -16.551 7.887 8.554 1.00 82.44 296 HIS A O 1
ATOM 2435 N N . LYS A 1 297 ? -17.135 9.738 9.698 1.00 82.75 297 LYS A N 1
ATOM 2436 C CA . LYS A 1 297 ? -18.431 9.883 9.032 1.00 82.75 297 LYS A CA 1
ATOM 2437 C C . LYS A 1 297 ? -18.195 10.293 7.581 1.00 82.75 297 LYS A C 1
ATOM 2439 O O . LYS A 1 297 ? -17.669 11.369 7.315 1.00 82.75 297 LYS A O 1
ATOM 2444 N N . ARG A 1 298 ? -18.612 9.443 6.642 1.00 84.50 298 ARG A N 1
ATOM 2445 C CA . ARG A 1 298 ? -18.521 9.746 5.210 1.00 84.50 298 ARG A CA 1
ATOM 2446 C C . ARG A 1 298 ? -19.422 10.934 4.881 1.00 84.50 298 ARG A C 1
ATOM 2448 O O . ARG A 1 298 ? -20.597 10.944 5.242 1.00 84.50 298 ARG A O 1
ATOM 2455 N N . GLN A 1 299 ? -18.880 11.913 4.165 1.00 88.88 299 GLN A N 1
ATOM 2456 C CA . GLN A 1 299 ? -19.664 12.999 3.586 1.00 88.88 299 GLN A CA 1
ATOM 2457 C C . GLN A 1 299 ? -20.295 12.503 2.284 1.00 88.88 299 GLN A C 1
ATOM 2459 O O . GLN A 1 299 ? -19.664 12.486 1.233 1.00 88.88 299 GLN A O 1
ATOM 2464 N N . THR A 1 300 ? -21.528 12.012 2.366 1.00 88.00 300 THR A N 1
ATOM 2465 C CA . THR A 1 300 ? -22.253 11.458 1.219 1.00 88.00 300 THR A CA 1
ATOM 2466 C C . THR A 1 300 ? -23.748 11.709 1.359 1.00 88.00 300 THR A C 1
ATOM 2468 O O . THR A 1 300 ? -24.296 11.620 2.455 1.00 88.00 300 THR A O 1
ATOM 2471 N N . GLN A 1 301 ? -24.405 12.026 0.242 1.00 91.25 301 GLN A N 1
ATOM 2472 C CA . GLN A 1 301 ? -25.856 12.225 0.171 1.00 91.25 301 GLN A CA 1
ATOM 2473 C C . GLN A 1 301 ? -26.607 10.962 -0.267 1.00 91.25 301 GLN A C 1
ATOM 2475 O O . GLN A 1 301 ? -27.833 10.977 -0.327 1.00 91.25 301 GLN A O 1
ATOM 2480 N N . LEU A 1 302 ? -25.896 9.864 -0.559 1.00 89.81 302 LEU A N 1
ATOM 2481 C CA . LEU A 1 302 ? -26.494 8.655 -1.127 1.00 89.81 302 LEU A CA 1
ATOM 2482 C C . LEU A 1 302 ? -27.633 8.112 -0.257 1.00 89.81 302 LEU A C 1
ATOM 2484 O O . LEU A 1 302 ? -28.661 7.706 -0.786 1.00 89.81 302 LEU A O 1
ATOM 2488 N N . GLU A 1 303 ? -27.475 8.147 1.068 1.00 86.12 303 GLU A N 1
ATOM 2489 C CA . GLU A 1 303 ? -28.532 7.711 1.981 1.00 86.12 303 GLU A CA 1
ATOM 2490 C C . GLU A 1 303 ? -29.805 8.560 1.853 1.00 86.12 303 GLU A C 1
ATOM 2492 O O . GLU A 1 303 ? -30.912 8.023 1.831 1.00 86.12 303 GLU A O 1
ATOM 2497 N N . GLY A 1 304 ? -29.655 9.882 1.735 1.00 86.50 304 GLY A N 1
ATOM 2498 C CA . GLY A 1 304 ? -30.779 10.798 1.542 1.00 86.50 304 GLY A CA 1
ATOM 2499 C C . GLY A 1 304 ? -31.470 10.578 0.198 1.00 86.50 304 GLY A C 1
ATOM 2500 O O . GLY A 1 304 ? -32.690 10.439 0.156 1.00 86.50 304 GLY A O 1
ATOM 2501 N N . LEU A 1 305 ? -30.686 10.461 -0.877 1.00 90.12 305 LEU A N 1
ATOM 2502 C CA . LEU A 1 305 ? -31.200 10.266 -2.234 1.00 90.12 305 LEU A CA 1
ATOM 2503 C C . LEU A 1 305 ? -31.955 8.938 -2.382 1.00 90.12 305 LEU A C 1
ATOM 2505 O O . LEU A 1 305 ? -33.048 8.915 -2.939 1.00 90.12 305 LEU A O 1
ATOM 2509 N N . VAL A 1 306 ? -31.427 7.840 -1.830 1.00 87.94 306 VAL A N 1
ATOM 2510 C CA . VAL A 1 306 ? -32.108 6.534 -1.881 1.00 87.94 306 VAL A CA 1
ATOM 2511 C C . VAL A 1 306 ? -33.416 6.567 -1.090 1.00 87.94 306 VAL A C 1
ATOM 2513 O O . VAL A 1 306 ? -34.429 6.061 -1.567 1.00 87.94 306 VAL A O 1
ATOM 2516 N N . LYS A 1 307 ? -33.432 7.183 0.100 1.00 86.06 307 LYS A N 1
ATOM 2517 C CA . LYS A 1 307 ? -34.669 7.329 0.886 1.00 86.06 307 LYS A CA 1
ATOM 2518 C C . LYS A 1 307 ? -35.724 8.145 0.140 1.00 86.06 307 LYS A C 1
ATOM 2520 O O . LYS A 1 307 ? -36.891 7.765 0.152 1.00 86.06 307 LYS A O 1
ATOM 2525 N N . GLN A 1 308 ? -35.319 9.234 -0.513 1.00 88.56 308 GLN A N 1
ATOM 2526 C CA . GLN A 1 308 ? -36.214 10.072 -1.306 1.00 88.56 308 GLN A CA 1
ATOM 2527 C C . GLN A 1 308 ? -36.820 9.294 -2.479 1.00 88.56 308 GLN A C 1
ATOM 2529 O O . GLN A 1 308 ? -38.040 9.275 -2.621 1.00 88.56 308 GLN A O 1
ATOM 2534 N N . GLU A 1 309 ? -35.991 8.606 -3.263 1.00 88.06 309 GLU A N 1
ATOM 2535 C CA . GLU A 1 309 ? -36.432 7.832 -4.428 1.00 88.06 309 GLU A CA 1
ATOM 2536 C C . GLU A 1 309 ? -37.415 6.717 -4.038 1.00 88.06 309 GLU A C 1
ATOM 2538 O O . GLU A 1 309 ? -38.473 6.557 -4.646 1.00 88.06 309 GLU A O 1
ATOM 2543 N N . VAL A 1 310 ? -37.113 5.964 -2.973 1.00 85.19 310 VAL A N 1
ATOM 2544 C CA . VAL A 1 310 ? -38.004 4.891 -2.506 1.00 85.19 310 VAL A CA 1
ATOM 2545 C C . VAL A 1 310 ? -39.334 5.453 -1.989 1.00 85.19 310 VAL A C 1
ATOM 2547 O O . VAL A 1 310 ? -40.387 4.867 -2.246 1.00 85.19 310 VAL A O 1
ATOM 2550 N N . ASN A 1 311 ? -39.317 6.598 -1.301 1.00 85.12 311 ASN A N 1
ATOM 2551 C CA . ASN A 1 311 ? -40.539 7.243 -0.818 1.00 85.12 311 ASN A CA 1
ATOM 2552 C C . ASN A 1 311 ? -41.403 7.797 -1.961 1.00 85.12 311 ASN A C 1
ATOM 2554 O O . ASN A 1 311 ? -42.624 7.663 -1.906 1.00 85.12 311 ASN A O 1
ATOM 2558 N N . GLN A 1 312 ? -40.796 8.359 -3.011 1.00 84.50 312 GLN A N 1
ATOM 2559 C CA . GLN A 1 312 ? -41.527 8.828 -4.195 1.00 84.50 312 GLN A CA 1
ATOM 2560 C C . GLN A 1 312 ? -42.268 7.682 -4.898 1.00 84.50 312 GLN A C 1
ATOM 2562 O O . GLN A 1 312 ? -43.443 7.821 -5.235 1.00 84.50 312 GLN A O 1
ATOM 2567 N N . ARG A 1 313 ? -41.630 6.512 -5.038 1.00 78.75 313 ARG A N 1
ATOM 2568 C CA . ARG A 1 313 ? -42.264 5.329 -5.649 1.00 78.75 313 ARG A CA 1
ATOM 2569 C C . ARG A 1 313 ? -43.425 4.778 -4.822 1.00 78.75 313 ARG A C 1
ATOM 2571 O O . ARG A 1 313 ? -44.458 4.438 -5.388 1.00 78.75 313 ARG A O 1
ATOM 2578 N N . LYS A 1 314 ? -43.302 4.764 -3.490 1.00 73.88 314 LYS A N 1
ATOM 2579 C CA . LYS A 1 314 ? -44.406 4.370 -2.596 1.00 73.88 314 LYS A CA 1
ATOM 2580 C C . LYS A 1 314 ? -45.585 5.347 -2.641 1.00 73.88 314 LYS A C 1
ATOM 2582 O O . LYS A 1 314 ? -46.728 4.909 -2.554 1.00 73.88 314 LYS A O 1
ATOM 2587 N N . GLY A 1 315 ? -45.323 6.646 -2.806 1.00 66.06 315 GLY A N 1
ATOM 2588 C CA . GLY A 1 315 ? -46.373 7.655 -2.996 1.00 66.06 315 GLY A CA 1
ATOM 2589 C C . GLY A 1 315 ? -47.185 7.428 -4.276 1.00 66.06 315 GLY A C 1
ATOM 2590 O O . GLY A 1 315 ? -48.409 7.514 -4.252 1.00 66.06 315 GLY A O 1
ATOM 2591 N N . MET A 1 316 ? -46.521 7.034 -5.367 1.00 57.75 316 MET A N 1
ATOM 2592 C CA . MET A 1 316 ? -47.175 6.742 -6.650 1.00 57.75 316 MET A CA 1
ATOM 2593 C C . MET A 1 316 ? -47.972 5.425 -6.667 1.00 57.75 316 MET A C 1
ATOM 2595 O O . MET A 1 316 ? -48.939 5.307 -7.420 1.00 57.75 316 MET A O 1
ATOM 2599 N N . GLU A 1 317 ? -47.599 4.429 -5.855 1.00 56.34 317 GLU A N 1
ATOM 2600 C CA . GLU A 1 317 ? -48.371 3.183 -5.709 1.00 56.34 317 GLU A CA 1
ATOM 2601 C C . GLU A 1 317 ? -49.642 3.374 -4.859 1.00 56.34 317 GLU A C 1
ATOM 2603 O O . GLU A 1 317 ? -50.650 2.720 -5.122 1.00 56.34 317 GLU A O 1
ATOM 2608 N N . GLY A 1 318 ? -49.640 4.313 -3.904 1.00 51.47 318 GLY A N 1
ATOM 2609 C CA . GLY A 1 318 ? -50.817 4.653 -3.093 1.00 51.47 318 GLY A CA 1
ATOM 2610 C C . GLY A 1 318 ? -51.918 5.406 -3.854 1.00 51.47 318 GLY A C 1
ATOM 2611 O O . GLY A 1 318 ? -53.099 5.200 -3.584 1.00 51.47 318 GLY A O 1
ATOM 2612 N N . GLU A 1 319 ? -51.565 6.230 -4.846 1.00 49.50 319 GLU A N 1
ATOM 2613 C CA . GLU A 1 319 ? -52.543 6.988 -5.652 1.00 49.50 319 GLU A CA 1
ATOM 2614 C C . GLU A 1 319 ? -53.218 6.164 -6.760 1.00 49.50 319 GLU A C 1
ATOM 2616 O O . GLU A 1 319 ? -54.275 6.548 -7.264 1.00 49.50 319 GLU A O 1
ATOM 2621 N N . LYS A 1 320 ? -52.662 5.006 -7.137 1.00 48.69 320 LYS A N 1
ATOM 2622 C CA . LYS A 1 320 ? -53.293 4.112 -8.125 1.00 48.69 320 LYS A CA 1
ATOM 2623 C C . LYS A 1 320 ? -54.404 3.230 -7.542 1.00 48.69 320 LYS A C 1
ATOM 2625 O O . LYS A 1 320 ? -55.124 2.605 -8.314 1.00 48.69 320 LYS A O 1
ATOM 2630 N N . ALA A 1 321 ? -54.592 3.207 -6.219 1.00 48.72 321 ALA A N 1
ATOM 2631 C CA . ALA A 1 321 ? -55.612 2.388 -5.558 1.00 48.72 321 ALA A CA 1
ATOM 2632 C C . ALA A 1 321 ? -56.977 3.089 -5.352 1.00 48.72 321 ALA A C 1
ATOM 2634 O O . ALA A 1 321 ? -57.920 2.442 -4.908 1.00 48.72 321 ALA A O 1
ATOM 2635 N N . THR A 1 322 ? -57.131 4.376 -5.693 1.00 47.72 322 THR A N 1
ATOM 2636 C CA . THR A 1 322 ? -58.367 5.157 -5.433 1.00 47.72 322 THR A CA 1
ATOM 2637 C C . THR A 1 322 ? -59.165 5.568 -6.675 1.00 47.72 322 THR A C 1
ATOM 2639 O O . THR A 1 322 ? -60.105 6.352 -6.565 1.00 47.72 322 THR A O 1
ATOM 2642 N N . LYS A 1 323 ? -58.875 5.020 -7.862 1.00 45.56 323 LYS A N 1
ATOM 2643 C CA . LYS A 1 323 ? -59.687 5.257 -9.074 1.00 45.56 323 LYS A CA 1
ATOM 2644 C C . LYS A 1 323 ? -60.255 3.961 -9.654 1.00 45.56 323 LYS A C 1
ATOM 2646 O O . LYS A 1 323 ? -59.860 3.535 -10.733 1.00 45.56 323 LYS A O 1
ATOM 2651 N N . ALA A 1 324 ? -61.215 3.363 -8.951 1.00 40.94 324 ALA A N 1
ATOM 2652 C CA . ALA A 1 324 ? -62.208 2.482 -9.565 1.00 40.94 324 ALA A CA 1
ATOM 2653 C C . ALA A 1 324 ? -63.533 3.266 -9.692 1.00 40.94 324 ALA A C 1
ATOM 2655 O O . ALA A 1 324 ? -64.004 3.790 -8.680 1.00 40.94 324 ALA A O 1
ATOM 2656 N N . PRO A 1 325 ? -64.133 3.410 -10.889 1.00 45.00 325 PRO A N 1
ATOM 2657 C CA . PRO A 1 325 ? -65.412 4.093 -11.047 1.00 45.00 325 PRO A CA 1
ATOM 2658 C C . PRO A 1 325 ? -66.556 3.189 -10.581 1.00 45.00 325 PRO A C 1
ATOM 2660 O O . PRO A 1 325 ? -66.686 2.049 -11.024 1.00 45.00 325 PRO A O 1
ATOM 2663 N N . HIS A 1 326 ? -67.403 3.728 -9.711 1.00 40.94 326 HIS A N 1
ATOM 2664 C CA . HIS A 1 326 ? -68.699 3.160 -9.369 1.00 40.94 326 HIS A CA 1
ATOM 2665 C C . HIS A 1 326 ? -69.620 3.119 -10.599 1.00 40.94 326 HIS A C 1
ATOM 2667 O O . HIS A 1 326 ? -69.880 4.152 -11.213 1.00 40.94 326 HIS A O 1
ATOM 2673 N N . THR A 1 327 ? -70.188 1.950 -10.896 1.00 38.94 327 THR A N 1
ATOM 2674 C CA . THR A 1 327 ? -71.449 1.808 -11.644 1.00 38.94 327 THR A CA 1
ATOM 2675 C C . THR A 1 327 ? -72.574 1.442 -10.670 1.00 38.94 327 THR A C 1
ATOM 2677 O O . THR A 1 327 ? -72.381 0.522 -9.871 1.00 38.94 327 THR A O 1
ATOM 2680 N N . PRO A 1 328 ? -73.738 2.119 -10.706 1.00 48.09 328 PRO A N 1
ATOM 2681 C CA . PRO A 1 328 ? -74.849 1.851 -9.802 1.00 48.09 328 PRO A CA 1
ATOM 2682 C C . PRO A 1 328 ? -75.934 1.002 -10.480 1.00 48.09 328 PRO A C 1
ATOM 2684 O O . PRO A 1 328 ? -76.506 1.427 -11.471 1.00 48.09 328 PRO A O 1
ATOM 2687 N N . HIS A 1 329 ? -76.260 -0.156 -9.910 1.00 37.84 329 HIS A N 1
ATOM 2688 C CA . HIS A 1 329 ? -77.552 -0.862 -10.004 1.00 37.84 329 HIS A CA 1
ATOM 2689 C C . HIS A 1 329 ? -77.510 -1.932 -8.896 1.00 37.84 329 HIS A C 1
ATOM 2691 O O . HIS A 1 329 ? -76.520 -2.641 -8.791 1.00 37.84 329 HIS A O 1
ATOM 2697 N N . GLY A 1 330 ? -78.444 -2.088 -7.960 1.00 36.41 330 GLY A N 1
ATOM 2698 C CA . GLY A 1 330 ? -79.854 -1.721 -7.912 1.00 36.41 330 GLY A CA 1
ATOM 2699 C C . GLY A 1 330 ? -80.650 -3.004 -7.643 1.00 36.41 330 GLY A C 1
ATOM 2700 O O . GLY A 1 330 ? -80.825 -3.787 -8.566 1.00 36.41 330 GLY A O 1
ATOM 2701 N N . GLY A 1 331 ? -81.107 -3.215 -6.400 1.00 32.84 331 GLY A N 1
ATOM 2702 C CA . GLY A 1 331 ? -82.103 -4.243 -6.045 1.00 32.84 331 GLY A CA 1
ATOM 2703 C C . GLY A 1 331 ? -81.730 -5.163 -4.870 1.00 32.84 331 GLY A C 1
ATOM 2704 O O . GLY A 1 331 ? -80.908 -6.057 -5.022 1.00 32.84 331 GLY A O 1
ATOM 2705 N N . GLY A 1 332 ? -82.369 -4.960 -3.707 1.00 33.31 332 GLY A N 1
ATOM 2706 C CA . GLY A 1 332 ? -82.514 -5.985 -2.649 1.00 33.31 332 GLY A CA 1
ATOM 2707 C C . GLY A 1 332 ? -83.558 -7.062 -3.033 1.00 33.31 332 GLY A C 1
ATOM 2708 O O . GLY A 1 332 ? -83.963 -7.049 -4.195 1.00 33.31 332 GLY A O 1
ATOM 2709 N N . PRO A 1 333 ? -84.072 -7.937 -2.122 1.00 49.19 333 PRO A N 1
ATOM 2710 C CA . PRO A 1 333 ? -84.153 -7.749 -0.661 1.00 49.19 333 PRO A CA 1
ATOM 2711 C C . PRO A 1 333 ? -83.955 -9.001 0.260 1.00 49.19 333 PRO A C 1
ATOM 2713 O O . PRO A 1 333 ? -84.447 -10.087 -0.015 1.00 49.19 333 PRO A O 1
ATOM 2716 N N . THR A 1 334 ? -83.425 -8.756 1.473 1.00 40.91 334 THR A N 1
ATOM 2717 C CA . THR A 1 334 ? -83.861 -9.318 2.793 1.00 40.91 334 THR A CA 1
ATOM 2718 C C . THR A 1 334 ? -83.715 -10.849 3.077 1.00 40.91 334 THR A C 1
ATOM 2720 O O . THR A 1 334 ? -83.173 -11.569 2.251 1.00 40.91 334 THR A O 1
ATOM 2723 N N . PRO A 1 335 ? -84.036 -11.364 4.292 1.00 54.12 335 PRO A N 1
ATOM 2724 C CA . PRO A 1 335 ? -83.083 -11.466 5.408 1.00 54.12 335 PRO A CA 1
ATOM 2725 C C . PRO A 1 335 ? -83.077 -12.866 6.077 1.00 54.12 335 PRO A C 1
ATOM 2727 O O . PRO A 1 335 ? -84.033 -13.627 5.969 1.00 54.12 335 PRO A O 1
ATOM 2730 N N . GLY A 1 336 ? -82.060 -13.207 6.873 1.00 36.06 336 GLY A N 1
ATOM 2731 C CA . GLY A 1 336 ? -82.203 -14.370 7.757 1.00 36.06 336 GLY A CA 1
ATOM 2732 C C . GLY A 1 336 ? -80.983 -14.684 8.620 1.00 36.06 336 GLY A C 1
ATOM 2733 O O . GLY A 1 336 ? -79.877 -14.653 8.090 1.00 36.06 336 GLY A O 1
ATOM 2734 N N . PRO A 1 337 ? -81.150 -14.951 9.929 1.00 49.38 337 PRO A N 1
ATOM 2735 C CA . PRO A 1 337 ? -80.091 -14.861 10.928 1.00 49.38 337 PRO A CA 1
ATOM 2736 C C . PRO A 1 337 ? -79.586 -16.241 11.368 1.00 49.38 337 PRO A C 1
ATOM 2738 O O . PRO A 1 337 ? -80.270 -17.245 11.188 1.00 49.38 337 PRO A O 1
ATOM 2741 N N . GLY A 1 338 ? -78.452 -16.292 12.066 1.00 33.22 338 GLY A N 1
ATOM 2742 C CA . GLY A 1 338 ? -78.196 -17.441 12.930 1.00 33.22 338 GLY A CA 1
ATOM 2743 C C . GLY A 1 338 ? -76.748 -17.665 13.318 1.00 33.22 338 GLY A C 1
ATOM 2744 O O . GLY A 1 338 ? -75.954 -18.091 12.493 1.00 33.22 338 GLY A O 1
ATOM 2745 N N . THR A 1 339 ? -76.492 -17.464 14.615 1.00 36.72 339 THR A N 1
ATOM 2746 C CA . THR A 1 339 ? -75.673 -18.331 15.489 1.00 36.72 339 THR A CA 1
ATOM 2747 C C . THR A 1 339 ? -74.214 -18.540 15.072 1.00 36.72 339 THR A C 1
ATOM 2749 O O . THR A 1 339 ? -73.917 -19.198 14.089 1.00 36.72 339 THR A O 1
ATOM 2752 N N . GLY A 1 340 ? -73.228 -18.029 15.801 1.00 33.88 340 GLY A N 1
ATOM 2753 C CA . GLY A 1 340 ? -73.020 -18.327 17.219 1.00 33.88 340 GLY A CA 1
ATOM 2754 C C . GLY A 1 340 ? -71.903 -19.383 17.357 1.00 33.88 340 GLY A C 1
ATOM 2755 O O . GLY A 1 340 ? -71.704 -20.165 16.437 1.00 33.88 340 GLY A O 1
ATOM 2756 N N . PRO A 1 341 ? -71.113 -19.360 18.440 1.00 54.03 341 PRO A N 1
ATOM 2757 C CA . PRO A 1 341 ? -69.672 -19.606 18.376 1.00 54.03 341 PRO A CA 1
ATOM 2758 C C . PRO A 1 341 ? -69.259 -20.978 18.943 1.00 54.03 341 PRO A C 1
ATOM 2760 O O . PRO A 1 341 ? -70.114 -21.788 19.287 1.00 54.03 341 PRO A O 1
ATOM 2763 N N . SER A 1 342 ? -67.938 -21.145 19.117 1.00 38.38 342 SER A N 1
ATOM 2764 C CA . SER A 1 342 ? -67.225 -21.945 20.139 1.00 38.38 342 SER A CA 1
ATOM 2765 C C . SER A 1 342 ? -66.288 -23.072 19.642 1.00 38.38 342 SER A C 1
ATOM 2767 O O . SER A 1 342 ? -66.356 -23.464 18.480 1.00 38.38 342 SER A O 1
ATOM 2769 N N . PRO A 1 343 ? -65.296 -23.489 20.467 1.00 53.44 343 PRO A N 1
ATOM 2770 C CA . PRO A 1 343 ? -63.891 -23.569 20.064 1.00 53.44 343 PRO A CA 1
ATOM 2771 C C . PRO A 1 343 ? -63.316 -24.989 20.247 1.00 53.44 343 PRO A C 1
ATOM 2773 O O . PRO A 1 343 ? -63.976 -25.881 20.771 1.00 53.44 343 PRO A O 1
ATOM 2776 N N . GLY A 1 344 ? -62.055 -25.213 19.867 1.00 30.86 344 GLY A N 1
ATOM 2777 C CA . GLY A 1 344 ? -61.422 -26.515 20.090 1.00 30.86 344 GLY A CA 1
ATOM 2778 C C . GLY A 1 344 ? -59.917 -26.537 19.858 1.00 30.86 344 GLY A C 1
ATOM 2779 O O . GLY A 1 344 ? -59.462 -26.799 18.756 1.00 30.86 344 GLY A O 1
ATOM 2780 N N . SER A 1 345 ? -59.178 -26.248 20.927 1.00 34.97 345 SER A N 1
ATOM 2781 C CA . SER A 1 345 ? -58.054 -27.037 21.451 1.00 34.97 345 SER A CA 1
ATOM 2782 C C . SER A 1 345 ? -57.005 -27.651 20.503 1.00 34.97 345 SER A C 1
ATOM 2784 O O . SER A 1 345 ? -57.228 -28.692 19.898 1.00 34.97 345 SER A O 1
ATOM 2786 N N . GLY A 1 346 ? -55.770 -27.157 20.643 1.00 31.33 346 GLY A N 1
ATOM 2787 C CA . GLY A 1 346 ? -54.655 -28.008 21.089 1.00 31.33 346 GLY A CA 1
ATOM 2788 C C . GLY A 1 346 ? -53.579 -28.398 20.058 1.00 31.33 346 GLY A C 1
ATOM 2789 O O . GLY A 1 346 ? -53.885 -28.559 18.882 1.00 31.33 346 GLY A O 1
ATOM 2790 N N . PRO A 1 347 ? -52.302 -28.534 20.479 1.00 44.16 347 PRO A N 1
ATOM 2791 C CA . PRO A 1 347 ? -51.137 -28.368 19.611 1.00 44.16 347 PRO A CA 1
ATOM 2792 C C . PRO A 1 347 ? -50.485 -29.699 19.201 1.00 44.16 347 PRO A C 1
ATOM 2794 O O . PRO A 1 347 ? -50.333 -30.607 20.015 1.00 44.16 347 PRO A O 1
ATOM 2797 N N . GLY A 1 348 ? -50.014 -29.784 17.955 1.00 28.66 348 GLY A N 1
ATOM 2798 C CA . GLY A 1 348 ? -49.212 -30.901 17.456 1.00 28.66 348 GLY A CA 1
ATOM 2799 C C . GLY A 1 348 ? -47.866 -30.421 16.927 1.00 28.66 348 GLY A C 1
ATOM 2800 O O . GLY A 1 348 ? -47.803 -29.782 15.880 1.00 28.66 348 GLY A O 1
ATOM 2801 N N . LEU A 1 349 ? -46.791 -30.734 17.656 1.00 36.78 349 LEU A N 1
ATOM 2802 C CA . LEU A 1 349 ? -45.424 -30.671 17.149 1.00 36.78 349 LEU A CA 1
ATOM 2803 C C . LEU A 1 349 ? -45.266 -31.644 15.974 1.00 36.78 349 LEU A C 1
ATOM 2805 O O . LEU A 1 349 ? -45.610 -32.820 16.079 1.00 36.78 349 LEU A O 1
ATOM 2809 N N . SER A 1 350 ? -44.657 -31.187 14.883 1.00 31.81 350 SER A N 1
ATOM 2810 C CA . SER A 1 350 ? -44.016 -32.070 13.908 1.00 31.81 350 SER A CA 1
ATOM 2811 C C . SER A 1 350 ? -42.779 -31.383 13.340 1.00 31.81 350 SER A C 1
ATOM 2813 O O . SER A 1 350 ? -42.840 -30.304 12.755 1.00 31.81 350 SER A O 1
ATOM 2815 N N . THR A 1 351 ? -41.647 -32.026 13.578 1.00 36.88 351 THR A N 1
ATOM 2816 C CA . THR A 1 351 ? -40.326 -31.797 12.998 1.00 36.88 351 THR A CA 1
ATOM 2817 C C . THR A 1 351 ? -40.369 -31.752 11.464 1.00 36.88 351 THR A C 1
ATOM 2819 O O . THR A 1 351 ? -40.999 -32.618 10.852 1.00 36.88 351 THR A O 1
ATOM 2822 N N . PRO A 1 352 ? -39.663 -30.819 10.797 1.00 34.12 352 PRO A N 1
ATOM 2823 C CA . PRO A 1 352 ? -39.444 -30.919 9.369 1.00 34.12 352 PRO A CA 1
ATOM 2824 C C . PRO A 1 352 ? -38.278 -31.860 9.058 1.00 34.12 352 PRO A C 1
ATOM 2826 O O . PRO A 1 352 ? -37.165 -31.750 9.568 1.00 34.12 352 PRO A O 1
ATOM 2829 N N . ARG A 1 353 ? -38.635 -32.795 8.190 1.00 28.44 353 ARG A N 1
ATOM 2830 C CA . ARG A 1 353 ? -37.889 -33.870 7.558 1.00 28.44 353 ARG A CA 1
ATOM 2831 C C . ARG A 1 353 ? -36.677 -33.351 6.776 1.00 28.44 353 ARG A C 1
ATOM 2833 O O . ARG A 1 353 ? -36.774 -32.382 6.027 1.00 28.44 353 ARG A O 1
ATOM 2840 N N . THR A 1 354 ? -35.568 -34.058 6.938 1.00 33.19 354 THR A N 1
ATOM 2841 C CA . THR A 1 354 ? -34.320 -33.973 6.179 1.00 33.19 354 THR A CA 1
ATOM 2842 C C . THR A 1 354 ? -34.596 -34.113 4.680 1.00 33.19 354 THR A C 1
ATOM 2844 O O . THR A 1 354 ? -35.151 -35.122 4.247 1.00 33.19 354 THR A O 1
ATOM 2847 N N . SER A 1 355 ? -34.228 -33.108 3.887 1.00 33.25 355 SER A N 1
ATOM 2848 C CA . SER A 1 355 ? -34.202 -33.185 2.425 1.00 33.25 355 SER A CA 1
ATOM 2849 C C . SER A 1 355 ? -32.758 -33.352 1.964 1.00 33.25 355 SER A C 1
ATOM 2851 O O . SER A 1 355 ? -31.933 -32.453 2.136 1.00 33.25 355 SER A O 1
ATOM 2853 N N . GLU A 1 356 ? -32.479 -34.532 1.421 1.00 29.97 356 GLU A N 1
ATOM 2854 C CA . GLU A 1 356 ? -31.223 -34.940 0.805 1.00 29.97 356 GLU A CA 1
ATOM 2855 C C . GLU A 1 356 ? -30.861 -34.023 -0.374 1.00 29.97 356 GLU A C 1
ATOM 2857 O O . GLU A 1 356 ? -31.697 -33.678 -1.210 1.00 29.97 356 GLU A O 1
ATOM 2862 N N . VAL A 1 357 ? -29.593 -33.617 -0.418 1.00 32.34 357 VAL A N 1
ATOM 2863 C CA . VAL A 1 357 ? -28.994 -32.812 -1.487 1.00 32.34 357 VAL A CA 1
ATOM 2864 C C . VAL A 1 357 ? -28.417 -33.763 -2.541 1.00 32.34 357 VAL A C 1
ATOM 2866 O O . VAL A 1 357 ? -27.590 -34.600 -2.181 1.00 32.34 357 VAL A O 1
ATOM 2869 N N . PRO A 1 358 ? -28.762 -33.635 -3.835 1.00 30.30 358 PRO A N 1
ATOM 2870 C CA . PRO A 1 358 ? -28.061 -34.357 -4.888 1.00 30.30 358 PRO A CA 1
ATOM 2871 C C . PRO A 1 358 ? -26.688 -33.723 -5.136 1.00 30.30 358 PRO A C 1
ATOM 2873 O O . PRO A 1 358 ? -26.575 -32.578 -5.577 1.00 30.30 358 PRO A O 1
ATOM 2876 N N . THR A 1 359 ? -25.633 -34.486 -4.873 1.00 32.84 359 THR A N 1
ATOM 2877 C CA . THR A 1 359 ? -24.259 -34.217 -5.300 1.00 32.84 359 THR A CA 1
ATOM 2878 C C . THR A 1 359 ? -24.129 -34.475 -6.801 1.00 32.84 359 THR A C 1
ATOM 2880 O O . THR A 1 359 ? -24.163 -35.622 -7.237 1.00 32.84 359 THR A O 1
ATOM 2883 N N . GLN A 1 360 ? -23.927 -33.420 -7.596 1.00 30.88 360 GLN A N 1
ATOM 2884 C CA . GLN A 1 360 ? -23.350 -33.522 -8.942 1.00 30.88 360 GLN A CA 1
ATOM 2885 C C . GLN A 1 360 ? -22.282 -32.430 -9.154 1.00 30.88 360 GLN A C 1
ATOM 2887 O O . GLN A 1 360 ? -22.454 -31.304 -8.677 1.00 30.88 360 GLN A O 1
ATOM 2892 N N . PRO A 1 361 ? -21.167 -32.749 -9.840 1.00 27.91 361 PRO A N 1
ATOM 2893 C CA . PRO A 1 361 ? -19.985 -31.900 -9.908 1.00 27.91 361 PRO A CA 1
ATOM 2894 C C . PRO A 1 361 ? -20.153 -30.774 -10.932 1.00 27.91 361 PRO A C 1
ATOM 2896 O O . PRO A 1 361 ? -20.512 -31.000 -12.088 1.00 27.91 361 PRO A O 1
ATOM 2899 N N . TRP A 1 362 ? -19.849 -29.548 -10.509 1.00 26.75 362 TRP A N 1
ATOM 2900 C CA . TRP A 1 362 ? -19.837 -28.372 -11.374 1.00 26.75 362 TRP A CA 1
ATOM 2901 C C . TRP A 1 362 ? -18.640 -28.434 -12.327 1.00 26.75 362 TRP A C 1
ATOM 2903 O O . TRP A 1 362 ? -17.505 -28.159 -11.947 1.00 26.75 362 TRP A O 1
ATOM 2913 N N . THR A 1 363 ? -18.906 -28.776 -13.586 1.00 28.77 363 THR A N 1
ATOM 2914 C CA . THR A 1 363 ? -17.990 -28.506 -14.696 1.00 28.77 363 THR A CA 1
ATOM 2915 C C . THR A 1 363 ? -18.231 -27.089 -15.211 1.00 28.77 363 THR A C 1
ATOM 2917 O O . THR A 1 363 ? -19.361 -26.637 -15.405 1.00 28.77 363 THR A O 1
ATOM 2920 N N . ASN A 1 364 ? -17.133 -26.360 -15.377 1.00 29.47 364 ASN A N 1
ATOM 2921 C CA . ASN A 1 364 ? -17.084 -24.937 -15.673 1.00 29.47 364 ASN A CA 1
ATOM 2922 C C . ASN A 1 364 ? -17.559 -24.668 -17.118 1.00 29.47 364 ASN A C 1
ATOM 2924 O O . ASN A 1 364 ? -16.785 -24.782 -18.068 1.00 29.47 364 ASN A O 1
ATOM 2928 N N . ARG A 1 365 ? -18.844 -24.336 -17.312 1.00 26.77 365 ARG A N 1
ATOM 2929 C CA . ARG A 1 365 ? -19.345 -23.802 -18.589 1.00 26.77 365 ARG A CA 1
ATOM 2930 C C . ARG A 1 365 ? -19.057 -22.305 -18.661 1.00 26.77 365 ARG A C 1
ATOM 2932 O O . ARG A 1 365 ? -19.667 -21.509 -17.952 1.00 26.77 365 ARG A O 1
ATOM 2939 N N . GLN A 1 366 ? -18.160 -21.946 -19.577 1.00 34.06 366 GLN A N 1
ATOM 2940 C CA . GLN A 1 366 ? -17.956 -20.590 -20.080 1.00 34.06 366 GLN A CA 1
ATOM 2941 C C . GLN A 1 366 ? -19.299 -19.941 -20.448 1.00 34.06 366 GLN A C 1
ATOM 2943 O O . GLN A 1 366 ? -19.935 -20.309 -21.436 1.00 34.06 366 GLN A O 1
ATOM 2948 N N . PHE A 1 367 ? -19.710 -18.933 -19.682 1.00 25.31 367 PHE A N 1
ATOM 2949 C CA . PHE A 1 367 ? -20.696 -17.960 -20.136 1.00 25.31 367 PHE A CA 1
ATOM 2950 C C . PHE A 1 367 ? -19.968 -16.888 -20.947 1.00 25.31 367 PHE A C 1
ATOM 2952 O O . PHE A 1 367 ? -19.310 -16.012 -20.391 1.00 25.31 367 PHE A O 1
ATOM 2959 N N . GLN A 1 368 ? -20.089 -16.959 -22.273 1.00 30.42 368 GLN A N 1
ATOM 2960 C CA . GLN A 1 368 ? -19.796 -15.817 -23.132 1.00 30.42 368 GLN A CA 1
ATOM 2961 C C . GLN A 1 368 ? -20.977 -14.837 -23.091 1.00 30.42 368 GLN A C 1
ATOM 2963 O O . GLN A 1 368 ? -22.106 -15.242 -23.389 1.00 30.42 368 GLN A O 1
ATOM 2968 N N . PRO A 1 369 ? -20.771 -13.553 -22.755 1.00 30.45 369 PRO A N 1
ATOM 2969 C CA . PRO A 1 369 ? -21.809 -12.557 -22.947 1.00 30.45 369 PRO A CA 1
ATOM 2970 C C . PRO A 1 369 ? -21.985 -12.290 -24.447 1.00 30.45 369 PRO A C 1
ATOM 2972 O O . PRO A 1 369 ? -21.051 -11.898 -25.145 1.00 30.45 369 PRO A O 1
ATOM 2975 N N . ARG A 1 370 ? -23.208 -12.512 -24.944 1.00 26.78 370 ARG A N 1
ATOM 2976 C CA . ARG A 1 370 ? -23.632 -12.113 -26.290 1.00 26.78 370 ARG A CA 1
ATOM 2977 C C . ARG A 1 370 ? -23.416 -10.610 -26.483 1.00 26.78 370 ARG A C 1
ATOM 2979 O O . ARG A 1 370 ? -23.899 -9.797 -25.699 1.00 26.78 370 ARG A O 1
ATOM 2986 N N . ASN A 1 371 ? -22.741 -10.276 -27.578 1.00 32.38 371 ASN A N 1
ATOM 2987 C CA . ASN A 1 371 ? -22.555 -8.929 -28.103 1.00 32.38 371 ASN A CA 1
ATOM 2988 C C . ASN A 1 371 ? -23.903 -8.241 -28.341 1.00 32.38 371 ASN A C 1
ATOM 2990 O O . ASN A 1 371 ? -24.620 -8.606 -29.273 1.00 32.38 371 ASN A O 1
ATOM 2994 N N . LEU A 1 372 ? -24.242 -7.236 -27.532 1.00 31.03 372 LEU A N 1
ATOM 2995 C CA . LEU A 1 372 ? -25.359 -6.343 -27.840 1.00 31.03 372 LEU A CA 1
ATOM 2996 C C . LEU A 1 372 ? -25.238 -4.982 -27.144 1.00 31.03 372 LEU A C 1
ATOM 2998 O O . LEU A 1 372 ? -26.094 -4.602 -26.360 1.00 31.03 372 LEU A O 1
ATOM 3002 N N . TRP A 1 373 ? -24.182 -4.230 -27.462 1.00 30.44 373 TRP A N 1
ATOM 3003 C CA . TRP A 1 373 ? -24.168 -2.778 -27.262 1.00 30.44 373 TRP A CA 1
ATOM 3004 C C . TRP A 1 373 ? -23.594 -2.117 -28.513 1.00 30.44 373 TRP A C 1
ATOM 3006 O O . TRP A 1 373 ? -22.418 -2.264 -28.844 1.00 30.44 373 TRP A O 1
ATOM 3016 N N . LYS A 1 374 ? -24.488 -1.458 -29.255 1.00 28.19 374 LYS A N 1
ATOM 3017 C CA . LYS A 1 374 ? -24.144 -0.550 -30.346 1.00 28.19 374 LYS A CA 1
ATOM 3018 C C . LYS A 1 374 ? -23.382 0.648 -29.774 1.00 28.19 374 LYS A C 1
ATOM 3020 O O . LYS A 1 374 ? -23.632 1.067 -28.647 1.00 28.19 374 LYS A O 1
ATOM 3025 N N . LYS A 1 375 ? -22.458 1.149 -30.594 1.00 33.41 375 LYS A N 1
ATOM 3026 C CA . LYS A 1 375 ? -21.707 2.396 -30.437 1.00 33.41 375 LYS A CA 1
ATOM 3027 C C . LYS A 1 375 ? -22.640 3.545 -30.033 1.00 33.41 375 LYS A C 1
ATOM 3029 O O . LYS A 1 375 ? -23.712 3.660 -30.616 1.00 33.41 375 LYS A O 1
ATOM 3034 N N . ASP A 1 376 ? -22.242 4.345 -29.045 1.00 30.83 376 ASP A N 1
ATOM 3035 C CA . ASP A 1 376 ? -21.832 5.743 -29.251 1.00 30.83 376 ASP A CA 1
ATOM 3036 C C . ASP A 1 376 ? -21.501 6.450 -27.915 1.00 30.83 376 ASP A C 1
ATOM 3038 O O . ASP A 1 376 ? -22.104 6.184 -26.878 1.00 30.83 376 ASP A O 1
ATOM 3042 N N . VAL A 1 377 ? -20.549 7.388 -28.013 1.00 30.06 377 VAL A N 1
ATOM 3043 C CA . VAL A 1 377 ? -20.136 8.446 -27.064 1.00 30.06 377 VAL A CA 1
ATOM 3044 C C . VAL A 1 377 ? -19.267 8.038 -25.858 1.00 30.06 377 VAL A C 1
ATOM 3046 O O . VAL A 1 377 ? -19.740 7.678 -24.783 1.00 30.06 377 VAL A O 1
ATOM 3049 N N . GLU A 1 378 ? -17.952 8.219 -26.028 1.00 29.19 378 GLU A N 1
ATOM 3050 C CA . GLU A 1 378 ? -16.973 8.354 -24.944 1.00 29.19 378 GLU A CA 1
ATOM 3051 C C . GLU A 1 378 ? -17.235 9.645 -24.148 1.00 29.19 378 GLU A C 1
ATOM 3053 O O . GLU A 1 378 ? -17.243 10.745 -24.699 1.00 29.19 378 GLU A O 1
ATOM 3058 N N . CYS A 1 379 ? -17.411 9.522 -22.832 1.00 27.81 379 CYS A N 1
ATOM 3059 C CA . CYS A 1 379 ? -17.267 10.633 -21.894 1.00 27.81 379 CYS A CA 1
ATOM 3060 C C . CYS A 1 379 ? -16.321 10.217 -20.768 1.00 27.81 379 CYS A C 1
ATOM 3062 O O . CYS A 1 379 ? -16.687 9.506 -19.831 1.00 27.81 379 CYS A O 1
ATOM 3064 N N . ASP A 1 380 ? -15.083 10.686 -20.894 1.00 26.41 380 ASP A N 1
ATOM 3065 C CA . ASP A 1 380 ? -14.027 10.608 -19.896 1.00 26.41 380 ASP A CA 1
ATOM 3066 C C . ASP A 1 380 ? -14.323 11.605 -18.766 1.00 26.41 380 ASP A C 1
ATOM 3068 O O . ASP A 1 380 ? -14.136 12.811 -18.909 1.00 26.41 380 ASP A O 1
ATOM 3072 N N . THR A 1 381 ? -14.781 11.117 -17.613 1.00 29.14 381 THR A N 1
ATOM 3073 C CA . THR A 1 381 ? -14.676 11.851 -16.341 1.00 29.14 381 THR A CA 1
ATOM 3074 C C . THR A 1 381 ? -14.453 10.876 -15.187 1.00 29.14 381 THR A C 1
ATOM 3076 O O . THR A 1 381 ? -15.383 10.313 -14.615 1.00 29.14 381 THR A O 1
ATOM 3079 N N . SER A 1 382 ? -13.189 10.687 -14.806 1.00 27.33 382 SER A N 1
ATOM 3080 C CA . SER A 1 382 ? -12.817 10.089 -13.517 1.00 27.33 382 SER A CA 1
ATOM 3081 C C . SER A 1 382 ? -12.474 11.187 -12.495 1.00 27.33 382 SER A C 1
ATOM 3083 O O . SER A 1 382 ? -11.781 12.140 -12.864 1.00 27.33 382 SER A O 1
ATOM 3085 N N . PRO A 1 383 ? -12.892 11.071 -11.219 1.00 29.38 383 PRO A N 1
ATOM 3086 C CA . PRO A 1 383 ? -12.723 12.120 -10.219 1.00 29.38 383 PRO A CA 1
ATOM 3087 C C . PRO A 1 383 ? -11.328 12.116 -9.576 1.00 29.38 383 PRO A C 1
ATOM 3089 O O . PRO A 1 383 ? -10.780 11.077 -9.210 1.00 29.38 383 PRO A O 1
ATOM 3092 N N . THR A 1 384 ? -10.778 13.316 -9.401 1.00 29.11 384 THR A N 1
ATOM 3093 C CA . THR A 1 384 ? -9.550 13.626 -8.661 1.00 29.11 384 THR A CA 1
ATOM 3094 C C . THR A 1 384 ? -9.801 13.567 -7.152 1.00 29.11 384 THR A C 1
ATOM 3096 O O . THR A 1 384 ? -10.525 14.398 -6.606 1.00 29.11 384 THR A O 1
ATOM 3099 N N . GLU A 1 385 ? -9.162 12.623 -6.453 1.00 29.33 385 GLU A N 1
ATOM 3100 C CA . GLU A 1 385 ? -9.108 12.610 -4.986 1.00 29.33 385 GLU A CA 1
ATOM 3101 C C . GLU A 1 385 ? -7.806 13.202 -4.429 1.00 29.33 385 GLU A C 1
ATOM 3103 O O . GLU A 1 385 ? -6.714 13.073 -4.985 1.00 29.33 385 GLU A O 1
ATOM 3108 N N . ARG A 1 386 ? -8.011 13.903 -3.312 1.00 28.28 386 ARG A N 1
ATOM 3109 C CA . ARG A 1 386 ? -7.146 14.842 -2.598 1.00 28.28 386 ARG A CA 1
ATOM 3110 C C . ARG A 1 386 ? -6.017 14.154 -1.827 1.00 28.28 386 ARG A C 1
ATOM 3112 O O . ARG A 1 386 ? -6.201 13.086 -1.252 1.00 28.28 386 ARG A O 1
ATOM 3119 N N . THR A 1 387 ? -4.888 14.846 -1.708 1.00 29.64 387 THR A N 1
ATOM 3120 C CA . THR A 1 387 ? -3.827 14.549 -0.735 1.00 29.64 387 THR A CA 1
ATOM 3121 C C . THR A 1 387 ? -3.572 15.783 0.124 1.00 29.64 387 THR A C 1
ATOM 3123 O O . THR A 1 387 ? -3.182 16.812 -0.428 1.00 29.64 387 THR A O 1
ATOM 3126 N N . ASP A 1 388 ? -3.754 15.660 1.441 1.00 30.19 388 ASP A N 1
ATOM 3127 C CA . ASP A 1 388 ? -3.347 16.664 2.433 1.00 30.19 388 ASP A CA 1
ATOM 3128 C C . ASP A 1 388 ? -1.988 16.327 3.089 1.00 30.19 388 ASP A C 1
ATOM 3130 O O . ASP A 1 388 ? -1.577 15.160 3.082 1.00 30.19 388 ASP A O 1
ATOM 3134 N N . PRO A 1 389 ? -1.270 17.337 3.634 1.00 30.69 389 PRO A N 1
ATOM 3135 C CA . PRO A 1 389 ? 0.186 17.321 3.786 1.00 30.69 389 PRO A CA 1
ATOM 3136 C C . PRO A 1 389 ? 0.663 17.498 5.242 1.00 30.69 389 PRO A C 1
ATOM 3138 O O . PRO A 1 389 ? 0.323 18.490 5.869 1.00 30.69 389 PRO A O 1
ATOM 3141 N N . PHE A 1 390 ? 1.552 16.641 5.759 1.00 28.23 390 PHE A N 1
ATOM 3142 C CA . PHE A 1 390 ? 2.357 16.965 6.954 1.00 28.23 390 PHE A CA 1
ATOM 3143 C C . PHE A 1 390 ? 3.707 16.227 6.953 1.00 28.23 390 PHE A C 1
ATOM 3145 O O . PHE A 1 390 ? 3.750 15.014 7.126 1.00 28.23 390 PHE A O 1
ATOM 3152 N N . HIS A 1 391 ? 4.801 16.968 6.728 1.00 28.83 391 HIS A N 1
ATOM 3153 C CA . HIS A 1 391 ? 5.986 17.031 7.604 1.00 28.83 391 HIS A CA 1
ATOM 3154 C C . HIS A 1 391 ? 7.108 17.871 6.966 1.00 28.83 391 HIS A C 1
ATOM 3156 O O . HIS A 1 391 ? 7.601 17.542 5.891 1.00 28.83 391 HIS A O 1
ATOM 3162 N N . ASN A 1 392 ? 7.526 18.937 7.662 1.00 26.98 392 ASN A N 1
ATOM 3163 C CA . ASN A 1 392 ? 8.904 19.441 7.661 1.00 26.98 392 ASN A CA 1
ATOM 3164 C C . ASN A 1 392 ? 9.163 20.315 8.909 1.00 26.98 392 ASN A C 1
ATOM 3166 O O . ASN A 1 392 ? 8.675 21.439 9.000 1.00 26.98 392 ASN A O 1
ATOM 3170 N N . ARG A 1 393 ? 9.929 19.765 9.858 1.00 27.75 393 ARG A N 1
ATOM 3171 C CA . ARG A 1 393 ? 10.822 20.394 10.864 1.00 27.75 393 ARG A CA 1
ATOM 3172 C C . ARG A 1 393 ? 11.450 19.206 11.628 1.00 27.75 393 ARG A C 1
ATOM 3174 O O . ARG A 1 393 ? 10.728 18.260 11.900 1.00 27.75 393 ARG A O 1
ATOM 3181 N N . ALA A 1 394 ? 12.744 19.121 11.923 1.00 28.30 394 ALA A N 1
ATOM 3182 C CA . ALA A 1 394 ? 13.665 20.168 12.330 1.00 28.30 394 ALA A CA 1
ATOM 3183 C C . ALA A 1 394 ? 15.109 19.917 11.845 1.00 28.30 394 ALA A C 1
ATOM 3185 O O . ALA A 1 394 ? 15.578 18.783 11.811 1.00 28.30 394 ALA A O 1
ATOM 3186 N N . ASN A 1 395 ? 15.800 21.016 11.533 1.00 28.08 395 ASN A N 1
ATOM 3187 C CA . ASN A 1 395 ? 17.245 21.141 11.699 1.00 28.08 395 ASN A CA 1
ATOM 3188 C C . ASN A 1 395 ? 17.519 21.296 13.200 1.00 28.08 395 ASN A C 1
ATOM 3190 O O . ASN A 1 395 ? 16.905 22.158 13.829 1.00 28.08 395 ASN A O 1
ATOM 3194 N N . SER A 1 396 ? 18.456 20.522 13.739 1.00 27.50 396 SER A N 1
ATOM 3195 C CA . SER A 1 396 ? 19.113 20.814 15.011 1.00 27.50 396 SER A CA 1
ATOM 3196 C C . SER A 1 396 ? 20.614 20.710 14.797 1.00 27.50 396 SER A C 1
ATOM 3198 O O . SER A 1 396 ? 21.125 19.668 14.399 1.00 27.50 396 SER A O 1
ATOM 3200 N N . SER A 1 397 ? 21.275 21.839 15.010 1.00 26.05 397 SER A N 1
ATOM 3201 C CA . SER A 1 397 ? 22.713 22.035 15.074 1.00 26.05 397 SER A CA 1
ATOM 3202 C C . SER A 1 397 ? 23.295 21.363 16.316 1.00 26.05 397 SER A C 1
ATOM 3204 O O . SER A 1 397 ? 22.827 21.649 17.417 1.00 26.05 397 SER A O 1
ATOM 3206 N N . CYS A 1 398 ? 24.364 20.589 16.160 1.00 26.33 398 CYS A N 1
ATOM 3207 C CA . CYS A 1 398 ? 25.335 20.366 17.227 1.00 26.33 398 CYS A CA 1
ATOM 3208 C C . CYS A 1 398 ? 26.734 20.530 16.631 1.00 26.33 398 CYS A C 1
ATOM 3210 O O . CYS A 1 398 ? 27.012 20.030 15.543 1.00 26.33 398 CYS A O 1
ATOM 3212 N N . ALA A 1 399 ? 27.535 21.328 17.329 1.00 26.78 399 ALA A N 1
ATOM 3213 C CA . ALA A 1 399 ? 28.882 21.736 16.987 1.00 26.78 399 ALA A CA 1
ATOM 3214 C C . ALA A 1 399 ? 29.853 20.547 16.985 1.00 26.78 399 ALA A C 1
ATOM 3216 O O . ALA A 1 399 ? 29.754 19.661 17.833 1.00 26.78 399 ALA A O 1
ATOM 3217 N N . GLU A 1 400 ? 30.784 20.559 16.034 1.00 26.38 400 GLU A N 1
ATOM 3218 C CA . GLU A 1 400 ? 31.971 19.710 16.040 1.00 26.38 400 GLU A CA 1
ATOM 3219 C C . GLU A 1 400 ? 33.046 20.379 16.899 1.00 26.38 400 GLU A C 1
ATOM 3221 O O . GLU A 1 400 ? 33.348 21.560 16.715 1.00 26.38 400 GLU A O 1
ATOM 3226 N N . ASP A 1 401 ? 33.599 19.606 17.831 1.00 26.97 401 ASP A N 1
ATOM 3227 C CA . ASP A 1 401 ? 34.775 19.947 18.622 1.00 26.97 401 ASP A CA 1
ATOM 3228 C C . ASP A 1 401 ? 35.959 19.101 18.127 1.00 26.97 401 ASP A C 1
ATOM 3230 O O . ASP A 1 401 ? 35.806 17.934 17.749 1.00 26.97 401 ASP A O 1
ATOM 3234 N N . HIS A 1 402 ? 37.132 19.721 18.059 1.00 29.69 402 HIS A N 1
ATOM 3235 C CA . HIS A 1 402 ? 38.352 19.170 17.471 1.00 29.69 402 HIS A CA 1
ATOM 3236 C C . HIS A 1 402 ? 39.049 18.155 18.394 1.00 29.69 402 HIS A C 1
ATOM 3238 O O . HIS A 1 402 ? 39.160 18.384 19.594 1.00 29.69 402 HIS A O 1
ATOM 3244 N N . GLY A 1 403 ? 39.658 17.101 17.827 1.00 25.64 403 GLY A N 1
ATOM 3245 C CA . GLY A 1 403 ? 40.660 16.319 18.565 1.00 25.64 403 GLY A CA 1
ATOM 3246 C C . GLY A 1 403 ? 41.163 15.015 17.929 1.00 25.64 403 GLY A C 1
ATOM 3247 O O . GLY A 1 403 ? 40.561 13.969 18.112 1.00 25.64 403 GLY A O 1
ATOM 3248 N N . ASN A 1 404 ? 42.344 15.101 17.305 1.00 27.91 404 ASN A N 1
ATOM 3249 C CA . ASN A 1 404 ? 43.405 14.084 17.147 1.00 27.91 404 ASN A CA 1
ATOM 3250 C C . ASN A 1 404 ? 43.241 12.818 16.270 1.00 27.91 404 ASN A C 1
ATOM 3252 O O . ASN A 1 404 ? 42.768 11.770 16.691 1.00 27.91 404 ASN A O 1
ATOM 3256 N N . SER A 1 405 ? 43.838 12.913 15.072 1.00 26.47 405 SER A N 1
ATOM 3257 C CA . SER A 1 405 ? 45.032 12.174 14.593 1.00 26.47 405 SER A CA 1
ATOM 3258 C C . SER A 1 405 ? 45.448 10.871 15.300 1.00 26.47 405 SER A C 1
ATOM 3260 O O . SER A 1 405 ? 45.901 10.940 16.438 1.00 26.47 405 SER A O 1
ATOM 3262 N N . VAL A 1 406 ? 45.493 9.754 14.548 1.00 29.00 406 VAL A N 1
ATOM 3263 C CA . VAL A 1 406 ? 46.635 8.807 14.491 1.00 29.00 406 VAL A CA 1
ATOM 3264 C C . VAL A 1 406 ? 46.707 8.161 13.092 1.00 29.00 406 VAL A C 1
ATOM 3266 O O . VAL A 1 406 ? 45.717 7.659 12.565 1.00 29.00 406 VAL A O 1
ATOM 3269 N N . ASN A 1 407 ? 47.907 8.180 12.504 1.00 28.28 407 ASN A N 1
ATOM 3270 C CA . ASN A 1 407 ? 48.309 7.540 11.247 1.00 28.28 407 ASN A CA 1
ATOM 3271 C C . ASN A 1 407 ? 48.317 6.005 11.326 1.00 28.28 407 ASN A C 1
ATOM 3273 O O . ASN A 1 407 ? 48.815 5.451 12.305 1.00 28.28 407 ASN A O 1
ATOM 3277 N N . THR A 1 408 ? 47.990 5.311 10.229 1.00 29.91 408 THR A N 1
ATOM 3278 C CA . THR A 1 408 ? 48.756 4.110 9.839 1.00 29.91 408 THR A CA 1
ATOM 3279 C C . THR A 1 408 ? 48.654 3.815 8.341 1.00 29.91 408 THR A C 1
ATOM 3281 O O . THR A 1 408 ? 47.624 3.421 7.805 1.00 29.91 408 THR A O 1
ATOM 3284 N N . THR A 1 409 ? 49.784 4.028 7.676 1.00 26.86 409 THR A N 1
ATOM 3285 C CA . THR A 1 409 ? 50.193 3.479 6.381 1.00 26.86 409 THR A CA 1
ATOM 3286 C C . THR A 1 409 ? 50.266 1.947 6.468 1.00 26.86 409 THR A C 1
ATOM 3288 O O . THR A 1 409 ? 50.636 1.435 7.525 1.00 26.86 409 THR A O 1
ATOM 3291 N N . THR A 1 410 ? 50.016 1.216 5.369 1.00 28.98 410 THR A N 1
ATOM 3292 C CA . THR A 1 410 ? 50.999 0.329 4.681 1.00 28.98 410 THR A CA 1
ATOM 3293 C C . THR A 1 410 ? 50.339 -0.801 3.854 1.00 28.98 410 THR A C 1
ATOM 3295 O O . THR A 1 410 ? 49.603 -1.629 4.370 1.00 28.98 410 THR A O 1
ATOM 3298 N N . GLN A 1 411 ? 50.719 -0.812 2.568 1.00 26.41 411 GLN A N 1
ATOM 3299 C CA . GLN A 1 411 ? 50.936 -1.926 1.623 1.00 26.41 411 GLN A CA 1
ATOM 3300 C C . GLN A 1 411 ? 49.792 -2.765 1.023 1.00 26.41 411 GLN A C 1
ATOM 3302 O O . GLN A 1 411 ? 49.273 -3.726 1.574 1.00 26.41 411 GLN A O 1
ATOM 3307 N N . THR A 1 412 ? 49.596 -2.458 -0.260 1.00 27.98 412 THR A N 1
ATOM 3308 C CA . THR A 1 412 ? 49.559 -3.356 -1.424 1.00 27.98 412 THR A CA 1
ATOM 3309 C C . THR A 1 412 ? 50.338 -4.677 -1.304 1.00 27.98 412 THR A C 1
ATOM 3311 O O . THR A 1 412 ? 51.543 -4.662 -1.054 1.00 27.98 412 THR A O 1
ATOM 3314 N N . GLY A 1 413 ? 49.683 -5.784 -1.664 1.00 26.44 413 GLY A N 1
ATOM 3315 C CA . GLY A 1 413 ? 50.301 -7.068 -2.003 1.00 26.44 413 GLY A CA 1
ATOM 3316 C C . GLY A 1 413 ? 49.517 -7.764 -3.120 1.00 26.44 413 GLY A C 1
ATOM 3317 O O . GLY A 1 413 ? 48.353 -8.110 -2.949 1.00 26.44 413 GLY A O 1
ATOM 3318 N N . VAL A 1 414 ? 50.164 -7.893 -4.277 1.00 29.33 414 VAL A N 1
ATOM 3319 C CA . VAL A 1 414 ? 49.786 -8.683 -5.463 1.00 29.33 414 VAL A CA 1
ATOM 3320 C C . VAL A 1 414 ? 50.321 -10.116 -5.293 1.00 29.33 414 VAL A C 1
ATOM 3322 O O . VAL A 1 414 ? 51.262 -10.280 -4.529 1.00 29.33 414 VAL A O 1
ATOM 3325 N N . PHE A 1 415 ? 49.752 -11.081 -6.036 1.00 29.08 415 PHE A N 1
ATOM 3326 C CA . PHE A 1 415 ? 50.145 -12.486 -6.337 1.00 29.08 415 PHE A CA 1
ATOM 3327 C C . PHE A 1 415 ? 49.004 -13.445 -5.945 1.00 29.08 415 PHE A C 1
ATOM 3329 O O . PHE A 1 415 ? 48.438 -13.306 -4.872 1.00 29.08 415 PHE A O 1
ATOM 3336 N N . SER A 1 416 ? 48.585 -14.459 -6.701 1.00 29.69 416 SER A N 1
ATOM 3337 C CA . SER A 1 416 ? 48.738 -14.870 -8.103 1.00 29.69 416 SER A CA 1
ATOM 3338 C C . SER A 1 416 ? 47.796 -16.061 -8.325 1.00 29.69 416 SER A C 1
ATOM 3340 O O . SER A 1 416 ? 47.524 -16.823 -7.402 1.00 29.69 416 SER A O 1
ATOM 3342 N N . HIS A 1 417 ? 47.342 -16.218 -9.567 1.00 28.52 417 HIS A N 1
ATOM 3343 C CA . HIS A 1 417 ? 46.729 -17.419 -10.142 1.00 28.52 417 HIS A CA 1
ATOM 3344 C C . HIS A 1 417 ? 47.516 -18.706 -9.830 1.00 28.52 417 HIS A C 1
ATOM 3346 O O . HIS A 1 417 ? 48.716 -18.730 -10.094 1.00 28.52 417 HIS A O 1
ATOM 3352 N N . VAL A 1 418 ? 46.824 -19.780 -9.422 1.00 31.91 418 VAL A N 1
ATOM 3353 C CA . VAL A 1 418 ? 47.114 -21.170 -9.835 1.00 31.91 418 VAL A CA 1
ATOM 3354 C C . VAL A 1 418 ? 45.791 -21.943 -9.912 1.00 31.91 418 VAL A C 1
ATOM 3356 O O . VAL A 1 418 ? 44.991 -21.913 -8.980 1.00 31.91 418 VAL A O 1
ATOM 3359 N N . ASP A 1 419 ? 45.581 -22.601 -11.048 1.00 28.44 419 ASP A N 1
ATOM 3360 C CA . ASP A 1 419 ? 44.436 -23.441 -11.401 1.00 28.44 419 ASP A CA 1
ATOM 3361 C C . ASP A 1 419 ? 44.653 -24.933 -11.049 1.00 28.44 419 ASP A C 1
ATOM 3363 O O . ASP A 1 419 ? 45.761 -25.443 -11.210 1.00 28.44 419 ASP A O 1
ATOM 3367 N N . LEU A 1 420 ? 43.526 -25.609 -10.744 1.00 28.94 420 LEU A N 1
ATOM 3368 C CA . LEU A 1 420 ? 43.164 -27.035 -10.975 1.00 28.94 420 LEU A CA 1
ATOM 3369 C C . LEU A 1 420 ? 43.811 -28.165 -10.123 1.00 28.94 420 LEU A C 1
ATOM 3371 O O . LEU A 1 420 ? 44.924 -27.996 -9.632 1.00 28.94 420 LEU A O 1
ATOM 3375 N N . PRO A 1 421 ? 43.207 -29.387 -10.036 1.00 47.91 421 PRO A N 1
ATOM 3376 C CA . PRO A 1 421 ? 41.845 -29.830 -10.411 1.00 47.91 421 PRO A CA 1
ATOM 3377 C C . PRO A 1 421 ? 41.090 -30.704 -9.366 1.00 47.91 421 PRO A C 1
ATOM 3379 O O . PRO A 1 421 ? 41.643 -31.209 -8.391 1.00 47.91 421 PRO A O 1
ATOM 3382 N N . GLU A 1 422 ? 39.803 -30.936 -9.660 1.00 33.50 422 GLU A N 1
ATOM 3383 C CA . GLU A 1 422 ? 38.886 -31.943 -9.096 1.00 33.50 422 GLU A CA 1
ATOM 3384 C C . GLU A 1 422 ? 39.424 -33.390 -9.065 1.00 33.50 422 GLU A C 1
ATOM 3386 O O . GLU A 1 422 ? 40.055 -33.834 -10.026 1.00 33.50 422 GLU A O 1
ATOM 3391 N N . LYS A 1 423 ? 39.007 -34.166 -8.044 1.00 31.52 423 LYS A N 1
ATOM 3392 C CA . LYS A 1 423 ? 38.467 -35.542 -8.182 1.00 31.52 423 LYS A CA 1
ATOM 3393 C C . LYS A 1 423 ? 37.841 -36.085 -6.875 1.00 31.52 423 LYS A C 1
ATOM 3395 O O . LYS A 1 423 ? 38.527 -36.302 -5.888 1.00 31.52 423 LYS A O 1
ATOM 3400 N N . VAL A 1 424 ? 36.519 -36.283 -6.925 1.00 31.84 424 VAL A N 1
ATOM 3401 C CA . VAL A 1 424 ? 35.700 -37.461 -6.537 1.00 31.84 424 VAL A CA 1
ATOM 3402 C C . VAL A 1 424 ? 36.242 -38.443 -5.468 1.00 31.84 424 VAL A C 1
ATOM 3404 O O . VAL A 1 424 ? 37.221 -39.130 -5.733 1.00 31.84 424 VAL A O 1
ATOM 3407 N N . LEU A 1 425 ? 35.510 -38.643 -4.353 1.00 30.20 425 LEU A N 1
ATOM 3408 C CA . LEU A 1 425 ? 34.848 -39.919 -3.974 1.00 30.20 425 LEU A CA 1
ATOM 3409 C C . LEU A 1 425 ? 34.141 -39.884 -2.592 1.00 30.20 425 LEU A C 1
ATOM 3411 O O . LEU A 1 425 ? 34.683 -39.481 -1.572 1.00 30.20 425 LEU A O 1
ATOM 3415 N N . GLN A 1 426 ? 32.898 -40.354 -2.661 1.00 30.39 426 GLN A N 1
ATOM 3416 C CA . GLN A 1 426 ? 31.950 -40.974 -1.725 1.00 30.39 426 GLN A CA 1
ATOM 3417 C C . GLN A 1 426 ? 32.436 -41.632 -0.404 1.00 30.39 426 GLN A C 1
ATOM 3419 O O . GLN A 1 426 ? 33.449 -42.322 -0.383 1.00 30.39 426 GLN A O 1
ATOM 3424 N N . ALA A 1 427 ? 31.531 -41.570 0.593 1.00 31.05 427 ALA A N 1
ATOM 3425 C CA . ALA A 1 427 ? 31.043 -42.657 1.476 1.00 31.05 427 ALA A CA 1
ATOM 3426 C C . ALA A 1 427 ? 31.272 -42.557 3.010 1.00 31.05 427 ALA A C 1
ATOM 3428 O O . ALA A 1 427 ? 32.386 -42.506 3.515 1.00 31.05 427 ALA A O 1
ATOM 3429 N N . GLU A 1 428 ? 30.122 -42.564 3.701 1.00 33.00 428 GLU A N 1
ATOM 3430 C CA . GLU A 1 428 ? 29.733 -43.092 5.025 1.00 33.00 428 GLU A CA 1
ATOM 3431 C C . GLU A 1 428 ? 30.789 -43.685 5.986 1.00 33.00 428 GLU A C 1
ATOM 3433 O O . GLU A 1 428 ? 31.475 -44.642 5.643 1.00 33.00 428 GLU A O 1
ATOM 3438 N N . ARG A 1 429 ? 30.750 -43.274 7.269 1.00 28.88 429 ARG A N 1
ATOM 3439 C CA . ARG A 1 429 ? 30.212 -44.085 8.395 1.00 28.88 429 ARG A CA 1
ATOM 3440 C C . ARG A 1 429 ? 30.351 -43.386 9.759 1.00 28.88 429 ARG A C 1
ATOM 3442 O O . ARG A 1 429 ? 31.417 -42.923 10.134 1.00 28.88 429 ARG A O 1
ATOM 3449 N N . GLU A 1 430 ? 29.223 -43.358 10.464 1.00 31.02 430 GLU A N 1
ATOM 3450 C CA . GLU A 1 430 ? 28.976 -43.733 11.867 1.00 31.02 430 GLU A CA 1
ATOM 3451 C C . GLU A 1 430 ? 30.048 -43.577 12.970 1.00 31.02 430 GLU A C 1
ATOM 3453 O O . GLU A 1 430 ? 31.184 -44.021 12.861 1.00 31.02 430 GLU A O 1
ATOM 3458 N N . SER A 1 431 ? 29.507 -43.200 14.140 1.00 31.11 431 SER A N 1
ATOM 3459 C CA . SER A 1 431 ? 29.694 -43.839 15.458 1.00 31.11 431 SER A CA 1
ATOM 3460 C C . SER A 1 431 ? 30.492 -43.085 16.537 1.00 31.11 431 SER A C 1
ATOM 3462 O O . SER A 1 431 ? 31.715 -43.052 16.502 1.00 31.11 431 SER A O 1
ATOM 3464 N N . ARG A 1 432 ? 29.728 -42.733 17.595 1.00 30.92 432 ARG A N 1
ATOM 3465 C CA . ARG A 1 432 ? 30.019 -42.844 19.048 1.00 30.92 432 ARG A CA 1
ATOM 3466 C C . ARG A 1 432 ? 31.181 -41.986 19.570 1.00 30.92 432 ARG A C 1
ATOM 3468 O O . ARG A 1 432 ? 32.280 -42.026 19.056 1.00 30.92 432 ARG A O 1
ATOM 3475 N N . GLY A 1 433 ? 31.070 -41.226 20.649 1.00 27.50 433 GLY A N 1
ATOM 3476 C CA . GLY A 1 433 ? 30.170 -41.229 21.798 1.00 27.50 433 GLY A CA 1
ATOM 3477 C C . GLY A 1 433 ? 31.019 -40.826 23.013 1.00 27.50 433 GLY A C 1
ATOM 3478 O O . GLY A 1 433 ? 32.206 -41.121 23.021 1.00 27.50 433 GLY A O 1
ATOM 3479 N N . SER A 1 434 ? 30.454 -40.153 24.017 1.00 32.97 434 SER A N 1
ATOM 3480 C CA . SER A 1 434 ? 30.784 -40.423 25.426 1.00 32.97 434 SER A CA 1
ATOM 3481 C C . SER A 1 434 ? 29.897 -39.600 26.352 1.00 32.97 434 SER A C 1
ATOM 3483 O O . SER A 1 434 ? 30.007 -38.379 26.445 1.00 32.97 434 SER A O 1
ATOM 3485 N N . ASP A 1 435 ? 29.078 -40.331 27.097 1.00 31.94 435 ASP A N 1
ATOM 3486 C CA . ASP A 1 435 ? 28.577 -39.978 28.415 1.00 31.94 435 ASP A CA 1
ATOM 3487 C C . ASP A 1 435 ? 29.700 -39.564 29.377 1.00 31.94 435 ASP A C 1
ATOM 3489 O O . ASP A 1 435 ? 30.783 -40.158 29.379 1.00 31.94 435 ASP A O 1
ATOM 3493 N N . ARG A 1 436 ? 29.381 -38.649 30.301 1.00 33.06 436 ARG A N 1
ATOM 3494 C CA . ARG A 1 436 ? 29.802 -38.764 31.706 1.00 33.06 436 ARG A CA 1
ATOM 3495 C C . ARG A 1 436 ? 28.855 -38.005 32.640 1.00 33.06 436 ARG A C 1
ATOM 3497 O O . ARG A 1 436 ? 28.802 -36.781 32.665 1.00 33.06 436 ARG A O 1
ATOM 3504 N N . HIS A 1 437 ? 28.139 -38.780 33.449 1.00 36.25 437 HIS A N 1
ATOM 3505 C CA . HIS A 1 437 ? 27.483 -38.369 34.688 1.00 36.25 437 HIS A CA 1
ATOM 3506 C C . HIS A 1 437 ? 28.478 -37.821 35.728 1.00 36.25 437 HIS A C 1
ATOM 3508 O O . HIS A 1 437 ? 29.558 -38.392 35.889 1.00 36.25 437 HIS A O 1
ATOM 3514 N N . LYS A 1 438 ? 28.042 -36.851 36.551 1.00 32.75 438 LYS A N 1
ATOM 3515 C CA . LYS A 1 438 ? 27.859 -37.013 38.016 1.00 32.75 438 LYS A CA 1
ATOM 3516 C C . LYS A 1 438 ? 27.240 -35.757 38.668 1.00 32.75 438 LYS A C 1
ATOM 3518 O O . LYS A 1 438 ? 27.626 -34.633 38.378 1.00 32.75 438 LYS A O 1
ATOM 3523 N N . ARG A 1 439 ? 26.251 -36.017 39.533 1.00 33.44 439 ARG A N 1
ATOM 3524 C CA . ARG A 1 439 ? 25.501 -35.121 40.446 1.00 33.44 439 ARG A CA 1
ATOM 3525 C C . ARG A 1 439 ? 26.349 -34.739 41.707 1.00 33.44 439 ARG A C 1
ATOM 3527 O O . ARG A 1 439 ? 27.529 -35.070 41.724 1.00 33.44 439 ARG A O 1
ATOM 3534 N N . PRO A 1 440 ? 25.759 -34.281 42.840 1.00 49.47 440 PRO A N 1
ATOM 3535 C CA . PRO A 1 440 ? 25.295 -32.918 43.153 1.00 49.47 440 PRO A CA 1
ATOM 3536 C C . PRO A 1 440 ? 25.880 -32.404 44.497 1.00 49.47 440 PRO A C 1
ATOM 3538 O O . PRO A 1 440 ? 26.319 -33.204 45.316 1.00 49.47 440 PRO A O 1
ATOM 3541 N N . VAL A 1 441 ? 25.797 -31.104 44.808 1.00 33.97 441 VAL A N 1
ATOM 3542 C CA . VAL A 1 441 ? 25.973 -30.620 46.197 1.00 33.97 441 VAL A CA 1
ATOM 3543 C C . VAL A 1 441 ? 25.082 -29.400 46.466 1.00 33.97 441 VAL A C 1
ATOM 3545 O O . VAL A 1 441 ? 25.252 -28.351 45.855 1.00 33.97 441 VAL A O 1
ATOM 3548 N N . THR A 1 442 ? 24.147 -29.550 47.403 1.00 35.50 442 THR A N 1
ATOM 3549 C CA . THR A 1 442 ? 23.565 -28.481 48.241 1.00 35.50 442 THR A CA 1
ATOM 3550 C C . THR A 1 442 ? 24.406 -28.325 49.514 1.00 35.50 442 THR A C 1
ATOM 3552 O O . THR A 1 442 ? 25.000 -29.314 49.952 1.00 35.50 442 THR A O 1
ATOM 3555 N N . PRO A 1 443 ? 24.399 -27.151 50.172 1.00 47.94 443 PRO A N 1
ATOM 3556 C CA . PRO A 1 443 ? 23.670 -27.103 51.444 1.00 47.94 443 PRO A CA 1
ATOM 3557 C C . PRO A 1 443 ? 22.936 -25.778 51.747 1.00 47.94 443 PRO A C 1
ATOM 3559 O O . PRO A 1 443 ? 22.986 -24.792 51.020 1.00 47.94 443 PRO A O 1
ATOM 3562 N N . THR A 1 444 ? 22.209 -25.873 52.853 1.00 29.81 444 THR A N 1
ATOM 3563 C CA . THR A 1 444 ? 21.074 -25.136 53.417 1.00 29.81 444 THR A CA 1
ATOM 3564 C C . THR A 1 444 ? 21.441 -23.888 54.250 1.00 29.81 444 THR A C 1
ATOM 3566 O O . THR A 1 444 ? 22.513 -23.852 54.847 1.00 29.81 444 THR A O 1
ATOM 3569 N N . THR A 1 445 ? 20.429 -23.027 54.495 1.00 31.09 445 THR A N 1
ATOM 3570 C CA . THR A 1 445 ? 20.218 -22.123 55.677 1.00 31.09 445 THR A CA 1
ATOM 3571 C C . THR A 1 445 ? 21.080 -20.837 55.726 1.00 31.09 445 THR A C 1
ATOM 3573 O O . THR A 1 445 ? 22.238 -20.876 55.362 1.00 31.09 445 THR A O 1
ATOM 3576 N N . SER A 1 446 ? 20.660 -19.644 56.181 1.00 29.19 446 SER A N 1
ATOM 3577 C CA . SER A 1 446 ? 19.516 -19.196 56.987 1.00 29.19 446 SER A CA 1
ATOM 3578 C C . SER A 1 446 ? 19.404 -17.647 57.000 1.00 29.19 446 SER A C 1
ATOM 3580 O O . SER A 1 446 ? 20.430 -16.981 56.947 1.00 29.19 446 SER A O 1
ATOM 3582 N N . GLN A 1 447 ? 18.185 -17.141 57.237 1.00 30.59 447 GLN A N 1
ATOM 3583 C CA . GLN A 1 447 ? 17.825 -16.009 58.122 1.00 30.59 447 GLN A CA 1
ATOM 3584 C C . GLN A 1 447 ? 18.047 -14.510 57.776 1.00 30.59 447 GLN A C 1
ATOM 3586 O O . GLN A 1 447 ? 19.138 -14.046 57.481 1.00 30.59 447 GLN A O 1
ATOM 3591 N N . GLN A 1 448 ? 16.953 -13.782 58.079 1.00 30.34 448 GLN A N 1
ATOM 3592 C CA . GLN A 1 448 ? 16.811 -12.459 58.726 1.00 30.34 448 GLN A CA 1
ATOM 3593 C C . GLN A 1 448 ? 16.560 -11.187 57.884 1.00 30.34 448 GLN A C 1
ATOM 3595 O O . GLN A 1 448 ? 17.432 -10.625 57.232 1.00 30.34 448 GLN A O 1
ATOM 3600 N N . SER A 1 449 ? 15.320 -10.691 58.026 1.00 36.59 449 SER A N 1
ATOM 3601 C CA . SER A 1 449 ? 14.874 -9.297 57.865 1.00 36.59 449 SER A CA 1
ATOM 3602 C C . SER A 1 449 ? 15.629 -8.338 58.802 1.00 36.59 449 SER A C 1
ATOM 3604 O O . SER A 1 449 ? 16.103 -8.780 59.851 1.00 36.59 449 SER A O 1
ATOM 3606 N N . PRO A 1 450 ? 15.673 -7.022 58.503 1.00 40.72 450 PRO A N 1
ATOM 3607 C CA . PRO A 1 450 ? 14.743 -6.116 59.204 1.00 40.72 450 PRO A CA 1
ATOM 3608 C C . PRO A 1 450 ? 14.296 -4.857 58.413 1.00 40.72 450 PRO A C 1
ATOM 3610 O O . PRO A 1 450 ? 15.077 -4.197 57.736 1.00 40.72 450 PRO A O 1
ATOM 3613 N N . GLN A 1 451 ? 13.032 -4.461 58.595 1.00 34.78 451 GLN A N 1
ATOM 3614 C CA . GLN A 1 451 ? 12.595 -3.050 58.683 1.00 34.78 451 GLN A CA 1
ATOM 3615 C C . GLN A 1 451 ? 12.620 -2.648 60.178 1.00 34.78 451 GLN A C 1
ATOM 3617 O O . GLN A 1 451 ? 12.558 -3.580 60.985 1.00 34.78 451 GLN A O 1
ATOM 3622 N N . PRO A 1 452 ? 12.682 -1.360 60.621 1.00 48.38 452 PRO A N 1
ATOM 3623 C CA . PRO A 1 452 ? 11.937 -0.196 60.090 1.00 48.38 452 PRO A CA 1
ATOM 3624 C C . PRO A 1 452 ? 12.644 1.184 60.224 1.00 48.38 452 PRO A C 1
ATOM 3626 O O . PRO A 1 452 ? 13.739 1.269 60.774 1.00 48.38 452 PRO A O 1
ATOM 3629 N N . LYS A 1 453 ? 11.984 2.278 59.783 1.00 32.03 453 LYS A N 1
ATOM 3630 C CA . LYS A 1 453 ? 11.783 3.546 60.547 1.00 32.03 453 LYS A CA 1
ATOM 3631 C C . LYS A 1 453 ? 11.171 4.680 59.696 1.00 32.03 453 LYS A C 1
ATOM 3633 O O . LYS A 1 453 ? 11.712 5.056 58.665 1.00 32.03 453 LYS A O 1
ATOM 3638 N N . GLN A 1 454 ? 10.072 5.251 60.201 1.00 35.16 454 GLN A N 1
ATOM 3639 C CA . GLN A 1 454 ? 9.610 6.626 59.930 1.00 35.16 454 GLN A CA 1
ATOM 3640 C C . GLN A 1 454 ? 10.380 7.650 60.795 1.00 35.16 454 GLN A C 1
ATOM 3642 O O . GLN A 1 454 ? 11.026 7.247 61.767 1.00 35.16 454 GLN A O 1
ATOM 3647 N N . PRO A 1 455 ? 10.278 8.961 60.492 1.00 50.69 455 PRO A N 1
ATOM 3648 C CA . PRO A 1 455 ? 9.479 9.890 61.333 1.00 50.69 455 PRO A CA 1
ATOM 3649 C C . PRO A 1 455 ? 8.625 10.890 60.498 1.00 50.69 455 PRO A C 1
ATOM 3651 O O . PRO A 1 455 ? 9.006 11.241 59.389 1.00 50.69 455 PRO A O 1
ATOM 3654 N N . ARG A 1 456 ? 7.356 11.163 60.860 1.00 31.06 456 ARG A N 1
ATOM 3655 C CA . ARG A 1 456 ? 6.777 12.228 61.738 1.00 31.06 456 ARG A CA 1
ATOM 3656 C C . ARG A 1 456 ? 6.845 13.690 61.231 1.00 31.06 456 ARG A C 1
ATOM 3658 O O . ARG A 1 456 ? 7.936 14.228 61.151 1.00 31.06 456 ARG A O 1
ATOM 3665 N N . ASN A 1 457 ? 5.634 14.268 61.063 1.00 32.53 457 ASN A N 1
ATOM 3666 C CA . ASN A 1 457 ? 5.061 15.573 61.507 1.00 32.53 457 ASN A CA 1
ATOM 3667 C C . ASN A 1 457 ? 5.892 16.869 61.320 1.00 32.53 457 ASN A C 1
ATOM 3669 O O . ASN A 1 457 ? 7.096 16.852 61.493 1.00 32.53 457 ASN A O 1
ATOM 3673 N N . ALA A 1 458 ? 5.344 18.058 61.043 1.00 29.56 458 ALA A N 1
ATOM 3674 C CA . ALA A 1 458 ? 4.113 18.712 61.511 1.00 29.56 458 ALA A CA 1
ATOM 3675 C C . ALA A 1 458 ? 3.736 19.872 60.541 1.00 29.56 458 ALA A C 1
ATOM 3677 O O . ALA A 1 458 ? 4.603 20.306 59.790 1.00 29.56 458 ALA A O 1
ATOM 3678 N N . SER A 1 459 ? 2.440 20.187 60.361 1.00 30.31 459 SER A N 1
ATOM 3679 C CA . SER A 1 459 ? 1.736 21.410 60.845 1.00 30.31 459 SER A CA 1
ATOM 3680 C C . SER A 1 459 ? 2.127 22.697 60.067 1.00 30.31 459 SER A C 1
ATOM 3682 O O . SER A 1 459 ? 3.256 22.831 59.634 1.00 30.31 459 SER A O 1
ATOM 3684 N N . GLU A 1 460 ? 1.297 23.701 59.777 1.00 31.11 460 GLU A N 1
ATOM 3685 C CA . GLU A 1 460 ? 0.018 24.154 60.322 1.00 31.11 460 GLU A CA 1
ATOM 3686 C C . GLU A 1 460 ? -0.444 25.425 59.548 1.00 31.11 460 GLU A C 1
ATOM 3688 O O . GLU A 1 460 ? 0.378 26.071 58.906 1.00 31.11 460 GLU A O 1
ATOM 3693 N N . TYR A 1 461 ? -1.723 25.802 59.716 1.00 30.59 461 TYR A N 1
ATOM 3694 C CA . TYR A 1 461 ? -2.388 27.105 59.445 1.00 30.59 461 TYR A CA 1
ATOM 3695 C C . TYR A 1 461 ? -2.638 27.540 57.968 1.00 30.59 461 TYR A C 1
ATOM 3697 O O . TYR A 1 461 ? -1.706 27.703 57.195 1.00 30.59 461 TYR A O 1
ATOM 3705 N N . VAL A 1 462 ? -3.894 27.580 57.454 1.00 31.83 462 VAL A N 1
ATOM 3706 C CA . VAL A 1 462 ? -5.032 28.540 57.683 1.00 31.83 462 VAL A CA 1
ATOM 3707 C C . VAL A 1 462 ? -4.765 29.877 56.967 1.00 31.83 462 VAL A C 1
ATOM 3709 O O . VAL A 1 462 ? -3.664 30.384 57.074 1.00 31.83 462 VAL A O 1
ATOM 3712 N N . HIS A 1 463 ? -5.670 30.608 56.309 1.00 31.84 463 HIS A N 1
ATOM 3713 C CA . HIS A 1 463 ? -7.036 30.510 55.764 1.00 31.84 463 HIS A CA 1
ATOM 3714 C C . HIS A 1 463 ? -7.316 31.943 55.232 1.00 31.84 463 HIS A C 1
ATOM 3716 O O . HIS A 1 463 ? -6.816 32.881 55.852 1.00 31.84 463 HIS A O 1
ATOM 3722 N N . LYS A 1 464 ? -8.182 32.100 54.212 1.00 31.59 464 LYS A N 1
ATOM 3723 C CA . LYS A 1 464 ? -8.924 33.343 53.850 1.00 31.59 464 LYS A CA 1
ATOM 3724 C C . LYS A 1 464 ? -8.109 34.465 53.192 1.00 31.59 464 LYS A C 1
ATOM 3726 O O . LYS A 1 464 ? -6.935 34.620 53.479 1.00 31.59 464 LYS A O 1
ATOM 3731 N N . ASP A 1 465 ? -8.636 35.341 52.349 1.00 30.58 465 ASP A N 1
ATOM 3732 C CA . ASP A 1 465 ? -9.874 35.494 51.574 1.00 30.58 465 ASP A CA 1
ATOM 3733 C C . ASP A 1 465 ? -9.509 36.551 50.496 1.00 30.58 465 ASP A C 1
ATOM 3735 O O . ASP A 1 465 ? -8.633 37.393 50.707 1.00 30.58 465 ASP A O 1
ATOM 3739 N N . ASP A 1 466 ? -10.172 36.478 49.346 1.00 34.66 466 ASP A N 1
ATOM 3740 C CA . ASP A 1 466 ? -10.339 37.513 48.305 1.00 34.66 466 ASP A CA 1
ATOM 3741 C C . ASP A 1 466 ? -10.852 38.879 48.868 1.00 34.66 466 ASP A C 1
ATOM 3743 O O . ASP A 1 466 ? -11.186 38.932 50.054 1.00 34.66 466 ASP A O 1
ATOM 3747 N N . PRO A 1 467 ? -11.116 39.964 48.084 1.00 55.62 467 PRO A N 1
ATOM 3748 C CA . PRO A 1 467 ? -10.782 40.308 46.685 1.00 55.62 467 PRO A CA 1
ATOM 3749 C C . PRO A 1 467 ? -10.411 41.815 46.453 1.00 55.62 467 PRO A C 1
ATOM 3751 O O . PRO A 1 467 ? -10.427 42.644 47.357 1.00 55.62 467 PRO A O 1
ATOM 3754 N N . ALA A 1 468 ? -10.257 42.167 45.164 1.00 33.22 468 ALA A N 1
ATOM 3755 C CA . ALA A 1 468 ? -10.865 43.337 44.490 1.00 33.22 468 ALA A CA 1
ATOM 3756 C C . ALA A 1 468 ? -10.058 44.630 44.229 1.00 33.22 468 ALA A C 1
ATOM 3758 O O . ALA A 1 468 ? -9.428 45.205 45.109 1.00 33.22 468 ALA A O 1
ATOM 3759 N N . THR A 1 469 ? -10.328 45.160 43.017 1.00 32.09 469 THR A N 1
ATOM 3760 C CA . THR A 1 469 ? -10.241 46.566 42.536 1.00 32.09 469 THR A CA 1
ATOM 3761 C C . THR A 1 469 ? -8.841 47.179 42.436 1.00 32.09 469 THR A C 1
ATOM 3763 O O . THR A 1 469 ? -7.968 46.863 43.220 1.00 32.09 469 THR A O 1
ATOM 3766 N N . GLY A 1 470 ? -8.490 48.063 41.505 1.00 29.53 470 GLY A N 1
ATOM 3767 C CA . GLY A 1 470 ? -9.125 48.821 40.421 1.00 29.53 470 GLY A CA 1
ATOM 3768 C C . GLY A 1 470 ? -7.963 49.569 39.725 1.00 29.53 470 GLY A C 1
ATOM 3769 O O . GLY A 1 470 ? -6.924 49.774 40.338 1.00 29.53 470 GLY A O 1
ATOM 3770 N N . ALA A 1 471 ? -7.961 49.691 38.399 1.00 29.67 471 ALA A N 1
ATOM 3771 C CA . ALA A 1 471 ? -8.273 50.922 37.662 1.00 29.67 471 ALA A CA 1
ATOM 3772 C C . ALA A 1 471 ? -7.272 52.094 37.820 1.00 29.67 471 ALA A C 1
ATOM 3774 O O . ALA A 1 471 ? -7.004 52.531 38.931 1.00 29.67 471 ALA A O 1
ATOM 3775 N N . ALA A 1 472 ? -6.902 52.654 36.653 1.00 31.89 472 ALA A N 1
ATOM 3776 C CA . ALA A 1 472 ? -6.316 53.985 36.417 1.00 31.89 472 ALA A CA 1
ATOM 3777 C C . ALA A 1 472 ? -4.838 54.150 36.867 1.00 31.89 472 ALA A C 1
ATOM 3779 O O . ALA A 1 472 ? -4.387 53.472 37.772 1.00 31.89 472 ALA A O 1
ATOM 3780 N N . GLU A 1 473 ? -3.971 54.966 36.268 1.00 29.70 473 GLU A N 1
ATOM 3781 C CA . GLU A 1 473 ? -4.136 56.079 35.338 1.00 29.70 473 GLU A CA 1
ATOM 3782 C C . GLU A 1 473 ? -2.755 56.436 34.734 1.00 29.70 473 GLU A C 1
ATOM 3784 O O . GLU A 1 473 ? -1.729 56.268 35.385 1.00 29.70 473 GLU A O 1
ATOM 3789 N N . SER A 1 474 ? -2.777 56.888 33.476 1.00 29.30 474 SER A N 1
ATOM 3790 C CA . SER A 1 474 ? -2.055 58.037 32.886 1.00 29.30 474 SER A CA 1
ATOM 3791 C C . SER A 1 474 ? -0.578 58.374 33.185 1.00 29.30 474 SER A C 1
ATOM 3793 O O . SER A 1 474 ? -0.195 58.537 34.334 1.00 29.30 474 SER A O 1
ATOM 3795 N N . MET A 1 475 ? 0.092 58.787 32.085 1.00 29.20 475 MET A N 1
ATOM 3796 C CA . MET A 1 475 ? 0.991 59.965 31.970 1.00 29.20 475 MET A CA 1
ATOM 3797 C C . MET A 1 475 ? 2.348 59.867 32.685 1.00 29.20 475 MET A C 1
ATOM 3799 O O . MET A 1 475 ? 2.461 59.281 33.743 1.00 29.20 475 MET A O 1
ATOM 3803 N N . GLU A 1 476 ? 3.487 60.350 32.203 1.00 29.95 476 GLU A N 1
ATOM 3804 C CA . GLU A 1 476 ? 3.979 61.249 31.147 1.00 29.95 476 GLU A CA 1
ATOM 3805 C C . GLU A 1 476 ? 5.426 60.733 30.848 1.00 29.95 476 GLU A C 1
ATOM 3807 O O . GLU A 1 476 ? 5.911 59.829 31.526 1.00 29.95 476 GLU A O 1
ATOM 3812 N N . VAL A 1 477 ? 6.194 61.167 29.849 1.00 32.75 477 VAL A N 1
ATOM 3813 C CA . VAL A 1 477 ? 7.033 62.381 29.912 1.00 32.75 477 VAL A CA 1
ATOM 3814 C C . VAL A 1 477 ? 7.957 62.394 28.673 1.00 32.75 477 VAL A C 1
ATOM 3816 O O . VAL A 1 477 ? 8.510 61.356 28.313 1.00 32.75 477 VAL A O 1
ATOM 3819 N N . ASP A 1 478 ? 8.081 63.595 28.089 1.00 28.52 478 ASP A N 1
ATOM 3820 C CA . ASP A 1 478 ? 9.156 64.230 27.287 1.00 28.52 478 ASP A CA 1
ATOM 3821 C C . ASP A 1 478 ? 9.879 63.458 26.170 1.00 28.52 478 ASP A C 1
ATOM 3823 O O . ASP A 1 478 ? 10.416 62.376 26.366 1.00 28.52 478 ASP A O 1
ATOM 3827 N N . VAL A 1 479 ? 9.965 63.918 24.912 1.00 32.62 479 VAL A N 1
ATOM 3828 C CA . VAL A 1 479 ? 10.155 65.250 24.274 1.00 32.62 479 VAL A CA 1
ATOM 3829 C C . VAL A 1 479 ? 11.587 65.820 24.368 1.00 32.62 479 VAL A C 1
ATOM 3831 O O . VAL A 1 479 ? 12.125 66.064 25.439 1.00 32.62 479 VAL A O 1
ATOM 3834 N N . ARG A 1 480 ? 12.101 66.165 23.168 1.00 31.38 480 ARG A N 1
ATOM 3835 C CA . ARG A 1 480 ? 13.349 66.866 22.761 1.00 31.38 480 ARG A CA 1
ATOM 3836 C C . ARG A 1 480 ? 14.526 65.923 22.434 1.00 31.38 480 ARG A C 1
ATOM 3838 O O . ARG A 1 480 ? 14.835 65.034 23.202 1.00 31.38 480 ARG A O 1
ATOM 3845 N N . SER A 1 481 ? 15.239 66.038 21.310 1.00 30.56 481 SER A N 1
ATOM 3846 C CA . SER A 1 481 ? 15.441 67.177 20.411 1.00 30.56 481 SER A CA 1
ATOM 3847 C C . SER A 1 481 ? 15.879 66.721 19.006 1.00 30.56 481 SER A C 1
ATOM 3849 O O . SER A 1 481 ? 16.742 65.862 18.867 1.00 30.56 481 SER A O 1
ATOM 3851 N N . LEU A 1 482 ? 15.227 67.333 18.014 1.00 35.84 482 LEU A N 1
ATOM 3852 C CA . LEU A 1 482 ? 15.644 67.797 16.679 1.00 35.84 482 LEU A CA 1
ATOM 3853 C C . LEU A 1 482 ? 17.028 67.394 16.130 1.00 35.84 482 LEU A C 1
ATOM 3855 O O . LEU A 1 482 ? 18.043 67.776 16.700 1.00 35.84 482 LEU A O 1
ATOM 3859 N N . ASP A 1 483 ? 17.037 66.841 14.909 1.00 29.14 483 ASP A N 1
ATOM 3860 C CA . ASP A 1 483 ? 17.683 67.543 13.792 1.00 29.14 483 ASP A CA 1
ATOM 3861 C C . ASP A 1 483 ? 17.074 67.173 12.428 1.00 29.14 483 ASP A C 1
ATOM 3863 O O . ASP A 1 483 ? 16.671 66.039 12.162 1.00 29.14 483 ASP A O 1
ATOM 3867 N N . SER A 1 484 ? 16.943 68.185 11.580 1.00 36.78 484 SER A N 1
ATOM 3868 C CA . SER A 1 484 ? 16.165 68.200 10.342 1.00 36.78 484 SER A CA 1
ATOM 3869 C C . SER A 1 484 ? 17.025 67.964 9.103 1.00 36.78 484 SER A C 1
ATOM 3871 O O . SER A 1 484 ? 17.945 68.731 8.849 1.00 36.78 484 SER A O 1
ATOM 3873 N N . THR A 1 485 ? 16.646 67.010 8.248 1.00 31.94 485 THR A N 1
ATOM 3874 C CA . THR A 1 485 ? 16.890 67.090 6.796 1.00 31.94 485 THR A CA 1
ATOM 3875 C C . THR A 1 485 ? 15.714 66.487 6.026 1.00 31.94 485 THR A C 1
ATOM 3877 O O . THR A 1 485 ? 15.167 65.435 6.352 1.00 31.94 485 THR A O 1
ATOM 3880 N N . SER A 1 486 ? 15.280 67.237 5.024 1.00 42.25 486 SER A N 1
ATOM 3881 C CA . SER A 1 486 ? 14.117 67.022 4.175 1.00 42.25 486 SER A CA 1
ATOM 3882 C C . SER A 1 486 ? 14.177 65.709 3.386 1.00 42.25 486 SER A C 1
ATOM 3884 O O . SER A 1 486 ? 15.124 65.435 2.653 1.00 42.25 486 SER A O 1
ATOM 3886 N N . THR A 1 487 ? 13.100 64.924 3.459 1.00 33.66 487 THR A N 1
ATOM 3887 C CA . THR A 1 487 ? 12.809 63.834 2.517 1.00 33.66 487 THR A CA 1
ATOM 3888 C C . THR A 1 487 ? 11.412 64.026 1.924 1.00 33.66 487 THR A C 1
ATOM 3890 O O . THR A 1 487 ? 10.509 64.498 2.618 1.00 33.66 487 THR A O 1
ATOM 3893 N N . PRO A 1 488 ? 11.206 63.710 0.631 1.00 41.91 488 PRO A N 1
ATOM 3894 C CA . PRO A 1 488 ? 9.904 63.841 0.000 1.00 41.91 488 PRO A CA 1
ATOM 3895 C C . PRO A 1 488 ? 8.936 62.846 0.639 1.00 41.91 488 PRO A C 1
ATOM 3897 O O . PRO A 1 488 ? 9.278 61.677 0.824 1.00 41.91 488 PRO A O 1
ATOM 3900 N N . SER A 1 489 ? 7.735 63.334 0.955 1.00 37.53 489 SER A N 1
ATOM 3901 C CA . SER A 1 489 ? 6.598 62.564 1.463 1.00 37.53 489 SER A CA 1
ATOM 3902 C C . SER A 1 489 ? 6.473 61.227 0.727 1.00 37.53 489 SER A C 1
ATOM 3904 O O . SER A 1 489 ? 6.081 61.163 -0.443 1.00 37.53 489 SER A O 1
ATOM 3906 N N . GLN A 1 490 ? 6.876 60.146 1.398 1.00 34.66 490 GLN A N 1
ATOM 3907 C CA . GLN A 1 490 ? 6.705 58.798 0.887 1.00 34.66 490 GLN A CA 1
ATOM 3908 C C . GLN A 1 490 ? 5.239 58.425 1.067 1.00 34.66 490 GLN A C 1
ATOM 3910 O O . GLN A 1 490 ? 4.822 57.984 2.136 1.00 34.66 490 GLN A O 1
ATOM 3915 N N . ASN A 1 491 ? 4.461 58.558 -0.009 1.00 49.91 491 ASN A N 1
ATOM 3916 C CA . ASN A 1 491 ? 3.251 57.758 -0.150 1.00 49.91 491 ASN A CA 1
ATOM 3917 C C . ASN A 1 491 ? 3.617 56.290 0.132 1.00 49.91 491 ASN A C 1
ATOM 3919 O O . ASN A 1 491 ? 4.657 55.830 -0.360 1.00 49.91 491 ASN A O 1
ATOM 3923 N N . PRO A 1 492 ? 2.806 55.550 0.907 1.00 52.03 492 PRO A N 1
ATOM 3924 C CA . PRO A 1 492 ? 3.106 54.167 1.248 1.00 52.03 492 PRO A CA 1
ATOM 3925 C C . PRO A 1 492 ? 3.320 53.379 -0.046 1.00 52.03 492 PRO A C 1
ATOM 3927 O O . PRO A 1 492 ? 2.405 53.247 -0.861 1.00 52.03 492 PRO A O 1
ATOM 3930 N N . ARG A 1 493 ? 4.557 52.910 -0.273 1.00 72.31 493 ARG A N 1
ATOM 3931 C CA . ARG A 1 493 ? 4.915 52.154 -1.478 1.00 72.31 493 ARG A CA 1
ATOM 3932 C C . ARG A 1 493 ? 3.979 50.955 -1.581 1.00 72.31 493 ARG A C 1
ATOM 3934 O O . ARG A 1 493 ? 3.989 50.082 -0.713 1.00 72.31 493 ARG A O 1
ATOM 3941 N N . THR A 1 494 ? 3.174 50.919 -2.640 1.00 71.75 494 THR A N 1
ATOM 3942 C CA . THR A 1 494 ? 2.370 49.743 -2.970 1.00 71.75 494 THR A CA 1
ATOM 3943 C C . THR A 1 494 ? 3.319 48.559 -3.162 1.00 71.75 494 THR A C 1
ATOM 3945 O O . THR A 1 494 ? 4.236 48.665 -3.983 1.00 71.75 494 THR A O 1
ATOM 3948 N N . PRO A 1 495 ? 3.151 47.461 -2.410 1.00 77.19 495 PRO A N 1
ATOM 3949 C CA . PRO A 1 495 ? 4.071 46.334 -2.466 1.00 77.19 495 PRO A CA 1
ATOM 3950 C C . PRO A 1 495 ? 4.060 45.679 -3.852 1.00 77.19 495 PRO A C 1
ATOM 3952 O O . PRO A 1 495 ? 3.019 45.605 -4.508 1.00 77.19 495 PRO A O 1
ATOM 3955 N N . SER A 1 496 ? 5.217 45.189 -4.306 1.00 79.69 496 SER A N 1
ATOM 3956 C CA . SER A 1 496 ? 5.329 44.482 -5.595 1.00 79.69 496 SER A CA 1
ATOM 3957 C C . SER A 1 496 ? 4.468 43.207 -5.624 1.00 79.69 496 SER A C 1
ATOM 3959 O O . SER A 1 496 ? 4.155 42.654 -4.571 1.00 79.69 496 SER A O 1
ATOM 3961 N N . ALA A 1 497 ? 4.122 42.672 -6.806 1.00 75.94 497 ALA A N 1
ATOM 3962 C CA . ALA A 1 497 ? 3.437 41.366 -6.923 1.00 75.94 497 ALA A CA 1
ATOM 3963 C C . ALA A 1 497 ? 4.091 40.279 -6.064 1.00 75.94 497 ALA A C 1
ATOM 3965 O O . ALA A 1 497 ? 3.422 39.490 -5.399 1.00 75.94 497 ALA A O 1
ATOM 3966 N N . PHE A 1 498 ? 5.424 40.255 -6.097 1.00 78.88 498 PHE A N 1
ATOM 3967 C CA . PHE A 1 498 ? 6.230 39.329 -5.326 1.00 78.88 498 PHE A CA 1
ATOM 3968 C C . PHE A 1 498 ? 6.020 39.536 -3.824 1.00 78.88 498 PHE A C 1
ATOM 3970 O O . PHE A 1 498 ? 5.717 38.583 -3.117 1.00 78.88 498 PHE A O 1
ATOM 3977 N N . GLU A 1 499 ? 6.096 40.773 -3.334 1.00 79.62 499 GLU A N 1
ATOM 3978 C CA . GLU A 1 499 ? 5.876 41.091 -1.918 1.00 79.62 499 GLU A CA 1
ATOM 3979 C C . GLU A 1 499 ? 4.448 40.791 -1.457 1.00 79.62 499 GLU A C 1
ATOM 3981 O O . GLU A 1 499 ? 4.267 40.251 -0.366 1.00 79.62 499 GLU A O 1
ATOM 3986 N N . VAL A 1 500 ? 3.444 41.086 -2.287 1.00 78.69 500 VAL A N 1
ATOM 3987 C CA . VAL A 1 500 ? 2.032 40.760 -2.029 1.00 78.69 500 VAL A CA 1
ATOM 3988 C C . VAL A 1 500 ? 1.846 39.252 -1.868 1.00 78.69 500 VAL A C 1
ATOM 3990 O O . VAL A 1 500 ? 1.230 38.800 -0.903 1.00 78.69 500 VAL A O 1
ATOM 3993 N N . LEU A 1 501 ? 2.419 38.461 -2.778 1.00 75.88 501 LEU A N 1
ATOM 3994 C CA . LEU A 1 501 ? 2.298 37.002 -2.758 1.00 75.88 501 LEU A CA 1
ATOM 3995 C C . LEU A 1 501 ? 3.126 36.353 -1.635 1.00 75.88 501 LEU A C 1
ATOM 3997 O O . LEU A 1 501 ? 2.700 35.340 -1.074 1.00 75.88 501 LEU A O 1
ATOM 4001 N N . MET A 1 502 ? 4.269 36.945 -1.270 1.00 73.75 502 MET A N 1
ATOM 4002 C CA . MET A 1 502 ? 5.146 36.470 -0.192 1.00 73.75 502 MET A CA 1
ATOM 4003 C C . MET A 1 502 ? 4.601 36.794 1.208 1.00 73.75 502 MET A C 1
ATOM 4005 O O . MET A 1 502 ? 4.606 35.915 2.065 1.00 73.75 502 MET A O 1
ATOM 4009 N N . LYS A 1 503 ? 4.095 38.015 1.461 1.00 73.06 503 LYS A N 1
ATOM 4010 C CA . LYS A 1 503 ? 3.648 38.460 2.804 1.00 73.06 503 LYS A CA 1
ATOM 4011 C C . LYS A 1 503 ? 2.497 37.645 3.383 1.00 73.06 503 LYS A C 1
ATOM 4013 O O . LYS A 1 503 ? 2.252 37.689 4.583 1.00 73.06 503 LYS A O 1
ATOM 4018 N N . ARG A 1 504 ? 1.752 36.947 2.532 1.00 57.97 504 ARG A N 1
ATOM 4019 C CA . ARG A 1 504 ? 0.442 36.413 2.891 1.00 57.97 504 ARG A CA 1
ATOM 4020 C C . ARG A 1 504 ? 0.390 34.877 2.861 1.00 57.97 504 ARG A C 1
ATOM 4022 O O . ARG A 1 504 ? -0.684 34.304 2.995 1.00 57.97 504 ARG A O 1
ATOM 4029 N N . ASN A 1 505 ? 1.540 34.208 2.697 1.00 52.44 505 ASN A N 1
ATOM 4030 C CA . ASN A 1 505 ? 1.648 32.756 2.467 1.00 52.44 505 ASN A CA 1
ATOM 4031 C C . ASN A 1 505 ? 0.846 32.266 1.234 1.00 52.44 505 ASN A C 1
ATOM 4033 O O . ASN A 1 505 ? 0.495 31.092 1.141 1.00 52.44 505 ASN A O 1
ATOM 4037 N N . TRP A 1 506 ? 0.585 33.142 0.248 1.00 56.34 506 TRP A N 1
ATOM 4038 C CA . TRP A 1 506 ? -0.118 32.799 -1.008 1.00 56.34 506 TRP A CA 1
ATOM 4039 C C . TRP A 1 506 ? 0.777 32.097 -2.029 1.00 56.34 506 TRP A C 1
ATOM 4041 O O . TRP A 1 506 ? 0.329 31.773 -3.130 1.00 56.34 506 TRP A O 1
ATOM 4051 N N . LEU A 1 507 ? 2.031 31.838 -1.665 1.00 46.66 507 LEU A N 1
ATOM 4052 C CA . LEU A 1 507 ? 2.814 30.751 -2.223 1.00 46.66 507 LEU A CA 1
ATOM 4053 C C . LEU A 1 507 ? 2.532 29.499 -1.387 1.00 46.66 507 LEU A C 1
ATOM 4055 O O . LEU A 1 507 ? 3.329 29.174 -0.503 1.00 46.66 507 LEU A O 1
ATOM 4059 N N . PRO A 1 508 ? 1.445 28.747 -1.654 1.00 44.69 508 PRO A N 1
ATOM 4060 C CA . PRO A 1 508 ? 1.497 27.348 -1.295 1.00 44.69 508 PRO A CA 1
ATOM 4061 C C . PRO A 1 508 ? 2.740 26.759 -1.986 1.00 44.69 508 PRO A C 1
ATOM 4063 O O . PRO A 1 508 ? 3.130 27.233 -3.068 1.00 44.69 508 PRO A O 1
ATOM 4066 N N . PRO A 1 509 ? 3.389 25.731 -1.408 1.00 41.22 509 PRO A N 1
ATOM 4067 C CA . PRO A 1 509 ? 4.280 24.909 -2.211 1.00 41.22 509 PRO A CA 1
ATOM 4068 C C . PRO A 1 509 ? 3.538 24.576 -3.516 1.00 41.22 509 PRO A C 1
ATOM 4070 O O . PRO A 1 509 ? 2.326 24.342 -3.466 1.00 41.22 509 PRO A O 1
ATOM 4073 N N . PRO A 1 510 ? 4.210 24.655 -4.680 1.00 40.56 510 PRO A N 1
ATOM 4074 C CA . PRO A 1 510 ? 3.574 24.391 -5.964 1.00 40.56 510 PRO A CA 1
ATOM 4075 C C . PRO A 1 510 ? 2.675 23.161 -5.862 1.00 40.56 510 PRO A C 1
ATOM 4077 O O . PRO A 1 510 ? 3.074 22.176 -5.232 1.00 40.56 510 PRO A O 1
ATOM 4080 N N . SER A 1 511 ? 1.477 23.228 -6.446 1.00 41.31 511 SER A N 1
ATOM 4081 C CA . SER A 1 511 ? 0.553 22.095 -6.455 1.00 41.31 511 SER A CA 1
ATOM 4082 C C . SER A 1 511 ? 1.300 20.826 -6.875 1.00 41.31 511 SER A C 1
ATOM 4084 O O . SER A 1 511 ? 2.151 20.858 -7.772 1.00 41.31 511 SER A O 1
ATOM 4086 N N . VAL A 1 512 ? 1.032 19.717 -6.177 1.00 39.84 512 VAL A N 1
ATOM 4087 C CA . VAL A 1 512 ? 1.658 18.411 -6.419 1.00 39.84 512 VAL A CA 1
ATOM 4088 C C . VAL A 1 512 ? 1.394 18.017 -7.878 1.00 39.84 512 VAL A C 1
ATOM 4090 O O . VAL A 1 512 ? 0.323 17.522 -8.209 1.00 39.84 512 VAL A O 1
ATOM 4093 N N . GLY A 1 513 ? 2.344 18.317 -8.768 1.00 48.03 513 GLY A N 1
ATOM 4094 C CA . GLY A 1 513 ? 2.187 18.143 -10.214 1.00 48.03 513 GLY A CA 1
ATOM 4095 C C . GLY A 1 513 ? 2.909 19.170 -11.091 1.00 48.03 513 GLY A C 1
ATOM 4096 O O . GLY A 1 513 ? 3.291 18.814 -12.205 1.00 48.03 513 GLY A O 1
ATOM 4097 N N . THR A 1 514 ? 3.174 20.404 -10.631 1.00 53.22 514 THR A N 1
ATOM 4098 C CA . THR A 1 514 ? 3.918 21.355 -11.481 1.00 53.22 514 THR A CA 1
ATOM 4099 C C . THR A 1 514 ? 5.373 20.921 -11.593 1.00 53.22 514 THR A C 1
ATOM 4101 O O . THR A 1 514 ? 6.057 20.734 -10.580 1.00 53.22 514 THR A O 1
ATOM 4104 N N . SER A 1 515 ? 5.865 20.760 -12.819 1.00 69.19 515 SER A N 1
ATOM 4105 C CA . SER A 1 515 ? 7.258 20.375 -13.031 1.00 69.19 515 SER A CA 1
ATOM 4106 C C . SER A 1 515 ? 8.204 21.424 -12.428 1.00 69.19 515 SER A C 1
ATOM 4108 O O . SER A 1 515 ? 7.888 22.615 -12.382 1.00 69.19 515 SER A O 1
ATOM 4110 N N . SER A 1 516 ? 9.402 21.005 -12.001 1.00 81.38 516 SER A N 1
ATOM 4111 C CA . SER A 1 516 ? 10.458 21.926 -11.535 1.00 81.38 516 SER A CA 1
ATOM 4112 C C . SER A 1 516 ? 10.692 23.094 -12.513 1.00 81.38 516 SER A C 1
ATOM 4114 O O . SER A 1 516 ? 11.029 24.196 -12.091 1.00 81.38 516 SER A O 1
ATOM 4116 N N . ALA A 1 517 ? 10.446 22.877 -13.808 1.00 86.75 517 ALA A N 1
ATOM 4117 C CA . ALA A 1 517 ? 10.542 23.885 -14.853 1.00 86.75 517 ALA A CA 1
ATOM 4118 C C . ALA A 1 517 ? 9.436 24.957 -14.798 1.00 86.75 517 ALA A C 1
ATOM 4120 O O . ALA A 1 517 ? 9.745 26.142 -14.878 1.00 86.75 517 ALA A O 1
ATOM 4121 N N . GLN A 1 518 ? 8.173 24.577 -14.576 1.00 88.62 518 GLN A N 1
ATOM 4122 C CA . GLN A 1 518 ? 7.067 25.539 -14.435 1.00 88.62 518 GLN A CA 1
ATOM 4123 C C . GLN A 1 518 ? 7.270 26.461 -13.227 1.00 88.62 518 GLN A C 1
ATOM 4125 O O . GLN A 1 518 ? 7.004 27.659 -13.301 1.00 88.62 518 GLN A O 1
ATOM 4130 N N . LYS A 1 519 ? 7.828 25.928 -12.131 1.00 88.62 519 LYS A N 1
ATOM 4131 C CA . LYS A 1 519 ? 8.198 26.736 -10.959 1.00 88.62 519 LYS A CA 1
ATOM 4132 C C . LYS A 1 519 ? 9.252 27.794 -11.304 1.00 88.62 519 LYS A C 1
ATOM 4134 O O . LYS A 1 519 ? 9.182 28.915 -10.810 1.00 88.62 519 LYS A O 1
ATOM 4139 N N . LYS A 1 520 ? 10.220 27.449 -12.158 1.00 91.1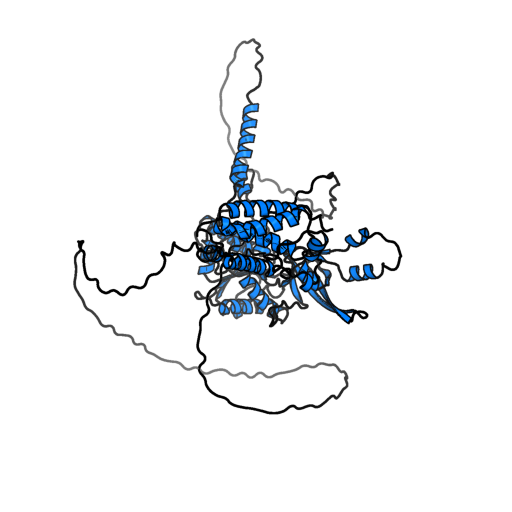9 520 LYS A N 1
ATOM 4140 C CA . LYS A 1 520 ? 11.262 28.381 -12.608 1.00 91.19 520 LYS A CA 1
ATOM 4141 C C . LYS A 1 520 ? 10.685 29.496 -13.485 1.00 91.19 520 LYS A C 1
ATOM 4143 O O . LYS A 1 520 ? 11.025 30.648 -13.239 1.00 91.19 520 LYS A O 1
ATOM 4148 N N . VAL A 1 521 ? 9.778 29.180 -14.418 1.00 94.75 521 VAL A N 1
ATOM 4149 C CA . VAL A 1 521 ? 9.071 30.200 -15.223 1.00 94.75 521 VAL A CA 1
ATOM 4150 C C . VAL A 1 521 ? 8.281 31.138 -14.321 1.00 94.75 521 VAL A C 1
ATOM 4152 O O . VAL A 1 521 ? 8.424 32.350 -14.425 1.00 94.75 521 VAL A O 1
ATOM 4155 N N . ARG A 1 522 ? 7.519 30.589 -13.369 1.00 94.25 522 ARG A N 1
ATOM 4156 C CA . ARG A 1 522 ? 6.760 31.390 -12.403 1.00 94.25 522 ARG A CA 1
ATOM 4157 C C . ARG A 1 522 ? 7.636 32.377 -11.638 1.00 94.25 522 ARG A C 1
ATOM 4159 O O . ARG A 1 522 ? 7.290 33.548 -11.521 1.00 94.25 522 ARG A O 1
ATOM 4166 N N . ASN A 1 523 ? 8.773 31.916 -11.125 1.00 91.81 523 ASN A N 1
ATOM 4167 C CA . ASN A 1 523 ? 9.701 32.783 -10.404 1.00 91.81 523 ASN A CA 1
ATOM 4168 C C . ASN A 1 523 ? 10.294 33.864 -11.319 1.00 91.81 523 ASN A C 1
ATOM 4170 O O . ASN A 1 523 ? 10.413 35.008 -10.897 1.00 91.81 523 ASN A O 1
ATOM 4174 N N . ALA A 1 524 ? 10.603 33.533 -12.575 1.00 94.50 524 ALA A N 1
ATOM 4175 C CA . ALA A 1 524 ? 11.069 34.512 -13.554 1.00 94.50 524 ALA A CA 1
ATOM 4176 C C . ALA A 1 524 ? 9.994 35.567 -13.886 1.00 94.50 524 ALA A C 1
ATOM 4178 O O . ALA A 1 524 ? 10.321 36.746 -13.998 1.00 94.50 524 ALA A O 1
ATOM 4179 N N . VAL A 1 525 ? 8.710 35.185 -13.958 1.00 95.88 525 VAL A N 1
ATOM 4180 C CA . VAL A 1 525 ? 7.591 36.136 -14.105 1.00 95.88 525 VAL A CA 1
ATOM 4181 C C . VAL A 1 525 ? 7.506 37.066 -12.892 1.00 95.88 525 VAL A C 1
ATOM 4183 O O . VAL A 1 525 ? 7.346 38.273 -13.051 1.00 95.88 525 VAL A O 1
ATOM 4186 N N . LEU A 1 526 ? 7.654 36.536 -11.677 1.00 93.06 526 LEU A N 1
ATOM 4187 C CA . LEU A 1 526 ? 7.632 37.348 -10.458 1.00 93.06 526 LEU A CA 1
ATOM 4188 C C . LEU A 1 526 ? 8.788 38.353 -10.398 1.00 93.06 526 LEU A C 1
ATOM 4190 O O . LEU A 1 526 ? 8.560 39.522 -10.087 1.00 93.06 526 LEU A O 1
ATOM 4194 N N . GLU A 1 527 ? 10.004 37.922 -10.734 1.00 91.25 527 GLU A N 1
ATOM 4195 C CA . GLU A 1 527 ? 11.168 38.811 -10.814 1.00 91.25 527 GLU A CA 1
ATOM 4196 C C . GLU A 1 527 ? 11.000 39.867 -11.911 1.00 91.25 527 GLU A C 1
ATOM 4198 O O . GLU A 1 527 ? 11.354 41.030 -11.711 1.00 91.25 527 GLU A O 1
ATOM 4203 N N . LEU A 1 528 ? 10.387 39.509 -13.044 1.00 95.00 528 LEU A N 1
ATOM 4204 C CA . LEU A 1 528 ? 10.060 40.461 -14.100 1.00 95.00 528 LEU A CA 1
ATOM 4205 C C . LEU A 1 528 ? 9.090 41.546 -13.607 1.00 95.00 528 LEU A C 1
ATOM 4207 O O . LEU A 1 528 ? 9.354 42.735 -13.798 1.00 95.00 528 LEU A O 1
ATOM 4211 N N . LEU A 1 529 ? 7.990 41.156 -12.954 1.00 94.06 529 LEU A N 1
ATOM 4212 C CA . LEU A 1 529 ? 7.003 42.096 -12.409 1.00 94.06 529 LEU A CA 1
ATOM 4213 C C . LEU A 1 529 ? 7.625 43.003 -11.341 1.00 94.06 529 LEU A C 1
ATOM 4215 O O . LEU A 1 529 ? 7.396 44.213 -11.345 1.00 94.06 529 LEU A O 1
ATOM 4219 N N . LYS A 1 530 ? 8.470 42.436 -10.473 1.00 91.50 530 LYS A N 1
ATOM 4220 C CA . LYS A 1 530 ? 9.226 43.179 -9.459 1.00 91.50 530 LYS A CA 1
ATOM 4221 C C . LYS A 1 530 ? 10.174 44.196 -10.098 1.00 91.50 530 LYS A C 1
ATOM 4223 O O . LYS A 1 530 ? 10.158 45.360 -9.710 1.00 91.50 530 LYS A O 1
ATOM 4228 N N . LYS A 1 531 ? 10.943 43.795 -11.118 1.00 93.31 531 LYS A N 1
ATOM 4229 C CA . LYS A 1 531 ? 11.861 44.679 -11.860 1.00 93.31 531 LYS A CA 1
ATOM 4230 C C . LYS A 1 531 ? 11.129 45.824 -12.565 1.00 93.31 531 LYS A C 1
ATOM 4232 O O . LYS A 1 531 ? 11.675 46.915 -12.685 1.00 93.31 531 LYS A O 1
ATOM 4237 N N . ARG A 1 532 ? 9.896 45.587 -13.023 1.00 92.69 532 ARG A N 1
ATOM 4238 C CA . ARG A 1 532 ? 9.032 46.610 -13.633 1.00 92.69 532 ARG A CA 1
ATOM 4239 C C . ARG A 1 532 ? 8.290 47.477 -12.605 1.00 92.69 532 ARG A C 1
ATOM 4241 O O . ARG A 1 532 ? 7.548 48.361 -13.015 1.00 92.69 532 ARG A O 1
ATOM 4248 N N . GLY A 1 533 ? 8.480 47.245 -11.303 1.00 92.06 533 GLY A N 1
ATOM 4249 C CA . GLY A 1 533 ? 7.815 48.007 -10.244 1.00 92.06 533 GLY A CA 1
ATOM 4250 C C . GLY A 1 533 ? 6.301 47.792 -10.197 1.00 92.06 533 GLY A C 1
ATOM 4251 O O . GLY A 1 533 ? 5.575 48.672 -9.748 1.00 92.06 533 GLY A O 1
ATOM 4252 N N . ILE A 1 534 ? 5.814 46.646 -10.683 1.00 92.06 534 ILE A N 1
ATOM 4253 C CA . ILE A 1 534 ? 4.380 46.363 -10.758 1.00 92.06 534 ILE A CA 1
ATOM 4254 C C . ILE A 1 534 ? 3.938 45.760 -9.429 1.00 92.06 534 ILE A C 1
ATOM 4256 O O . ILE A 1 534 ? 4.294 44.627 -9.075 1.00 92.06 534 ILE A O 1
ATOM 4260 N N . GLY A 1 535 ? 3.181 46.559 -8.683 1.00 86.62 535 GLY A N 1
ATOM 4261 C CA . GLY A 1 535 ? 2.628 46.202 -7.389 1.00 86.62 535 GLY A CA 1
ATOM 4262 C C . GLY A 1 535 ? 1.120 46.036 -7.396 1.00 86.62 535 GLY A C 1
ATOM 4263 O O . GLY A 1 535 ? 0.423 46.471 -8.309 1.00 86.62 535 GLY A O 1
ATOM 4264 N N . TRP A 1 536 ? 0.626 45.396 -6.344 1.00 88.12 536 TRP A N 1
ATOM 4265 C CA . TRP A 1 536 ? -0.798 45.277 -6.049 1.00 88.12 536 TRP A CA 1
ATOM 4266 C C . TRP A 1 536 ? -1.029 45.570 -4.565 1.00 88.12 536 TRP A C 1
ATOM 4268 O O . TRP A 1 536 ? -0.096 45.573 -3.762 1.00 88.12 536 TRP A O 1
ATOM 4278 N N . GLN A 1 537 ? -2.278 45.810 -4.174 1.00 82.88 537 GLN A N 1
ATOM 4279 C CA . GLN A 1 537 ? -2.625 45.797 -2.754 1.00 82.88 537 GLN A CA 1
ATOM 4280 C C . GLN A 1 537 ? -2.481 44.376 -2.193 1.00 82.88 537 GLN A C 1
ATOM 4282 O O . GLN A 1 537 ? -2.612 43.390 -2.924 1.00 82.88 537 GLN A O 1
ATOM 4287 N N . ALA A 1 538 ? -2.178 44.274 -0.894 1.00 66.38 538 ALA A N 1
ATOM 4288 C CA . ALA A 1 538 ? -1.851 43.014 -0.216 1.00 66.38 538 ALA A CA 1
ATOM 4289 C C . ALA A 1 538 ? -2.967 41.948 -0.310 1.00 66.38 538 ALA A C 1
ATOM 4291 O O . ALA A 1 538 ? -2.742 40.776 -0.014 1.00 66.38 538 ALA A O 1
ATOM 4292 N N . ASP A 1 539 ? -4.166 42.333 -0.738 1.00 62.28 539 ASP A N 1
ATOM 4293 C CA . ASP A 1 539 ? -5.352 41.506 -0.904 1.00 62.28 539 ASP A CA 1
ATOM 4294 C C . ASP A 1 539 ? -5.849 41.280 -2.319 1.00 62.28 539 ASP A C 1
ATOM 4296 O O . ASP A 1 539 ? -6.883 40.642 -2.517 1.00 62.28 539 ASP A O 1
ATOM 4300 N N . SER A 1 540 ? -5.053 41.659 -3.309 1.00 77.50 540 SER A N 1
ATOM 4301 C CA . SER A 1 540 ? -5.445 41.474 -4.691 1.00 77.50 540 SER A CA 1
ATOM 4302 C C . SER A 1 540 ? -5.274 40.023 -5.159 1.00 77.50 540 SER A C 1
ATOM 4304 O O . SER A 1 540 ? -4.172 39.557 -5.462 1.00 77.50 540 SER A O 1
ATOM 4306 N N . THR A 1 541 ? -6.397 39.321 -5.333 1.00 87.38 541 THR A N 1
ATOM 4307 C CA . THR A 1 541 ? -6.474 38.060 -6.098 1.00 87.38 541 THR A CA 1
ATOM 4308 C C . THR A 1 541 ? -5.994 38.228 -7.544 1.00 87.38 541 THR A C 1
ATOM 4310 O O . THR A 1 541 ? -5.604 37.254 -8.189 1.00 87.38 541 THR A O 1
ATOM 4313 N N . GLN A 1 542 ? -5.950 39.464 -8.040 1.00 91.19 542 GLN A N 1
ATOM 4314 C CA . GLN A 1 542 ? -5.550 39.797 -9.399 1.00 91.19 542 GLN A CA 1
ATOM 4315 C C . GLN A 1 542 ? -4.056 39.539 -9.639 1.00 91.19 542 GLN A C 1
ATOM 4317 O O . GLN A 1 542 ? -3.699 39.025 -10.696 1.00 91.19 542 GLN A O 1
ATOM 4322 N N . ALA A 1 543 ? -3.187 39.805 -8.652 1.00 90.38 543 ALA A N 1
ATOM 4323 C CA . ALA A 1 543 ? -1.751 39.519 -8.759 1.00 90.38 543 ALA A CA 1
ATOM 4324 C C . ALA A 1 543 ? -1.492 38.029 -9.034 1.00 90.38 543 ALA A C 1
ATOM 4326 O O . ALA A 1 543 ? -0.659 37.668 -9.866 1.00 90.38 543 ALA A O 1
ATOM 4327 N N . LYS A 1 544 ? -2.260 37.155 -8.370 1.00 91.81 544 LYS A N 1
ATOM 4328 C CA . LYS A 1 544 ? -2.192 35.709 -8.581 1.00 91.81 544 LYS A CA 1
ATOM 4329 C C . LYS A 1 544 ? -2.646 35.326 -9.989 1.00 91.81 544 LYS A C 1
ATOM 4331 O O . LYS A 1 544 ? -1.938 34.576 -10.648 1.00 91.81 544 LYS A O 1
ATOM 4336 N N . VAL A 1 545 ? -3.774 35.863 -10.462 1.00 94.12 545 VAL A N 1
ATOM 4337 C CA . VAL A 1 545 ? -4.283 35.590 -11.820 1.00 94.12 545 VAL A CA 1
ATOM 4338 C C . VAL A 1 545 ? -3.253 35.983 -12.880 1.00 94.12 545 VAL A C 1
ATOM 4340 O O . VAL A 1 545 ? -2.956 35.185 -13.762 1.00 94.12 545 VAL A O 1
ATOM 4343 N N . VAL A 1 546 ? -2.640 37.165 -12.760 1.00 95.44 546 VAL A N 1
ATOM 4344 C CA . VAL A 1 546 ? -1.620 37.634 -13.713 1.00 95.44 546 VAL A CA 1
ATOM 4345 C C . VAL A 1 546 ? -0.402 36.712 -13.737 1.00 95.44 546 VAL A C 1
ATOM 4347 O O . VAL A 1 546 ? 0.028 36.288 -14.808 1.00 95.44 546 VAL A O 1
ATOM 4350 N N . VAL A 1 547 ? 0.139 36.361 -12.568 1.00 95.12 547 VAL A N 1
ATOM 4351 C CA . VAL A 1 547 ? 1.325 35.497 -12.473 1.00 95.12 547 VAL A CA 1
ATOM 4352 C C . VAL A 1 547 ? 1.026 34.086 -12.972 1.00 95.12 547 VAL A C 1
ATOM 4354 O O . VAL A 1 547 ? 1.820 33.538 -13.737 1.00 95.12 547 VAL A O 1
ATOM 4357 N N . ASP A 1 548 ? -0.094 33.491 -12.561 1.00 94.69 548 ASP A N 1
ATOM 4358 C CA . ASP A 1 548 ? -0.473 32.122 -12.925 1.00 94.69 548 ASP A CA 1
ATOM 4359 C C . ASP A 1 548 ? -0.696 32.009 -14.441 1.00 94.69 548 ASP A C 1
ATOM 4361 O O . ASP A 1 548 ? -0.118 31.126 -15.082 1.00 94.69 548 ASP A O 1
ATOM 4365 N N . THR A 1 549 ? -1.454 32.945 -15.020 1.00 96.44 549 THR A N 1
ATOM 4366 C CA . THR A 1 549 ? -1.735 32.983 -16.458 1.00 96.44 549 THR A CA 1
ATOM 4367 C C . THR A 1 549 ? -0.468 33.191 -17.278 1.00 96.44 549 THR A C 1
ATOM 4369 O O . THR A 1 549 ? -0.183 32.388 -18.166 1.00 96.44 549 THR A O 1
ATOM 4372 N N . LEU A 1 550 ? 0.339 34.211 -16.967 1.00 97.00 550 LEU A N 1
ATOM 4373 C CA . LEU A 1 550 ? 1.570 34.468 -17.721 1.00 97.00 550 LEU A CA 1
ATOM 4374 C C . LEU A 1 550 ? 2.552 33.301 -17.614 1.00 97.00 550 LEU A C 1
ATOM 4376 O O . LEU A 1 550 ? 3.177 32.934 -18.603 1.00 97.00 550 LEU A O 1
ATOM 4380 N N . SER A 1 551 ? 2.649 32.664 -16.444 1.00 96.38 551 SER A N 1
ATOM 4381 C CA . SER A 1 551 ? 3.508 31.488 -16.272 1.00 96.38 551 SER A CA 1
ATOM 4382 C C . SER A 1 551 ? 3.067 30.321 -17.156 1.00 96.38 551 SER A C 1
ATOM 4384 O O . SER A 1 551 ? 3.915 29.642 -17.730 1.00 96.38 551 SER A O 1
ATOM 4386 N N . LYS A 1 552 ? 1.754 30.080 -17.266 1.00 95.75 552 LYS A N 1
ATOM 4387 C CA . LYS A 1 552 ? 1.174 29.023 -18.108 1.00 95.75 552 LYS A CA 1
ATOM 4388 C C . LYS A 1 552 ? 1.417 29.300 -19.595 1.00 95.75 552 LYS A C 1
ATOM 4390 O O . LYS A 1 552 ? 1.910 28.416 -20.297 1.00 95.75 552 LYS A O 1
ATOM 4395 N N . VAL A 1 553 ? 1.112 30.517 -20.048 1.00 96.75 553 VAL A N 1
ATOM 4396 C CA . VAL A 1 553 ? 1.271 30.928 -21.452 1.00 96.75 553 VAL A CA 1
ATOM 4397 C C . VAL A 1 553 ? 2.746 30.852 -21.852 1.00 96.75 553 VAL A C 1
ATOM 4399 O O . VAL A 1 553 ? 3.093 30.119 -22.772 1.00 96.75 553 VAL A O 1
ATOM 4402 N N . LEU A 1 554 ? 3.641 31.509 -21.106 1.00 96.62 554 LEU A N 1
ATOM 4403 C CA . LEU A 1 554 ? 5.071 31.551 -21.433 1.00 96.62 554 LEU A CA 1
ATOM 4404 C C . LEU A 1 554 ? 5.727 30.166 -21.387 1.00 96.62 554 LEU A C 1
ATOM 4406 O O . LEU A 1 554 ? 6.556 29.857 -22.235 1.00 96.62 554 LEU A O 1
ATOM 4410 N N . PHE A 1 555 ? 5.327 29.299 -20.452 1.00 95.50 555 PHE A N 1
ATOM 4411 C CA . PHE A 1 555 ? 5.833 27.924 -20.409 1.00 95.50 555 PHE A CA 1
ATOM 4412 C C . PHE A 1 555 ? 5.424 27.098 -21.638 1.00 95.50 555 PHE A C 1
ATOM 4414 O O . PHE A 1 555 ? 6.181 26.228 -22.062 1.00 95.50 555 PHE A O 1
ATOM 4421 N N . SER A 1 556 ? 4.241 27.359 -22.197 1.00 94.19 556 SER A N 1
ATOM 4422 C CA . SER A 1 556 ? 3.752 26.668 -23.396 1.00 94.19 556 SER A CA 1
ATOM 4423 C C . SER A 1 556 ? 4.430 27.185 -24.667 1.00 94.19 556 SER A C 1
ATOM 4425 O O . SER A 1 556 ? 4.710 26.405 -25.570 1.00 94.19 556 SER A O 1
ATOM 4427 N N . LEU A 1 557 ? 4.746 28.483 -24.721 1.00 94.31 557 LEU A N 1
ATOM 4428 C CA . LEU A 1 557 ? 5.416 29.110 -25.868 1.00 94.31 557 LEU A CA 1
ATOM 4429 C C . LEU A 1 557 ? 6.925 28.859 -25.914 1.00 94.31 557 LEU A C 1
ATOM 4431 O O . LEU A 1 557 ? 7.510 28.901 -26.993 1.00 94.31 557 LEU A O 1
ATOM 4435 N N . ASP A 1 558 ? 7.547 28.562 -24.773 1.00 94.31 558 ASP A N 1
ATOM 4436 C CA . ASP A 1 558 ? 8.988 28.325 -24.635 1.00 94.31 558 ASP A CA 1
ATOM 4437 C C . ASP A 1 558 ? 9.547 27.374 -25.719 1.00 94.31 558 ASP A C 1
ATOM 4439 O O . ASP A 1 558 ? 10.594 27.617 -26.323 1.00 94.31 558 ASP A O 1
ATOM 4443 N N . THR A 1 559 ? 8.814 26.308 -26.053 1.00 92.25 559 THR A N 1
ATOM 4444 C CA . THR A 1 559 ? 9.265 25.328 -27.051 1.00 92.25 559 THR A CA 1
ATOM 4445 C C . THR A 1 559 ? 9.119 25.779 -28.504 1.00 92.25 559 THR A C 1
ATOM 4447 O O . THR A 1 559 ? 9.730 25.150 -29.369 1.00 92.25 559 THR A O 1
ATOM 4450 N N . HIS A 1 560 ? 8.376 26.855 -28.768 1.00 93.56 560 HIS A N 1
ATOM 4451 C CA . HIS A 1 560 ? 7.925 27.276 -30.099 1.00 93.56 560 HIS A CA 1
ATOM 4452 C C . HIS A 1 560 ? 8.424 28.664 -30.529 1.00 93.56 560 HIS A C 1
ATOM 4454 O O . HIS A 1 560 ? 8.018 29.149 -31.576 1.00 93.56 560 HIS A O 1
ATOM 4460 N N . HIS A 1 561 ? 9.321 29.314 -29.778 1.00 91.56 561 HIS A N 1
ATOM 4461 C CA . HIS A 1 561 ? 9.769 30.679 -30.100 1.00 91.56 561 HIS A CA 1
ATOM 4462 C C . HIS A 1 561 ? 10.275 30.875 -31.542 1.00 91.56 561 HIS A C 1
ATOM 4464 O O . HIS A 1 561 ? 9.940 31.886 -32.154 1.00 91.56 561 HIS A O 1
ATOM 4470 N N . GLU A 1 562 ? 11.072 29.943 -32.076 1.00 90.69 562 GLU A N 1
ATOM 4471 C CA . GLU A 1 562 ? 11.597 30.056 -33.449 1.00 90.69 562 GLU A CA 1
ATOM 4472 C C . GLU A 1 562 ? 10.490 29.894 -34.499 1.00 90.69 562 GLU A C 1
ATOM 4474 O O . GLU A 1 562 ? 10.420 30.677 -35.436 1.00 90.69 562 GLU A O 1
ATOM 4479 N N . GLU A 1 563 ? 9.561 28.957 -34.298 1.00 93.19 563 GLU A N 1
ATOM 4480 C CA . GLU A 1 563 ? 8.437 28.723 -35.221 1.00 93.19 563 GLU A CA 1
ATOM 4481 C C . GLU A 1 563 ? 7.469 29.910 -35.239 1.00 93.19 563 GLU A C 1
ATOM 4483 O O . GLU A 1 563 ? 7.005 30.332 -36.294 1.00 93.19 563 GLU A O 1
ATOM 4488 N N . LEU A 1 564 ? 7.203 30.500 -34.070 1.00 91.62 564 LEU A N 1
ATOM 4489 C CA . LEU A 1 564 ? 6.382 31.707 -33.959 1.00 91.62 564 LEU A CA 1
ATOM 4490 C C . LEU A 1 564 ? 7.057 32.882 -34.684 1.00 91.62 564 LEU A C 1
ATOM 4492 O O . LEU A 1 564 ? 6.400 33.637 -35.397 1.00 91.62 564 LEU A O 1
ATOM 4496 N N . LYS A 1 565 ? 8.386 32.998 -34.577 1.00 92.12 565 LYS A N 1
ATOM 4497 C CA . LYS A 1 565 ? 9.166 34.014 -35.291 1.00 92.12 565 LYS A CA 1
ATOM 4498 C C . LYS A 1 565 ? 9.131 33.812 -36.811 1.00 92.12 565 LYS A C 1
ATOM 4500 O O . LYS A 1 565 ? 8.972 34.791 -37.535 1.00 92.12 565 LYS A O 1
ATOM 4505 N N . GLU A 1 566 ? 9.236 32.575 -37.293 1.00 92.75 566 GLU A N 1
ATOM 4506 C CA . GLU A 1 566 ? 9.125 32.232 -38.722 1.00 92.75 566 GLU A CA 1
ATOM 4507 C C . GLU A 1 566 ? 7.737 32.555 -39.296 1.00 92.75 566 GLU A C 1
ATOM 4509 O O . GLU A 1 566 ? 7.632 33.005 -40.435 1.00 92.75 566 GLU A O 1
ATOM 4514 N N . GLN A 1 567 ? 6.677 32.424 -38.492 1.00 91.81 567 GLN A N 1
ATOM 4515 C CA . GLN A 1 567 ? 5.313 32.827 -38.857 1.00 91.81 567 GLN A CA 1
ATOM 4516 C C . GLN A 1 567 ? 5.062 34.348 -38.777 1.00 91.81 567 GLN A C 1
ATOM 4518 O O . GLN A 1 567 ? 3.937 34.800 -38.985 1.00 91.81 567 GLN A O 1
ATOM 4523 N N . GLY A 1 568 ? 6.075 35.159 -38.454 1.00 92.31 568 GLY A N 1
ATOM 4524 C CA . GLY A 1 568 ? 5.935 36.611 -38.291 1.00 92.31 568 GLY A CA 1
ATOM 4525 C C . GLY A 1 568 ? 5.323 37.049 -36.953 1.00 92.31 568 GLY A C 1
ATOM 4526 O O . GLY A 1 568 ? 5.131 38.246 -36.723 1.00 92.31 568 GLY A O 1
ATOM 4527 N N . ALA A 1 569 ? 5.064 36.115 -36.034 1.00 92.69 569 ALA A N 1
ATOM 4528 C CA . ALA A 1 569 ? 4.578 36.396 -34.689 1.00 92.69 569 ALA A CA 1
ATOM 4529 C C . ALA A 1 569 ? 5.744 36.741 -33.750 1.00 92.69 569 ALA A C 1
ATOM 4531 O O . ALA A 1 569 ? 6.293 35.912 -33.019 1.00 92.69 569 ALA A O 1
ATOM 4532 N N . ASN A 1 570 ? 6.136 38.013 -33.770 1.00 92.44 570 ASN A N 1
ATOM 4533 C CA . ASN A 1 570 ? 7.240 38.514 -32.960 1.00 92.44 570 ASN A CA 1
ATOM 4534 C C . ASN A 1 570 ? 6.864 38.591 -31.472 1.00 92.44 570 ASN A C 1
ATOM 4536 O O . ASN A 1 570 ? 6.169 39.511 -31.036 1.00 92.44 570 ASN A O 1
ATOM 4540 N N . ILE A 1 571 ? 7.383 37.655 -30.672 1.00 94.88 571 ILE A N 1
ATOM 4541 C CA . ILE A 1 571 ? 7.258 37.703 -29.211 1.00 94.88 571 ILE A CA 1
ATOM 4542 C C . ILE A 1 571 ? 8.004 38.940 -28.675 1.00 94.88 571 ILE A C 1
ATOM 4544 O O . ILE A 1 571 ? 9.186 39.119 -28.988 1.00 94.88 571 ILE A O 1
ATOM 4548 N N . PRO A 1 572 ? 7.368 39.782 -27.835 1.00 96.19 572 PRO A N 1
ATOM 4549 C CA . PRO A 1 572 ? 8.008 40.964 -27.262 1.00 96.19 572 PRO A CA 1
ATOM 4550 C C . PRO A 1 572 ? 9.333 40.649 -26.559 1.00 96.19 572 PRO A C 1
ATOM 4552 O O . PRO A 1 572 ? 9.445 39.656 -25.841 1.00 96.19 572 PRO A O 1
ATOM 4555 N N . LEU A 1 573 ? 10.318 41.548 -26.680 1.00 94.31 573 LEU A N 1
ATOM 4556 C CA . LEU A 1 573 ? 11.656 41.399 -26.078 1.00 94.31 573 LEU A CA 1
ATOM 4557 C C . LEU A 1 573 ? 11.629 41.146 -24.563 1.00 94.31 573 LEU A C 1
ATOM 4559 O O . LEU A 1 573 ? 12.536 40.530 -24.016 1.00 94.31 573 LEU A O 1
ATOM 4563 N N . VAL A 1 574 ? 10.591 41.606 -23.864 1.00 95.44 574 VAL A N 1
ATOM 4564 C CA . VAL A 1 574 ? 10.441 41.350 -22.426 1.00 95.44 574 VAL A CA 1
ATOM 4565 C C . VAL A 1 574 ? 10.156 39.872 -22.111 1.00 95.44 574 VAL A C 1
ATOM 4567 O O . VAL A 1 574 ? 10.471 39.413 -21.014 1.00 95.44 574 VAL A O 1
ATOM 4570 N N . PHE A 1 575 ? 9.596 39.128 -23.069 1.00 96.12 575 PHE A N 1
ATOM 4571 C CA . PHE A 1 575 ? 9.235 37.717 -22.941 1.00 96.12 575 PHE A CA 1
ATOM 4572 C C . PHE A 1 575 ? 10.200 36.773 -23.673 1.00 96.12 575 PHE A C 1
ATOM 4574 O O . PHE A 1 575 ? 10.143 35.565 -23.463 1.00 96.12 575 PHE A O 1
ATOM 4581 N N . SER A 1 576 ? 11.131 37.287 -24.485 1.00 90.69 576 SER A N 1
ATOM 4582 C CA . SER A 1 576 ? 12.129 36.456 -25.179 1.00 90.69 576 SER A CA 1
ATOM 4583 C C . SER A 1 576 ? 13.115 35.768 -24.226 1.00 90.69 576 SER A C 1
ATOM 4585 O O . SER A 1 576 ? 13.678 34.731 -24.564 1.00 90.69 576 SER A O 1
ATOM 4587 N N . SER A 1 577 ? 13.279 36.286 -23.005 1.00 90.88 577 SER A N 1
ATOM 4588 C CA . SER A 1 577 ? 14.100 35.676 -21.952 1.00 90.88 577 SER A CA 1
ATOM 4589 C C . SER A 1 577 ? 13.495 34.405 -21.340 1.00 90.88 577 SER A C 1
ATOM 4591 O O . SER A 1 577 ? 14.167 33.733 -20.559 1.00 90.88 577 SER A O 1
ATOM 4593 N N . PHE A 1 578 ? 12.253 34.050 -21.689 1.00 93.62 578 PHE A N 1
ATOM 4594 C CA . PHE A 1 578 ? 11.557 32.865 -21.173 1.00 93.62 578 PHE A CA 1
ATOM 4595 C C . PHE A 1 578 ? 11.828 31.589 -21.985 1.00 93.62 578 PHE A C 1
ATOM 4597 O O . PHE A 1 578 ? 11.092 30.612 -21.867 1.00 93.62 578 PHE A O 1
ATOM 4604 N N . GLN A 1 579 ? 12.922 31.573 -22.749 1.00 90.06 579 GLN A N 1
ATOM 4605 C CA . GLN A 1 579 ? 13.394 30.407 -23.488 1.00 90.06 579 GLN A CA 1
ATOM 4606 C C . GLN A 1 579 ? 14.236 29.452 -22.620 1.00 90.06 579 GLN A C 1
ATOM 4608 O O . GLN A 1 579 ? 15.028 29.866 -21.773 1.00 90.06 579 GLN A O 1
ATOM 4613 N N . GLY A 1 580 ? 14.125 28.147 -22.872 1.00 88.38 580 GLY A N 1
ATOM 4614 C CA . GLY A 1 580 ? 14.960 27.094 -22.289 1.00 88.38 580 GLY A CA 1
ATOM 4615 C C . GLY A 1 580 ? 14.494 26.546 -20.937 1.00 88.38 580 GLY A C 1
ATOM 4616 O O . GLY A 1 580 ? 15.229 25.774 -20.306 1.00 88.38 580 GLY A O 1
ATOM 4617 N N . PHE A 1 581 ? 13.290 26.886 -20.479 1.00 89.12 581 PHE A N 1
ATOM 4618 C CA . PHE A 1 581 ? 12.738 26.363 -19.229 1.00 89.12 581 PHE A CA 1
ATOM 4619 C C . PHE A 1 581 ? 12.213 24.928 -19.392 1.00 89.12 581 PHE A C 1
ATOM 4621 O O . PHE A 1 581 ? 12.357 24.104 -18.485 1.00 89.12 581 PHE A O 1
ATOM 4628 N N . HIS A 1 582 ? 11.659 24.588 -20.551 1.00 87.19 582 HIS A N 1
ATOM 4629 C CA . HIS A 1 582 ? 10.988 23.338 -20.843 1.00 87.19 582 HIS A CA 1
ATOM 4630 C C . HIS A 1 582 ? 12.017 22.220 -21.084 1.00 87.19 582 HIS A C 1
ATOM 4632 O O . HIS A 1 582 ? 12.819 22.271 -22.020 1.00 87.19 582 HIS A O 1
ATOM 4638 N N . PRO A 1 583 ? 11.999 21.128 -20.299 1.00 85.19 583 PRO A N 1
ATOM 4639 C CA . PRO A 1 583 ? 13.074 20.137 -20.298 1.00 85.19 583 PRO A CA 1
ATOM 4640 C C . PRO A 1 583 ? 12.976 19.113 -21.445 1.00 85.19 583 PRO A C 1
ATOM 4642 O O . PRO A 1 583 ? 13.556 18.031 -21.348 1.00 85.19 583 PRO A O 1
ATOM 4645 N N . TRP A 1 584 ? 12.234 19.402 -22.520 1.00 83.31 584 TRP A N 1
ATOM 4646 C CA . TRP A 1 584 ? 11.966 18.421 -23.583 1.00 83.31 584 TRP A CA 1
ATOM 4647 C C . TRP A 1 584 ? 13.251 17.993 -24.301 1.00 83.31 584 TRP A C 1
ATOM 4649 O O . TRP A 1 584 ? 13.486 16.792 -24.441 1.00 83.31 584 TRP A O 1
ATOM 4659 N N . LYS A 1 585 ? 14.137 18.956 -24.608 1.00 80.31 585 LYS A N 1
ATOM 4660 C CA . LYS A 1 585 ? 15.463 18.695 -25.195 1.00 80.31 585 LYS A CA 1
ATOM 4661 C C . LYS A 1 585 ? 16.327 17.807 -24.289 1.00 80.31 585 LYS A C 1
ATOM 4663 O O . LYS A 1 585 ? 16.976 16.882 -24.762 1.00 80.31 585 LYS A O 1
ATOM 4668 N N . LYS A 1 586 ? 16.295 18.036 -22.968 1.00 81.94 586 LYS A N 1
ATOM 4669 C CA . LYS A 1 586 ? 17.102 17.284 -21.983 1.00 81.94 586 LYS A CA 1
ATOM 4670 C C . LYS A 1 586 ? 16.597 15.858 -21.761 1.00 81.94 586 LYS A C 1
ATOM 4672 O O . LYS A 1 586 ? 17.387 14.955 -21.515 1.00 81.94 586 LYS A O 1
ATOM 4677 N N . ASN A 1 587 ? 15.287 15.647 -21.868 1.00 80.56 587 ASN A N 1
ATOM 4678 C CA . ASN A 1 587 ? 14.655 14.370 -21.541 1.00 80.56 587 ASN A CA 1
ATOM 4679 C C . ASN A 1 587 ? 14.456 13.437 -22.748 1.00 80.56 587 ASN A C 1
ATOM 4681 O O . ASN A 1 587 ? 13.812 12.402 -22.581 1.00 80.56 587 ASN A O 1
ATOM 4685 N N . LYS A 1 588 ? 14.962 13.789 -23.944 1.00 77.88 588 LYS A N 1
ATOM 4686 C CA . LYS A 1 588 ? 14.715 13.059 -25.207 1.00 77.88 588 LYS A CA 1
ATOM 4687 C C . LYS A 1 588 ? 13.223 12.757 -25.430 1.00 77.88 588 LYS A C 1
ATOM 4689 O O . LYS A 1 588 ? 12.861 11.682 -25.903 1.00 77.88 588 LYS A O 1
ATOM 4694 N N . LYS A 1 589 ? 12.352 13.679 -25.010 1.00 82.56 589 LYS A N 1
ATOM 4695 C CA . LYS A 1 589 ? 10.904 13.581 -25.221 1.00 82.56 589 LYS A CA 1
ATOM 4696 C C . LYS A 1 589 ? 10.547 14.258 -26.537 1.00 82.56 589 LYS A C 1
ATOM 4698 O O . LYS A 1 589 ? 11.255 15.171 -26.959 1.00 82.56 589 LYS A O 1
ATOM 4703 N N . SER A 1 590 ? 9.442 13.831 -27.143 1.00 86.56 590 SER A N 1
ATOM 4704 C CA . SER A 1 590 ? 8.852 14.555 -28.265 1.00 86.56 590 SER A CA 1
ATOM 4705 C C . SER A 1 590 ? 8.612 16.010 -27.864 1.00 86.56 590 SER A C 1
ATOM 4707 O O . SER A 1 590 ? 8.236 16.299 -26.720 1.00 86.56 590 SER A O 1
ATOM 4709 N N . LYS A 1 591 ? 8.872 16.920 -28.803 1.00 88.19 591 LYS A N 1
ATOM 4710 C CA . LYS A 1 591 ? 8.526 18.327 -28.649 1.00 88.19 591 LYS A CA 1
ATOM 4711 C C . LYS A 1 591 ? 7.015 18.420 -28.365 1.00 88.19 591 LYS A C 1
ATOM 4713 O O . LYS A 1 591 ? 6.255 17.713 -29.033 1.00 88.19 591 LYS A O 1
ATOM 4718 N N . PRO A 1 592 ? 6.574 19.183 -27.348 1.00 90.38 592 PRO A N 1
ATOM 4719 C CA . PRO A 1 592 ? 5.152 19.444 -27.150 1.00 90.38 592 PRO A CA 1
ATOM 4720 C C . PRO A 1 592 ? 4.553 20.021 -28.434 1.00 90.38 592 PRO A C 1
ATOM 4722 O O . PRO A 1 592 ? 5.222 20.795 -29.113 1.00 90.38 592 PRO A O 1
ATOM 4725 N N . LYS A 1 593 ? 3.329 19.618 -28.773 1.00 91.50 593 LYS A N 1
ATOM 4726 C CA . LYS A 1 593 ? 2.570 20.257 -29.849 1.00 91.50 593 LYS A CA 1
ATOM 4727 C C . LYS A 1 593 ? 1.789 21.426 -29.261 1.00 91.50 593 LYS A C 1
ATOM 4729 O O . LYS A 1 593 ? 1.293 21.300 -28.141 1.00 91.50 593 LYS A O 1
ATOM 4734 N N . LEU A 1 594 ? 1.681 22.518 -30.009 1.00 92.25 594 LEU A N 1
ATOM 4735 C CA . LEU A 1 594 ? 0.880 23.679 -29.634 1.00 92.25 594 LEU A CA 1
ATOM 4736 C C . LEU A 1 594 ? -0.350 23.717 -30.539 1.00 92.25 594 LEU A C 1
ATOM 4738 O O . LEU A 1 594 ? -0.267 24.113 -31.700 1.00 92.25 594 LEU A O 1
ATOM 4742 N N . SER A 1 595 ? -1.479 23.236 -30.018 1.00 92.62 595 SER A N 1
ATOM 4743 C CA . SER A 1 595 ? -2.710 23.125 -30.801 1.00 92.62 595 SER A CA 1
ATOM 4744 C C . SER A 1 595 ? -3.385 24.487 -30.996 1.00 92.62 595 SER A C 1
ATOM 4746 O O . SER A 1 595 ? -3.165 25.425 -30.225 1.00 92.62 595 SER A O 1
ATOM 4748 N N . LYS A 1 596 ? -4.284 24.588 -31.985 1.00 91.56 596 LYS A N 1
ATOM 4749 C CA . LYS A 1 596 ? -5.119 25.787 -32.172 1.00 91.56 596 LYS A CA 1
ATOM 4750 C C . LYS A 1 596 ? -5.947 26.105 -30.921 1.00 91.56 596 LYS A C 1
ATOM 4752 O O . LYS A 1 596 ? -5.986 27.252 -30.493 1.00 91.56 596 LYS A O 1
ATOM 4757 N N . SER A 1 597 ? -6.510 25.081 -30.276 1.00 92.06 597 SER A N 1
ATOM 4758 C CA . SER A 1 597 ? -7.249 25.245 -29.020 1.00 92.06 597 SER A CA 1
ATOM 4759 C C . SER A 1 597 ? -6.392 25.796 -27.879 1.00 92.06 597 SER A C 1
ATOM 4761 O O . SER A 1 597 ? -6.903 26.547 -27.049 1.00 92.06 597 SER A O 1
ATOM 4763 N N . ASP A 1 598 ? -5.095 25.468 -27.833 1.00 93.38 598 ASP A N 1
ATOM 4764 C CA . ASP A 1 598 ? -4.189 26.030 -26.826 1.00 93.38 598 ASP A CA 1
ATOM 4765 C C . ASP A 1 598 ? -3.937 27.519 -27.086 1.00 93.38 598 ASP A C 1
ATOM 4767 O O . ASP A 1 598 ? -3.955 28.314 -26.147 1.00 93.38 598 ASP A O 1
ATOM 4771 N N . LEU A 1 599 ? -3.743 27.908 -28.351 1.00 93.44 599 LEU A N 1
ATOM 4772 C CA . LEU A 1 599 ? -3.581 29.311 -28.750 1.00 93.44 599 LEU A CA 1
ATOM 4773 C C . LEU A 1 599 ? -4.829 30.137 -28.417 1.00 93.44 599 LEU A C 1
ATOM 4775 O O . LEU A 1 599 ? -4.706 31.186 -27.789 1.00 93.44 599 LEU A O 1
ATOM 4779 N N . ASP A 1 600 ? -6.019 29.632 -28.742 1.00 92.94 600 ASP A N 1
ATOM 4780 C CA . ASP A 1 600 ? -7.286 30.322 -28.473 1.00 92.94 600 ASP A CA 1
ATOM 4781 C C . ASP A 1 600 ? -7.570 30.413 -26.955 1.00 92.94 600 ASP A C 1
ATOM 4783 O O . ASP A 1 600 ? -8.047 31.434 -26.444 1.00 92.94 600 ASP A O 1
ATOM 4787 N N . SER A 1 601 ? -7.203 29.373 -26.189 1.00 94.81 601 SER A N 1
ATOM 4788 C CA . SER A 1 601 ? -7.251 29.421 -24.722 1.00 94.81 601 SER A CA 1
ATOM 4789 C C . SER A 1 601 ? -6.280 30.456 -24.157 1.00 94.81 601 SER A C 1
ATOM 4791 O O . SER A 1 601 ? -6.633 31.147 -23.198 1.00 94.81 601 SER A O 1
ATOM 4793 N N . HIS A 1 602 ? -5.063 30.552 -24.696 1.00 95.94 602 HIS A N 1
ATOM 4794 C CA . HIS A 1 602 ? -4.078 31.533 -24.252 1.00 95.94 602 HIS A CA 1
ATOM 4795 C C . HIS A 1 602 ? -4.509 32.959 -24.588 1.00 95.94 602 HIS A C 1
ATOM 4797 O O . HIS A 1 602 ? -4.364 33.830 -23.737 1.00 95.94 602 HIS A O 1
ATOM 4803 N N . ASP A 1 603 ? -5.097 33.190 -25.759 1.00 95.38 603 ASP A N 1
ATOM 4804 C CA . ASP A 1 603 ? -5.655 34.488 -26.144 1.00 95.38 603 ASP A CA 1
ATOM 4805 C C . ASP A 1 603 ? -6.747 34.959 -25.163 1.00 95.38 603 ASP A C 1
ATOM 4807 O O . ASP A 1 603 ? -6.688 36.060 -24.601 1.00 95.38 603 ASP A O 1
ATOM 4811 N N . THR A 1 604 ? -7.682 34.062 -24.837 1.00 95.69 604 THR A N 1
ATOM 4812 C CA . THR A 1 604 ? -8.737 34.327 -23.847 1.00 95.69 604 THR A CA 1
ATOM 4813 C C . THR A 1 604 ? -8.157 34.616 -22.457 1.00 95.69 604 THR A C 1
ATOM 4815 O O . THR A 1 604 ? -8.624 35.507 -21.741 1.00 95.69 604 THR A O 1
ATOM 4818 N N . ASP A 1 605 ? -7.139 33.862 -22.039 1.00 96.38 605 ASP A N 1
ATOM 4819 C CA . ASP A 1 605 ? -6.500 34.049 -20.738 1.00 96.38 605 ASP A CA 1
ATOM 4820 C C . ASP A 1 605 ? -5.697 35.367 -20.678 1.00 96.38 605 ASP A C 1
ATOM 4822 O O . ASP A 1 605 ? -5.740 36.062 -19.657 1.00 96.38 605 ASP A O 1
ATOM 4826 N N . LEU A 1 606 ? -5.030 35.765 -21.766 1.00 97.25 606 LEU A N 1
ATOM 4827 C CA . LEU A 1 606 ? -4.315 37.042 -21.865 1.00 97.25 606 LEU A CA 1
ATOM 4828 C C . LEU A 1 606 ? -5.267 38.242 -21.854 1.00 97.25 606 LEU A C 1
ATOM 4830 O O . LEU A 1 606 ? -4.968 39.230 -21.183 1.00 97.25 606 LEU A O 1
ATOM 4834 N N . SER A 1 607 ? -6.446 38.135 -22.473 1.00 97.19 607 SER A N 1
ATOM 4835 C CA . SER A 1 607 ? -7.488 39.175 -22.405 1.00 97.19 607 SER A CA 1
ATOM 4836 C C . SER A 1 607 ? -7.866 39.519 -20.958 1.00 97.19 607 SER A C 1
ATOM 4838 O O . SER A 1 607 ? -7.969 40.690 -20.585 1.00 97.19 607 SER A O 1
ATOM 4840 N N . LYS A 1 608 ? -7.994 38.501 -20.094 1.00 96.31 608 LYS A N 1
ATOM 4841 C CA . LYS A 1 608 ? -8.271 38.694 -18.657 1.00 96.31 608 LYS A CA 1
ATOM 4842 C C . LYS A 1 608 ? -7.118 39.403 -17.946 1.00 96.31 608 LYS A C 1
ATOM 4844 O O . LYS A 1 608 ? -7.346 40.250 -17.084 1.00 96.31 608 LYS A O 1
ATOM 4849 N N . VAL A 1 609 ? -5.875 39.062 -18.294 1.00 97.00 609 VAL A N 1
ATOM 4850 C CA . VAL A 1 609 ? -4.681 39.726 -17.748 1.00 97.00 609 VAL A CA 1
ATOM 4851 C C . VAL A 1 609 ? -4.650 41.194 -18.165 1.00 97.00 609 VAL A C 1
ATOM 4853 O O . VAL A 1 609 ? -4.388 42.052 -17.329 1.00 97.00 609 VAL A O 1
ATOM 4856 N N . ILE A 1 610 ? -4.971 41.504 -19.418 1.00 97.50 610 ILE A N 1
ATOM 4857 C CA . ILE A 1 610 ? -4.989 42.875 -19.938 1.00 97.50 610 ILE A CA 1
ATOM 4858 C C . ILE A 1 610 ? -6.061 43.724 -19.243 1.00 97.50 610 ILE A C 1
ATOM 4860 O O . ILE A 1 610 ? -5.770 44.864 -18.869 1.00 97.50 610 ILE A O 1
ATOM 4864 N N . ASP A 1 611 ? -7.259 43.187 -18.987 1.00 96.25 611 ASP A N 1
ATOM 4865 C CA . ASP A 1 611 ? -8.292 43.881 -18.199 1.00 96.25 611 ASP A CA 1
ATOM 4866 C C . ASP A 1 611 ? -7.801 44.203 -16.776 1.00 96.25 611 ASP A C 1
ATOM 4868 O O . ASP A 1 611 ? -7.914 45.337 -16.303 1.00 96.25 611 ASP A O 1
ATOM 4872 N N . ILE A 1 612 ? -7.159 43.235 -16.114 1.00 95.06 612 ILE A N 1
ATOM 4873 C CA . ILE A 1 612 ? -6.562 43.438 -14.789 1.00 95.06 612 ILE A CA 1
ATOM 4874 C C . ILE A 1 612 ? -5.483 44.529 -14.827 1.00 95.06 612 ILE A C 1
ATOM 4876 O O . ILE A 1 612 ? -5.476 45.422 -13.977 1.00 95.06 612 ILE A O 1
ATOM 4880 N N . LEU A 1 613 ? -4.568 44.476 -15.798 1.00 94.25 613 LEU A N 1
ATOM 4881 C CA . LEU A 1 613 ? -3.475 45.444 -15.911 1.00 94.25 613 LEU A CA 1
ATOM 4882 C C . LEU A 1 613 ? -3.984 46.841 -16.289 1.00 94.25 613 LEU A C 1
ATOM 4884 O O . LEU A 1 613 ? -3.385 47.832 -15.881 1.00 94.25 613 LEU A O 1
ATOM 4888 N N . SER A 1 614 ? -5.113 46.944 -16.997 1.00 94.88 614 SER A N 1
ATOM 4889 C CA . SER A 1 614 ? -5.751 48.225 -17.340 1.00 94.88 614 SER A CA 1
ATOM 4890 C C . SER A 1 614 ? -6.205 49.005 -16.109 1.00 94.88 614 SER A C 1
ATOM 4892 O O . SER A 1 614 ? -6.197 50.234 -16.119 1.00 94.88 614 SER A O 1
ATOM 4894 N N . LYS A 1 615 ? -6.552 48.295 -15.032 1.00 93.56 615 LYS A N 1
ATOM 4895 C CA . LYS A 1 615 ? -6.966 48.874 -13.747 1.00 93.56 615 LYS A CA 1
ATOM 4896 C C . LYS A 1 615 ? -5.774 49.295 -12.878 1.00 93.56 615 LYS A C 1
ATOM 4898 O O . LYS A 1 615 ? -5.970 49.926 -11.844 1.00 93.56 615 LYS A O 1
ATOM 4903 N N . ASN A 1 616 ? -4.541 48.975 -13.284 1.00 90.00 616 ASN A N 1
ATOM 4904 C CA . ASN A 1 616 ? -3.324 49.280 -12.537 1.00 90.00 616 ASN A CA 1
ATOM 4905 C C . ASN A 1 616 ? -2.478 50.343 -13.258 1.00 90.00 616 ASN A C 1
ATOM 4907 O O . ASN A 1 616 ? -1.813 50.072 -14.258 1.00 90.00 616 ASN A O 1
ATOM 4911 N N . ALA A 1 617 ? -2.447 51.563 -12.711 1.00 90.38 617 ALA A N 1
ATOM 4912 C CA . ALA A 1 617 ? -1.717 52.685 -13.303 1.00 90.38 617 ALA A CA 1
ATOM 4913 C C . ALA A 1 617 ? -0.203 52.427 -13.459 1.00 90.38 617 ALA A C 1
ATOM 4915 O O . ALA A 1 617 ? 0.400 52.932 -14.407 1.00 90.38 617 ALA A O 1
ATOM 4916 N N . GLN A 1 618 ? 0.400 51.615 -12.581 1.00 89.25 618 GLN A N 1
ATOM 4917 C CA . GLN A 1 618 ? 1.824 51.250 -12.635 1.00 89.25 618 GLN A CA 1
ATOM 4918 C C . GLN A 1 618 ? 2.130 50.237 -13.750 1.00 89.25 618 GLN A C 1
ATOM 4920 O O . GLN A 1 618 ? 3.283 50.071 -14.140 1.00 89.25 618 GLN A O 1
ATOM 4925 N N . ALA A 1 619 ? 1.109 49.570 -14.294 1.00 91.75 619 ALA A N 1
ATOM 4926 C CA . ALA A 1 619 ? 1.268 48.479 -15.246 1.00 91.75 619 ALA A CA 1
ATOM 4927 C C . ALA A 1 619 ? 1.128 48.892 -16.719 1.00 91.75 619 ALA A C 1
ATOM 4929 O O . ALA A 1 619 ? 1.185 48.022 -17.582 1.00 91.75 619 ALA A O 1
ATOM 4930 N N . LYS A 1 620 ? 0.966 50.183 -17.047 1.00 92.75 620 LYS A N 1
ATOM 4931 C CA . LYS A 1 620 ? 0.680 50.641 -18.426 1.00 92.75 620 LYS A CA 1
ATOM 4932 C C . LYS A 1 620 ? 1.684 50.135 -19.471 1.00 92.75 620 LYS A C 1
ATOM 4934 O O . LYS A 1 620 ? 1.277 49.646 -20.521 1.00 92.75 620 LYS A O 1
ATOM 4939 N N . SER A 1 621 ? 2.985 50.220 -19.186 1.00 93.00 621 SER A N 1
ATOM 4940 C CA . SER A 1 621 ? 4.026 49.761 -20.121 1.00 93.00 621 SER A CA 1
ATOM 4941 C C . SER A 1 621 ? 4.027 48.240 -20.280 1.00 93.00 621 SER A C 1
ATOM 4943 O O . SER A 1 621 ? 4.167 47.730 -21.385 1.00 93.00 621 SER A O 1
ATOM 4945 N N . PHE A 1 622 ? 3.804 47.512 -19.187 1.00 95.81 622 PHE A N 1
ATOM 4946 C CA . PHE A 1 622 ? 3.740 46.055 -19.197 1.00 95.81 622 PHE A CA 1
ATOM 4947 C C . PHE A 1 622 ? 2.459 45.525 -19.842 1.00 95.81 622 PHE A C 1
ATOM 4949 O O . PHE A 1 622 ? 2.503 44.520 -20.539 1.00 95.81 622 PHE A O 1
ATOM 4956 N N . LYS A 1 623 ? 1.335 46.230 -19.686 1.00 96.81 623 LYS A N 1
ATOM 4957 C CA . LYS A 1 623 ? 0.092 45.956 -20.409 1.00 96.81 623 LYS A CA 1
ATOM 4958 C C . LYS A 1 623 ? 0.335 45.973 -21.918 1.00 96.81 623 LYS A C 1
ATOM 4960 O O . LYS A 1 623 ? -0.035 45.014 -22.580 1.00 96.81 623 LYS A O 1
ATOM 4965 N N . SER A 1 624 ? 1.013 47.003 -22.433 1.00 97.19 624 SER A N 1
ATOM 4966 C CA . SER A 1 624 ? 1.352 47.082 -23.861 1.00 97.19 624 SER A CA 1
ATOM 4967 C C . SER A 1 624 ? 2.220 45.905 -24.318 1.00 97.19 624 SER A C 1
ATOM 4969 O O . SER A 1 624 ? 2.021 45.375 -25.408 1.00 97.19 624 SER A O 1
ATOM 4971 N N . ASP A 1 625 ? 3.156 45.452 -23.479 1.00 97.25 625 ASP A N 1
ATOM 4972 C CA . ASP A 1 625 ? 3.940 44.251 -23.771 1.00 97.25 625 ASP A CA 1
ATOM 4973 C C . ASP A 1 625 ? 3.045 42.990 -23.826 1.00 97.25 625 ASP A C 1
ATOM 4975 O O . ASP A 1 625 ? 3.205 42.167 -24.726 1.00 97.25 625 ASP A O 1
ATOM 4979 N N . VAL A 1 626 ? 2.072 42.844 -22.917 1.00 97.38 626 VAL A N 1
ATOM 4980 C CA . VAL A 1 626 ? 1.117 41.717 -22.910 1.00 97.38 626 VAL A CA 1
ATOM 4981 C C . VAL A 1 626 ? 0.154 41.765 -24.105 1.00 97.38 626 VAL A C 1
ATOM 4983 O O . VAL A 1 626 ? -0.115 40.724 -24.695 1.00 97.38 626 VAL A O 1
ATOM 4986 N N . GLU A 1 627 ? -0.312 42.946 -24.516 1.00 97.62 627 GLU A N 1
ATOM 4987 C CA . GLU A 1 627 ? -1.130 43.129 -25.727 1.00 97.62 627 GLU A CA 1
ATOM 4988 C C . GLU A 1 627 ? -0.361 42.709 -26.983 1.00 97.62 627 GLU A C 1
ATOM 4990 O O . GLU A 1 627 ? -0.887 41.983 -27.818 1.00 97.62 627 GLU A O 1
ATOM 4995 N N . LYS A 1 628 ? 0.921 43.078 -27.094 1.00 97.00 628 LYS A N 1
ATOM 4996 C CA . LYS A 1 628 ? 1.769 42.625 -28.209 1.00 97.00 628 LYS A CA 1
ATOM 4997 C C . LYS A 1 628 ? 1.959 41.110 -28.208 1.00 97.00 628 LYS A C 1
ATOM 4999 O O . LYS A 1 628 ? 1.972 40.506 -29.277 1.00 97.00 628 LYS A O 1
ATOM 5004 N N . LEU A 1 629 ? 2.101 40.496 -27.029 1.00 97.06 629 LEU A N 1
ATOM 5005 C CA . LEU A 1 629 ? 2.153 39.038 -26.906 1.00 97.06 629 LEU A CA 1
ATOM 5006 C C . LEU A 1 629 ? 0.837 38.403 -27.373 1.00 97.06 629 LEU A C 1
ATOM 5008 O O . LEU A 1 629 ? 0.875 37.435 -28.122 1.00 97.06 629 LEU A O 1
ATOM 5012 N N . GLN A 1 630 ? -0.308 38.963 -26.981 1.00 97.38 630 GLN A N 1
ATOM 5013 C CA . GLN A 1 630 ? -1.620 38.486 -27.413 1.00 97.38 630 GLN A CA 1
ATOM 5014 C C . GLN A 1 630 ? -1.797 38.593 -28.936 1.00 97.38 630 GLN A C 1
ATOM 5016 O O . GLN A 1 630 ? -2.160 37.612 -29.583 1.00 97.38 630 GLN A O 1
ATOM 5021 N N . THR A 1 631 ? -1.465 39.745 -29.524 1.00 96.31 631 THR A N 1
ATOM 5022 C CA . THR A 1 631 ? -1.507 39.951 -30.978 1.00 96.31 631 THR A CA 1
ATOM 5023 C C . THR A 1 631 ? -0.617 38.953 -31.712 1.00 96.31 631 THR A C 1
ATOM 5025 O O . THR A 1 631 ? -1.034 38.401 -32.726 1.00 96.31 631 THR A O 1
ATOM 5028 N N . ALA A 1 632 ? 0.581 38.669 -31.187 1.00 94.69 632 ALA A N 1
ATOM 5029 C CA . ALA A 1 632 ? 1.459 37.655 -31.761 1.00 94.69 632 ALA A CA 1
ATOM 5030 C C . ALA A 1 632 ? 0.777 36.274 -31.791 1.00 94.69 632 ALA A C 1
ATOM 5032 O O . ALA A 1 632 ? 0.807 35.617 -32.824 1.00 94.69 632 ALA A O 1
ATOM 5033 N N . LEU A 1 633 ? 0.091 35.868 -30.715 1.00 93.44 633 LEU A N 1
ATOM 5034 C CA . LEU A 1 633 ? -0.632 34.588 -30.672 1.00 93.44 633 LEU A CA 1
ATOM 5035 C C . LEU A 1 633 ? -1.844 34.532 -31.608 1.00 93.44 633 LEU A C 1
ATOM 5037 O O . LEU A 1 633 ? -2.131 33.469 -32.152 1.00 93.44 633 LEU A O 1
ATOM 5041 N N . SER A 1 634 ? -2.526 35.658 -31.820 1.00 91.75 634 SER A N 1
ATOM 5042 C CA . SER A 1 634 ? -3.665 35.752 -32.745 1.00 91.75 634 SER A CA 1
ATOM 5043 C C . SER A 1 634 ? -3.264 35.603 -34.218 1.00 91.75 634 SER A C 1
ATOM 5045 O O . SER A 1 634 ? -4.074 35.161 -35.029 1.00 91.75 634 SER A O 1
ATOM 5047 N N . ILE A 1 635 ? -2.024 35.962 -34.570 1.00 88.81 635 ILE A N 1
ATOM 5048 C CA . ILE A 1 635 ? -1.484 35.849 -35.938 1.00 88.81 635 ILE A CA 1
ATOM 5049 C C . ILE A 1 635 ? -1.024 34.412 -36.244 1.00 88.81 635 ILE A C 1
ATOM 5051 O O . ILE A 1 635 ? -0.960 34.014 -37.406 1.00 88.81 635 ILE A O 1
ATOM 5055 N N . CYS A 1 636 ? -0.717 33.616 -35.218 1.00 87.62 636 CYS A N 1
ATOM 5056 C CA . CYS A 1 636 ? -0.177 32.273 -35.393 1.00 87.62 636 CYS A CA 1
ATOM 5057 C C . CYS A 1 636 ? -1.196 31.278 -35.948 1.00 87.62 636 CYS A C 1
ATOM 5059 O O . CYS A 1 636 ? -2.289 31.088 -35.404 1.00 87.62 636 CYS A O 1
ATOM 5061 N N . ASN A 1 637 ? -0.766 30.548 -36.975 1.00 80.19 637 ASN A N 1
ATOM 5062 C CA . ASN A 1 637 ? -1.436 29.332 -37.414 1.00 80.19 637 ASN A CA 1
ATOM 5063 C C . ASN A 1 637 ? -1.011 28.158 -36.514 1.00 80.19 637 ASN A C 1
ATOM 5065 O O . ASN A 1 637 ? 0.114 28.161 -36.004 1.00 80.19 637 ASN A O 1
ATOM 5069 N N . PRO A 1 638 ? -1.879 27.149 -36.309 1.00 75.31 638 PRO A N 1
ATOM 5070 C CA . PRO A 1 638 ? -1.516 25.963 -35.539 1.00 75.31 638 PRO A CA 1
ATOM 5071 C C . PRO A 1 638 ? -0.242 25.305 -36.086 1.00 75.31 638 PRO A C 1
ATOM 5073 O O . PRO A 1 638 ? -0.036 25.237 -37.297 1.00 75.31 638 PRO A O 1
ATOM 5076 N N . LEU A 1 639 ? 0.616 24.850 -35.171 1.00 66.75 639 LEU A N 1
ATOM 5077 C CA . LEU A 1 639 ? 1.883 24.188 -35.476 1.00 66.75 639 LEU A CA 1
ATOM 5078 C C . LEU A 1 639 ? 1.670 22.670 -35.352 1.00 66.75 639 LEU A C 1
ATOM 5080 O O . LEU A 1 639 ? 1.578 22.158 -34.232 1.00 66.75 639 LEU A O 1
ATOM 5084 N N . ASP A 1 640 ? 1.536 21.980 -36.491 1.00 52.88 640 ASP A N 1
ATOM 5085 C CA . ASP A 1 640 ? 1.290 20.526 -36.568 1.00 52.88 640 ASP A CA 1
ATOM 5086 C C . ASP A 1 640 ? 2.487 19.649 -36.166 1.00 52.88 640 ASP A C 1
ATOM 5088 O O . ASP A 1 640 ? 3.641 19.961 -36.539 1.00 52.88 640 ASP A O 1
#

Organism: NCBI:txid121402

pLDDT: mean 72.93, std 26.58, range [25.31, 98.38]

Sequence (640 aa):
MHDLFHSAKVFKWAVEMRTNHRAESELIVKNAAKISEMGKSRRFRSLDFDAIVKAPDVSSLSTLLTDDSSFIHILLPSEETDDDLVEAIRNLLASAPGLKDVRTSQFITYTRKGCEMINDLCCKHYSDHITRDDRKRFVFEPRDKVCCTKSGYVIDREKEKESERSCDDDGCDTTKKREVKERLCNGQIFFITKDVTEIDVRTRKKRRYLELEDYDESRVTVRFRDLRTSCRMRHAWCRTIHTFQGSEAETIVYVVGKSSNQNWRYVYTAVTRGQKRVYIISTEDQLRKAMEQRDHKRQTQLEGLVKQEVNQRKGMEGEKATKAPHTPHGGGPTPGPGTGPSPGSGPGLSTPRTSEVPTQPWTNRQFQPRNLWKKDVECDTSPTERTDPFHNRANSSCAEDHGNSVNTTTQTGVFSHVDLPEKVLQAERESRGSDRHKRPVTPTTSQQSPQPKQPRNASEYVHKDDPATGAAESMEVDVRSLDSTSTPSQNPRTPSAFEVLMKRNWLPPPSVGTSSAQKKVRNAVLELLKKRGIGWQADSTQAKVVVDTLSKVLFSLDTHHEELKEQGANIPLVFSSFQGFHPWKKNKKSKPKLSKSDLDSHDTDLSKVIDILSKNAQAKSFKSDVEKLQTALSICNPLD

Secondary structure (DSSP, 8-state):
-HHHHHHHHHTT--------TT-S-HHHHHHHHHHHHHHHHT---PPP-SEEEETTGGGGHHHH--TT--EEEEE--TT--HHHHHHHHHHHHHH-TT-S-TTTEEEEESSHHHHHHHHHHHHHHHTSS-SB-TTSPBP--TT-EEEESS-EEE-BHHHHHHHHHT--SS---TTGGGS--EEEPTT-EEEEEEEEEEE-TTT--EEEEEEEE-TT--EEEEEHHHHHHTS-EEE-SEEETTTTTT--EEEEEEE--S-TT--HHHHHHHHTTEEEEEEEEE-HHHHHHHHHSPPPPP---HHHHHHHHHHHHHHHHHHTTS-PPP------------------------PPPP-PPP---------PPP--------------------------------------------------------------------------------------------------------------------------PPPBHHHHHHHTT---S--TT--HHHHHHHHHHHHHHHHTT-B--TT-HHHHHHHHHHHHHHHHHGGGHHHHHHTT----TTTGGGTT-STTTTTTPPPPPB-HHHHHHHHHHHHHHHHHHHT-GGGHHHHHHHHHHHHHHHHPPPB-

Foldseek 3Di:
DVLVQVLCVVVVNHDDDPFLPQAPDPLLGVQLVVLVVLQVVLDDDDRDFLEEAEPPNLLCQQVSDDPQGAGYEHAYDPPDDPVRVLNNLLSCCVHPPQNVDLLQEEEEEADPVVQQSSLQSVCCSQVVDGQADPVRDGDDAAFFKKFFQAKFWFAFPVNVVVVVVPPPDDDDDPVVVPPRTDIGHHLFIWGFHDWDWDQDPVPRDIWIWTWTAGPVRDIGIGTPVCSCPGRVMGGGSYDYLVSCPPAAHQEYEYEQDPDLQQASVSVSSRSSRHHRHYYYYDHPVSVSSRSSRHDDDDPDCVSVVSNVVVVVVVVVVVVVVPDDDDDDDDDDDDDDDDDDDDDDDDDDDDDDDDDDDDDDDDDDDDDDDDDDDDDDDDDDDDDDDDDDDDDDDDDDDDDDDDDDDDDDDDDDDDDDDDDDDDDDDDDDDDDDDDDDDDDDDDDDDDDDDDDDDDDDDDDDDDDDDDDYDDDDDDDDDDDDDDDDDDDPDDDPQADFLLCLCVVPVVPDPPPPDDPPLLVVLLVLLSVLSVVLSNHDHSPDPLSVLLSVLSSVLLQLCQLPQVVLVVLVLDQDPSSVVSHDSHCCVVVVHPRDFCAPVNLVVSLVSLVSNLVSLVPGPSCVVVSVSSVSNSVSSVSDDGDD

InterPro domains:
  IPR027417 P-loop containing nucleoside triphosphate hydrolase [G3DSA:3.40.50.300] (79-296)
  IPR027417 P-loop containing nucleoside triphosphate hydrolase [SSF52540] (13-300)
  IPR027785 UvrD-like helicase C-terminal domain [PF13538] (235-281)
  IPR050534 Coronaviruses polyprotein 1ab [PTHR43788] (3-286)